Protein AF-A0A2B4SI25-F1 (afdb_monomer)

Organism: Stylophora pistillata (NCBI:txid50429)

Radius of gyration: 32.93 Å; Cα contacts (8 Å, |Δi|>4): 420; chains: 1; bounding box: 81×63×98 Å

Foldseek 3Di:
DDDPPPDPPDFAFDFQVRQVVVVVVLLVQLQVQLVVLLVVCCVPPNDVVCLVCSVVSSLVSLLVSLCVQQQVPPPPPPPDDPDDDDDDDDDDDDDDADAAEDEDEDDDDVVVVVVVVVVVVVCVVVVHHYHYDYDYDDPPPPDDDDDDDDDDDDQWFFKKKFDDPVDRQAIDIATGRHDVVVVQVVCCDCVHLNQVCCVPVVVRPQDPCRCVRMGTDDTDDDPVRSVVVSVVCCVVVVHNSPPCVVVLSSVLSVLLSCCPSVVVVVVVVVLVVLLVVLVDPDDDPDDDDPVNSVVSNLCSLVVLVVVVLVLLLVCLVCLQPGFDNDPSCVVSVDTHGDPDPVPDDPVCSVVSNVVSVVSVVVSVVVVVVLVVCCVPPVDRSVVVSVVCCVPPPPRDDDDDCAAPQVRHHADQWKAFPVGDIHHLVRVLVVCVVPQADPPPRHGTDPVRIDGDDPDDDD

Structure (mmCIF, N/CA/C/O backbone):
data_AF-A0A2B4SI25-F1
#
_entry.id   AF-A0A2B4SI25-F1
#
loop_
_atom_site.group_PDB
_atom_site.id
_atom_site.type_symbol
_atom_site.label_atom_id
_atom_site.label_alt_id
_atom_site.label_comp_id
_atom_site.label_asym_id
_atom_site.label_entity_id
_atom_site.label_seq_id
_atom_site.pdbx_PDB_ins_code
_atom_site.Cartn_x
_atom_site.Cartn_y
_atom_site.Cartn_z
_atom_site.occupancy
_atom_site.B_iso_or_equiv
_atom_site.auth_seq_id
_atom_site.auth_comp_id
_atom_site.auth_asym_id
_atom_site.auth_atom_id
_atom_site.pdbx_PDB_model_num
ATOM 1 N N . MET A 1 1 ? 36.393 -31.878 -22.743 1.00 33.22 1 MET A N 1
ATOM 2 C CA . MET A 1 1 ? 36.129 -30.480 -22.336 1.00 33.22 1 MET A CA 1
ATOM 3 C C . MET A 1 1 ? 34.701 -30.398 -21.817 1.00 33.22 1 MET A C 1
ATOM 5 O O . MET A 1 1 ? 33.775 -30.513 -22.606 1.00 33.22 1 MET A O 1
ATOM 9 N N . CYS A 1 2 ? 34.510 -30.310 -20.498 1.00 30.70 2 CYS A N 1
ATOM 10 C CA . CYS A 1 2 ? 33.178 -30.237 -19.893 1.00 30.70 2 CYS A CA 1
ATOM 11 C C . CYS A 1 2 ? 32.564 -28.852 -20.128 1.00 30.70 2 CYS A C 1
ATOM 13 O O . CYS A 1 2 ? 33.085 -27.844 -19.654 1.00 30.70 2 CYS A O 1
ATOM 15 N N . THR A 1 3 ? 31.445 -28.804 -20.845 1.00 33.47 3 THR A N 1
ATOM 16 C CA . THR A 1 3 ? 30.628 -27.603 -21.022 1.00 33.47 3 THR A CA 1
ATOM 17 C C . THR A 1 3 ? 29.932 -27.263 -19.709 1.00 33.47 3 THR A C 1
ATOM 19 O O . THR A 1 3 ? 28.950 -27.893 -19.319 1.00 33.47 3 THR A O 1
ATOM 22 N N . CYS A 1 4 ? 30.453 -26.258 -19.010 1.00 31.42 4 CYS A N 1
ATOM 23 C CA . CYS A 1 4 ? 29.832 -25.691 -17.821 1.00 31.42 4 CYS A CA 1
ATOM 24 C C . CYS A 1 4 ? 28.619 -24.849 -18.252 1.00 31.42 4 CYS A C 1
ATOM 26 O O . CYS A 1 4 ? 28.716 -23.642 -18.475 1.00 31.42 4 CYS A O 1
ATOM 28 N N . GLN A 1 5 ? 27.470 -25.502 -18.431 1.00 34.16 5 GLN A N 1
ATOM 29 C CA . GLN A 1 5 ? 26.193 -24.835 -18.661 1.00 34.16 5 GLN A CA 1
ATOM 30 C C . GLN A 1 5 ? 25.803 -24.122 -17.355 1.00 34.16 5 GLN A C 1
ATOM 32 O O . GLN A 1 5 ? 25.318 -24.737 -16.406 1.00 34.16 5 GLN A O 1
ATOM 37 N N . LYS A 1 6 ? 26.072 -22.812 -17.263 1.00 34.28 6 LYS A N 1
ATOM 38 C CA . LYS A 1 6 ? 25.568 -21.964 -16.173 1.00 34.28 6 LYS A CA 1
ATOM 39 C C . LYS A 1 6 ? 24.043 -21.918 -16.270 1.00 34.28 6 LYS A C 1
ATOM 41 O O . LYS A 1 6 ? 23.486 -21.073 -16.962 1.00 34.28 6 LYS A O 1
ATOM 46 N N . VAL A 1 7 ? 23.367 -22.818 -15.560 1.00 35.34 7 VAL A N 1
ATOM 47 C CA . VAL A 1 7 ? 21.933 -22.694 -15.284 1.00 35.34 7 VAL A CA 1
ATOM 48 C C . VAL A 1 7 ? 21.731 -21.348 -14.571 1.00 35.34 7 VAL A C 1
ATOM 50 O O . VAL A 1 7 ? 22.387 -21.111 -13.548 1.00 35.34 7 VAL A O 1
ATOM 53 N N . PRO A 1 8 ? 20.887 -20.431 -15.078 1.00 37.22 8 PRO A N 1
ATOM 54 C CA . PRO A 1 8 ? 20.617 -19.186 -14.376 1.00 37.22 8 PRO A CA 1
ATOM 55 C C . PRO A 1 8 ? 20.040 -19.532 -13.002 1.00 37.22 8 PRO A C 1
ATOM 57 O O . PRO A 1 8 ? 19.077 -20.291 -12.896 1.00 37.22 8 PRO A O 1
ATOM 60 N N . ARG A 1 9 ? 20.652 -19.011 -11.930 1.00 44.59 9 ARG A N 1
ATOM 61 C CA . ARG A 1 9 ? 20.134 -19.160 -10.563 1.00 44.59 9 ARG A CA 1
ATOM 62 C C . ARG A 1 9 ? 18.755 -18.503 -10.502 1.00 44.59 9 ARG A C 1
ATOM 64 O O . ARG A 1 9 ? 18.646 -17.301 -10.284 1.00 44.59 9 ARG A O 1
ATOM 71 N N . MET A 1 10 ? 17.704 -19.285 -10.717 1.00 52.03 10 MET A N 1
ATOM 72 C CA . MET A 1 10 ? 16.335 -18.822 -10.556 1.00 52.03 10 MET A CA 1
ATOM 73 C C . MET A 1 10 ? 16.104 -18.610 -9.057 1.00 52.03 10 MET A C 1
ATOM 75 O O . MET A 1 10 ? 16.080 -19.564 -8.277 1.00 52.03 10 MET A O 1
ATOM 79 N N . PHE A 1 11 ? 16.027 -17.348 -8.634 1.00 62.56 11 PHE A N 1
ATOM 80 C CA . PHE A 1 11 ? 15.733 -17.002 -7.246 1.00 62.56 11 PHE A CA 1
ATOM 81 C C . PHE A 1 11 ? 14.393 -17.621 -6.838 1.00 62.56 11 PHE A C 1
ATOM 83 O O . PHE A 1 11 ? 13.394 -17.488 -7.549 1.00 62.56 11 PHE A O 1
ATOM 90 N N . ALA A 1 12 ? 14.364 -18.307 -5.696 1.00 65.00 12 ALA A N 1
ATOM 91 C CA . ALA A 1 12 ? 13.135 -18.898 -5.189 1.00 65.00 12 ALA A CA 1
ATOM 92 C C . ALA A 1 12 ? 12.180 -17.796 -4.688 1.00 65.00 12 ALA A C 1
ATOM 94 O O . ALA A 1 12 ? 12.639 -16.762 -4.192 1.00 65.00 12 ALA A O 1
ATOM 95 N N . PRO A 1 13 ? 10.851 -17.985 -4.773 1.00 71.00 13 PRO A N 1
ATOM 96 C CA . PRO A 1 13 ? 9.915 -17.075 -4.124 1.00 71.00 13 PRO A CA 1
ATOM 97 C C . PRO A 1 13 ? 10.121 -17.095 -2.602 1.00 71.00 13 PRO A C 1
ATOM 99 O O . PRO A 1 13 ? 10.381 -18.148 -2.018 1.00 71.00 13 PRO A O 1
ATOM 102 N N . ALA A 1 14 ? 9.998 -15.930 -1.964 1.00 75.19 14 ALA A N 1
ATOM 103 C CA . ALA A 1 14 ? 10.040 -15.819 -0.509 1.00 75.19 14 ALA A CA 1
ATOM 104 C C . ALA A 1 14 ? 8.834 -16.537 0.124 1.00 75.19 14 ALA A C 1
ATOM 106 O O . ALA A 1 14 ? 7.717 -16.451 -0.395 1.00 75.19 14 ALA A O 1
ATOM 107 N N . GLY A 1 15 ? 9.062 -17.239 1.234 1.00 77.31 15 GLY A N 1
ATOM 108 C CA . GLY A 1 15 ? 8.019 -17.892 2.013 1.00 77.31 15 GLY A CA 1
ATOM 109 C C . GLY A 1 15 ? 7.446 -16.986 3.106 1.00 77.31 15 GLY A C 1
ATOM 110 O O . GLY A 1 15 ? 7.789 -15.810 3.245 1.00 77.31 15 GLY A O 1
ATOM 111 N N . GLN A 1 16 ? 6.553 -17.560 3.911 1.00 83.12 16 GLN A N 1
ATOM 112 C CA . GLN A 1 16 ? 5.921 -16.898 5.057 1.00 83.12 16 GLN A CA 1
ATOM 113 C C . GLN A 1 16 ? 6.913 -16.280 6.051 1.00 83.12 16 GLN A C 1
ATOM 115 O O . GLN A 1 16 ? 6.776 -15.085 6.323 1.00 83.12 16 GLN A O 1
ATOM 120 N N . PRO A 1 17 ? 7.909 -17.017 6.585 1.00 79.94 17 PRO A N 1
ATOM 121 C CA . PRO A 1 17 ? 8.823 -16.452 7.576 1.00 79.94 17 PRO A CA 1
ATOM 122 C C . PRO A 1 17 ? 9.651 -15.299 7.010 1.00 79.94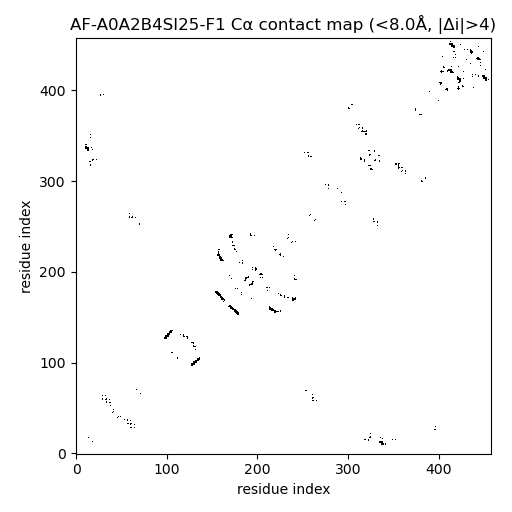 17 PRO A C 1
ATOM 124 O O . PRO A 1 17 ? 9.907 -14.326 7.714 1.00 79.94 17 PRO A O 1
ATOM 127 N N . GLU A 1 18 ? 10.064 -15.371 5.746 1.00 77.75 18 GLU A N 1
ATOM 128 C CA . GLU A 1 18 ? 10.833 -14.304 5.110 1.00 77.75 18 GLU A CA 1
ATOM 129 C C . GLU A 1 18 ? 9.988 -13.040 4.917 1.00 77.75 18 GLU A C 1
ATOM 131 O O . GLU A 1 18 ? 10.451 -11.936 5.206 1.00 77.75 18 GLU A O 1
ATOM 136 N N . LEU A 1 19 ? 8.733 -13.199 4.485 1.00 80.06 19 LEU A N 1
ATOM 137 C CA . LEU A 1 19 ? 7.789 -12.092 4.330 1.00 80.06 19 LEU A CA 1
ATOM 138 C C . LEU A 1 19 ? 7.464 -11.424 5.674 1.00 80.06 19 LEU A C 1
ATOM 140 O O . LEU A 1 19 ? 7.439 -10.195 5.748 1.00 80.06 19 LEU A O 1
ATOM 144 N N . VAL A 1 20 ? 7.272 -12.212 6.737 1.00 82.19 20 VAL A N 1
ATOM 145 C CA . VAL A 1 20 ? 7.038 -11.693 8.095 1.00 82.19 20 VAL A CA 1
ATOM 146 C C . VAL A 1 20 ? 8.260 -10.926 8.603 1.00 82.19 20 VAL A C 1
ATOM 148 O O . VAL A 1 20 ? 8.108 -9.801 9.072 1.00 82.19 20 VAL A O 1
ATOM 151 N N . ARG A 1 21 ? 9.475 -11.471 8.453 1.00 75.12 21 ARG A N 1
ATOM 152 C CA . ARG A 1 21 ? 10.718 -10.784 8.856 1.00 75.12 21 ARG A CA 1
ATOM 153 C C . ARG A 1 21 ? 10.947 -9.489 8.082 1.00 75.12 21 ARG A C 1
ATOM 155 O O . ARG A 1 21 ? 11.343 -8.488 8.674 1.00 75.12 21 ARG A O 1
ATOM 162 N N . SER A 1 22 ? 10.681 -9.487 6.774 1.00 76.81 22 SER A N 1
ATOM 163 C CA . SER A 1 22 ? 10.757 -8.264 5.968 1.00 76.81 22 SER A CA 1
ATOM 164 C C . SER A 1 22 ? 9.789 -7.208 6.496 1.00 76.81 22 SER A C 1
ATOM 166 O O . SER A 1 22 ? 10.181 -6.060 6.654 1.00 76.81 22 SER A O 1
ATOM 168 N N . ASN A 1 23 ? 8.553 -7.596 6.819 1.00 81.44 23 ASN A N 1
ATOM 169 C CA . ASN A 1 23 ? 7.581 -6.667 7.383 1.00 81.44 23 ASN A CA 1
ATOM 170 C C . ASN A 1 23 ? 7.997 -6.144 8.768 1.00 81.44 23 ASN A C 1
ATOM 172 O O . ASN A 1 23 ? 7.864 -4.956 9.035 1.00 81.44 23 ASN A O 1
ATOM 176 N N . GLN A 1 24 ? 8.523 -7.005 9.643 1.00 78.62 24 GLN A N 1
ATOM 177 C CA . GLN A 1 24 ? 9.036 -6.592 10.955 1.00 78.62 24 GLN A CA 1
ATOM 178 C C . GLN A 1 24 ? 10.152 -5.550 10.827 1.00 78.62 24 GLN A C 1
ATOM 180 O O . GLN A 1 24 ? 10.195 -4.593 11.598 1.00 78.62 24 GLN A O 1
ATOM 185 N N . LYS A 1 25 ? 11.027 -5.709 9.829 1.00 79.31 25 LYS A N 1
ATOM 186 C CA . LYS A 1 25 ? 12.080 -4.740 9.527 1.00 79.31 25 LYS A CA 1
ATOM 187 C C . LYS A 1 25 ? 11.498 -3.393 9.086 1.00 79.31 25 LYS A C 1
ATOM 189 O O . LYS A 1 25 ? 11.909 -2.368 9.621 1.00 79.31 25 LYS A O 1
ATOM 194 N N . ASP A 1 26 ? 10.529 -3.395 8.170 1.00 82.88 26 ASP A N 1
ATOM 195 C CA . ASP A 1 26 ? 9.866 -2.167 7.700 1.00 82.88 26 ASP A CA 1
ATOM 196 C C . ASP A 1 26 ? 9.208 -1.418 8.872 1.00 82.88 26 ASP A C 1
ATOM 198 O O . ASP A 1 26 ? 9.411 -0.221 9.064 1.00 82.88 26 ASP A O 1
ATOM 202 N N . VAL A 1 27 ? 8.489 -2.153 9.721 1.00 80.69 27 VAL A N 1
ATOM 203 C CA . VAL A 1 27 ? 7.854 -1.640 10.940 1.00 80.69 27 VAL A CA 1
ATOM 204 C C . VAL A 1 27 ? 8.861 -1.017 11.909 1.00 80.69 27 VAL A C 1
ATOM 206 O O . VAL A 1 27 ? 8.586 0.040 12.474 1.00 80.69 27 VAL A O 1
ATOM 209 N N . TYR A 1 28 ? 10.011 -1.660 12.121 1.00 81.31 28 TYR A N 1
ATOM 210 C CA . TYR A 1 28 ? 11.047 -1.157 13.022 1.00 81.31 28 TYR A CA 1
ATOM 211 C C . TYR A 1 28 ? 11.567 0.214 12.569 1.00 81.31 28 TYR A C 1
ATOM 213 O O . TYR A 1 28 ? 11.598 1.155 13.362 1.00 81.31 28 TYR A O 1
ATOM 221 N N . TYR A 1 29 ? 11.910 0.357 11.284 1.00 83.81 29 TYR A N 1
ATOM 222 C CA . TYR A 1 29 ? 12.406 1.631 10.754 1.00 83.81 29 TYR A CA 1
ATOM 223 C C . TYR A 1 29 ? 11.331 2.714 10.706 1.00 83.81 29 TYR A C 1
ATOM 225 O O . TYR A 1 29 ? 11.631 3.872 10.987 1.00 83.81 29 TYR A O 1
ATOM 233 N N . LEU A 1 30 ? 10.082 2.353 10.399 1.00 83.50 30 LEU A N 1
ATOM 234 C CA . LEU A 1 30 ? 8.958 3.283 10.495 1.00 83.50 30 LEU A CA 1
ATOM 235 C C . LEU A 1 30 ? 8.775 3.792 11.924 1.00 83.50 30 LEU A C 1
ATOM 237 O O . LEU A 1 30 ? 8.635 4.993 12.127 1.00 83.50 30 LEU A O 1
ATOM 241 N N . GLY A 1 31 ? 8.824 2.901 12.917 1.00 83.69 31 GLY A N 1
ATOM 242 C CA . GLY A 1 31 ? 8.757 3.279 14.328 1.00 83.69 31 GLY A CA 1
ATOM 243 C C . GLY A 1 31 ? 9.882 4.237 14.721 1.00 83.69 31 GLY A C 1
ATOM 244 O O . GLY A 1 31 ? 9.621 5.264 15.342 1.00 83.69 31 GLY A O 1
ATOM 245 N N . PHE A 1 32 ? 11.110 3.945 14.288 1.00 86.00 32 PHE A N 1
ATOM 246 C CA . PHE A 1 32 ? 12.266 4.810 14.518 1.00 86.00 32 PHE A CA 1
ATOM 247 C C . PHE A 1 32 ? 12.092 6.205 13.893 1.00 86.00 32 PHE A C 1
ATOM 249 O O . PHE A 1 32 ? 12.312 7.213 14.563 1.00 86.00 32 PHE A O 1
ATOM 256 N N . LEU A 1 33 ? 11.645 6.283 12.634 1.00 88.31 33 LEU A N 1
ATOM 257 C CA . LEU A 1 33 ? 11.403 7.557 11.946 1.00 88.31 33 LEU A CA 1
ATOM 258 C C . LEU A 1 33 ? 10.272 8.363 12.588 1.00 88.31 33 LEU A C 1
ATOM 260 O O . LEU A 1 33 ? 10.422 9.567 12.793 1.00 88.31 33 LEU A O 1
ATOM 264 N N . ARG A 1 34 ? 9.156 7.709 12.928 1.00 89.56 34 ARG A N 1
ATOM 265 C CA . ARG A 1 34 ? 8.022 8.346 13.609 1.00 89.56 34 ARG A CA 1
ATOM 266 C C . ARG A 1 34 ? 8.440 8.915 14.960 1.00 89.56 34 ARG A C 1
ATOM 268 O O . ARG A 1 34 ? 8.082 10.048 15.2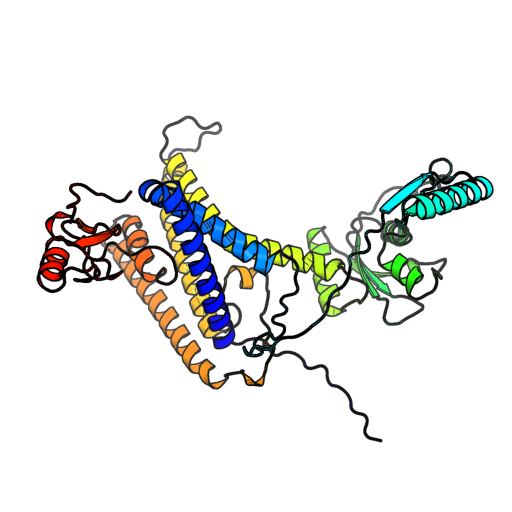64 1.00 89.56 34 ARG A O 1
ATOM 275 N N . GLU A 1 35 ? 9.227 8.176 15.743 1.00 87.38 35 GLU A N 1
ATOM 276 C CA . GLU A 1 35 ? 9.717 8.673 17.032 1.00 87.38 35 GLU A CA 1
ATOM 277 C C . GLU A 1 35 ? 10.702 9.834 16.855 1.00 87.38 35 GLU A C 1
ATOM 279 O O . GLU A 1 35 ? 10.571 10.844 17.541 1.00 87.38 35 GLU A O 1
ATOM 284 N N . GLY A 1 36 ? 11.619 9.759 15.885 1.00 90.25 36 GLY A N 1
ATOM 285 C CA . GLY A 1 36 ? 12.524 10.867 15.569 1.00 90.25 36 GLY A CA 1
ATOM 286 C C . GLY A 1 36 ? 11.775 12.148 15.179 1.00 90.25 36 GLY A C 1
ATOM 287 O O . GLY A 1 36 ? 12.034 13.216 15.733 1.00 90.25 36 GLY A O 1
ATOM 288 N N . ILE A 1 37 ? 10.783 12.045 14.287 1.00 90.44 37 ILE A N 1
ATOM 289 C CA . ILE A 1 37 ? 9.924 13.177 13.897 1.00 90.44 37 ILE A CA 1
ATOM 290 C C . ILE A 1 37 ? 9.125 13.689 15.100 1.00 90.44 37 ILE A C 1
ATOM 292 O O . ILE A 1 37 ? 9.003 14.900 15.288 1.00 90.44 37 ILE A O 1
ATOM 296 N N . ALA A 1 38 ? 8.604 12.792 15.939 1.00 87.81 38 ALA A N 1
ATOM 297 C CA . ALA A 1 38 ? 7.865 13.167 17.135 1.00 87.81 38 ALA A CA 1
ATOM 298 C C . ALA A 1 38 ? 8.742 13.934 18.134 1.00 87.81 38 ALA A C 1
ATOM 300 O O . ALA A 1 38 ? 8.299 14.951 18.660 1.00 87.81 38 ALA A O 1
ATOM 301 N N . GLN A 1 39 ? 9.983 13.504 18.371 1.00 88.81 39 GLN A N 1
ATOM 302 C CA . GLN A 1 39 ? 10.926 14.201 19.249 1.00 88.81 39 GLN A CA 1
ATOM 303 C C . GLN A 1 39 ? 11.258 15.604 18.732 1.00 88.81 39 GLN A C 1
ATOM 305 O O . GLN A 1 39 ? 11.153 16.565 19.493 1.00 88.81 39 GLN A O 1
ATOM 310 N N . ILE A 1 40 ? 11.562 15.738 17.436 1.00 92.19 40 ILE A N 1
ATOM 311 C CA . ILE A 1 40 ? 11.829 17.038 16.797 1.00 92.19 40 ILE A CA 1
ATOM 312 C C . ILE A 1 40 ? 10.600 17.951 16.889 1.00 92.19 40 ILE A C 1
ATOM 314 O O . ILE A 1 40 ? 10.705 19.133 17.203 1.00 92.19 40 ILE A O 1
ATOM 318 N N . TYR A 1 41 ? 9.401 17.423 16.641 1.00 89.69 41 TYR A N 1
ATOM 319 C CA . TYR A 1 41 ? 8.195 18.243 16.696 1.00 89.69 41 TYR A CA 1
ATOM 320 C C . TYR A 1 41 ? 7.854 18.675 18.129 1.00 89.69 41 TYR A C 1
ATOM 322 O O . TYR A 1 41 ? 7.476 19.828 18.355 1.00 89.69 41 TYR A O 1
ATOM 330 N N . ARG A 1 42 ? 8.011 17.773 19.110 1.00 88.06 42 ARG A N 1
ATOM 331 C CA . ARG A 1 42 ? 7.797 18.072 20.534 1.00 88.06 42 ARG A CA 1
ATOM 332 C C . ARG A 1 42 ? 8.785 19.121 21.044 1.00 88.06 42 ARG A C 1
ATOM 334 O O . ARG A 1 42 ? 8.365 19.968 21.826 1.00 88.06 42 ARG A O 1
ATOM 341 N N . SER A 1 43 ? 10.045 19.103 20.599 1.00 89.62 43 SER A N 1
ATOM 342 C CA . SER A 1 43 ? 11.036 20.103 21.018 1.00 89.62 43 SER A CA 1
ATOM 343 C C . SER A 1 43 ? 10.749 21.497 20.453 1.00 89.62 43 SER A C 1
ATOM 345 O O . SER A 1 43 ? 11.002 22.486 21.131 1.00 89.62 43 SER A O 1
ATOM 347 N N . VAL A 1 44 ? 10.165 21.591 19.253 1.00 93.25 44 VAL A N 1
ATOM 348 C CA . VAL A 1 44 ? 9.875 22.880 18.599 1.00 93.25 44 VAL A CA 1
ATOM 349 C C . VAL A 1 44 ? 8.518 23.469 19.005 1.00 93.25 44 VAL A C 1
ATOM 351 O O . VAL A 1 44 ? 8.406 24.676 19.199 1.00 93.25 44 VAL A O 1
ATOM 354 N N . ARG A 1 45 ? 7.460 22.650 19.099 1.00 87.44 45 ARG A N 1
ATOM 355 C CA . ARG A 1 45 ? 6.072 23.119 19.323 1.00 87.44 45 ARG A CA 1
ATOM 356 C C . ARG A 1 45 ? 5.414 22.608 20.603 1.00 87.44 45 ARG A C 1
ATOM 358 O O . ARG A 1 45 ? 4.230 22.871 20.829 1.00 87.44 45 ARG A O 1
ATOM 365 N N . GLY A 1 46 ? 6.160 21.894 21.436 1.00 83.69 46 GLY A N 1
ATOM 366 C CA . GLY A 1 46 ? 5.667 21.349 22.692 1.00 83.69 46 GLY A CA 1
ATOM 367 C C . GLY A 1 46 ? 4.764 20.112 22.534 1.00 83.69 46 GLY A C 1
ATOM 368 O O . GLY A 1 46 ? 4.304 19.767 21.438 1.00 83.69 46 GLY A O 1
ATOM 369 N N . PRO A 1 47 ? 4.479 19.418 23.649 1.00 80.75 47 PRO A N 1
ATOM 370 C CA . PRO A 1 47 ? 3.803 18.119 23.652 1.00 80.75 47 PRO A CA 1
ATOM 371 C C . PRO A 1 47 ? 2.313 18.181 23.281 1.00 80.75 47 PRO A C 1
ATOM 373 O O . PRO A 1 47 ? 1.810 17.271 22.625 1.00 80.75 47 PRO A O 1
ATOM 376 N N . PHE A 1 48 ? 1.600 19.256 23.627 1.00 79.06 48 PHE A N 1
ATOM 377 C CA . PHE A 1 48 ? 0.167 19.388 23.322 1.00 79.06 48 PHE A CA 1
ATOM 378 C C . PHE A 1 48 ? -0.107 19.556 21.822 1.00 79.06 48 PHE A C 1
ATOM 380 O O . PHE A 1 48 ? -1.022 18.940 21.275 1.00 79.06 48 PHE A O 1
ATOM 387 N N . SER A 1 49 ? 0.724 20.341 21.130 1.00 82.12 49 SER A N 1
ATOM 388 C CA . SER A 1 49 ? 0.629 20.502 19.675 1.00 82.12 49 SER A CA 1
ATOM 389 C C . SER A 1 49 ? 0.959 19.200 18.941 1.00 82.12 49 SER A C 1
ATOM 391 O O . SER A 1 49 ? 0.341 18.891 17.921 1.00 82.12 49 SER A O 1
ATOM 393 N N . TRP A 1 50 ? 1.895 18.404 19.475 1.00 81.94 50 TRP A N 1
ATOM 394 C CA . TRP A 1 50 ? 2.230 17.091 18.923 1.00 81.94 50 TRP A CA 1
ATOM 395 C C . TRP A 1 50 ? 1.028 16.143 18.929 1.00 81.94 50 TRP A C 1
ATOM 397 O O . TRP A 1 50 ? 0.771 15.517 17.908 1.00 81.94 50 TRP A O 1
ATOM 407 N N . ILE A 1 51 ? 0.263 16.070 20.025 1.00 82.12 51 ILE A N 1
ATOM 408 C CA . ILE A 1 51 ? -0.921 15.195 20.108 1.00 82.12 51 ILE A CA 1
ATOM 409 C C . ILE A 1 51 ? -1.911 15.531 18.988 1.00 82.12 51 ILE A C 1
ATOM 411 O O . ILE A 1 51 ? -2.362 14.636 18.276 1.00 82.12 51 ILE A O 1
ATOM 415 N N . LYS A 1 52 ? -2.174 16.826 18.769 1.00 82.62 52 LYS A N 1
ATOM 416 C CA . LYS A 1 52 ? -3.084 17.297 17.716 1.00 82.62 52 LYS A CA 1
ATOM 417 C C . LYS A 1 52 ? -2.614 16.922 16.306 1.00 82.62 52 LYS A C 1
ATOM 419 O O . LYS A 1 52 ? -3.434 16.585 15.459 1.00 82.62 52 LYS A O 1
ATOM 424 N N . TRP A 1 53 ? -1.309 16.995 16.043 1.00 82.75 53 TRP A N 1
ATOM 425 C CA . TRP A 1 53 ? -0.728 16.753 14.715 1.00 82.75 53 TRP A CA 1
ATOM 426 C C . TRP A 1 53 ? -0.150 15.347 14.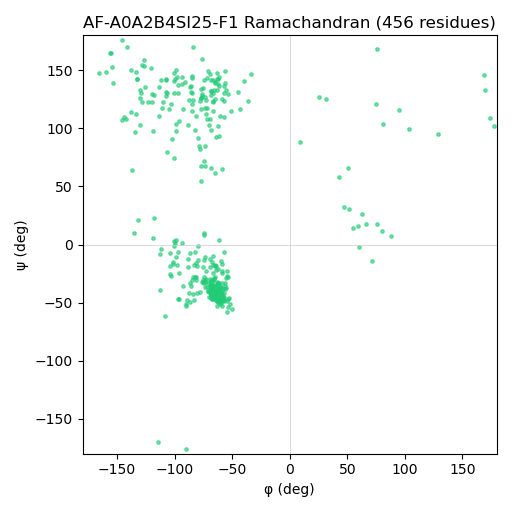532 1.00 82.75 53 TRP A C 1
ATOM 428 O O . TRP A 1 53 ? 0.389 15.045 13.470 1.00 82.75 53 TRP A O 1
ATOM 438 N N . LYS A 1 54 ? -0.282 14.462 15.526 1.00 85.31 54 LYS A N 1
ATOM 439 C CA . LYS A 1 54 ? 0.350 13.138 15.532 1.00 85.31 54 LYS A CA 1
ATOM 440 C C . LYS A 1 54 ? 0.034 12.327 14.278 1.00 85.31 54 LYS A C 1
ATOM 442 O O . LYS A 1 54 ? 0.951 11.779 13.680 1.00 85.31 54 LYS A O 1
ATOM 447 N N . THR A 1 55 ? -1.232 12.264 13.869 1.00 83.94 55 THR A N 1
ATOM 448 C CA . THR A 1 55 ? -1.656 11.489 12.691 1.00 83.94 55 THR A CA 1
ATOM 449 C C . THR A 1 55 ? -0.997 11.995 11.407 1.00 83.94 55 THR A C 1
ATOM 451 O O . THR A 1 55 ? -0.590 11.202 10.565 1.00 83.94 55 THR A O 1
ATOM 454 N N . GLU A 1 56 ? -0.853 13.313 11.276 1.00 88.62 56 GLU A N 1
ATOM 455 C CA . GLU A 1 56 ? -0.238 13.949 10.107 1.00 88.62 56 GLU A CA 1
ATOM 456 C C . GLU A 1 56 ? 1.289 13.763 10.103 1.00 88.62 56 GLU A C 1
ATOM 458 O O . GLU A 1 56 ? 1.893 13.548 9.055 1.00 88.62 56 GLU A O 1
ATOM 463 N N . LEU A 1 57 ? 1.919 13.795 11.282 1.00 87.50 57 LEU A N 1
ATOM 464 C CA . LEU A 1 57 ? 3.353 13.538 11.446 1.00 87.50 57 LEU A CA 1
ATOM 465 C C . LEU A 1 57 ? 3.704 12.065 11.198 1.00 87.50 57 LEU A C 1
ATOM 467 O O . LEU A 1 57 ? 4.701 11.781 10.535 1.00 87.50 57 LEU A O 1
ATOM 471 N N . ASP A 1 58 ? 2.875 11.137 11.683 1.00 86.62 58 ASP A N 1
ATOM 472 C CA . ASP A 1 58 ? 3.027 9.705 11.414 1.00 86.62 58 ASP A CA 1
ATOM 473 C C . ASP A 1 58 ? 2.864 9.431 9.901 1.00 86.62 58 ASP A C 1
ATOM 475 O O . ASP A 1 58 ? 3.667 8.697 9.324 1.00 86.62 58 ASP A O 1
ATOM 479 N N . LEU A 1 59 ? 1.905 10.087 9.228 1.00 88.56 59 LEU A N 1
ATOM 480 C CA . LEU A 1 59 ? 1.748 10.014 7.769 1.00 88.56 59 LEU A CA 1
ATOM 481 C C . LEU A 1 59 ? 2.978 10.556 7.028 1.00 88.56 59 LEU A C 1
ATOM 483 O O . LEU A 1 59 ? 3.412 9.966 6.039 1.00 88.56 59 LEU A O 1
ATOM 487 N N . LEU A 1 60 ? 3.547 11.670 7.492 1.00 89.88 60 LEU A N 1
ATOM 488 C CA . LEU A 1 60 ? 4.759 12.241 6.907 1.00 89.88 60 LEU A CA 1
ATOM 489 C C . LEU A 1 60 ? 5.929 11.258 7.007 1.00 89.88 60 LEU A C 1
ATOM 491 O O . LEU A 1 60 ? 6.628 11.048 6.017 1.00 89.88 60 LEU A O 1
ATOM 495 N N . ALA A 1 61 ? 6.101 10.605 8.158 1.00 88.94 61 ALA A N 1
ATOM 496 C CA . ALA A 1 61 ? 7.114 9.569 8.343 1.00 88.94 61 ALA A CA 1
ATOM 497 C C . ALA A 1 61 ? 6.932 8.408 7.350 1.00 88.94 61 ALA A C 1
ATOM 499 O O . ALA A 1 61 ? 7.897 7.974 6.715 1.00 88.94 61 ALA A O 1
ATOM 500 N N . ASP A 1 62 ? 5.691 7.947 7.168 1.00 87.12 62 ASP A N 1
ATOM 501 C CA . ASP A 1 62 ? 5.351 6.868 6.240 1.00 87.12 62 ASP A CA 1
ATOM 502 C C . ASP A 1 62 ? 5.615 7.273 4.783 1.00 87.12 62 ASP A C 1
ATOM 504 O O . ASP A 1 62 ? 6.188 6.505 4.007 1.00 87.12 62 ASP A O 1
ATOM 508 N N . ILE A 1 63 ? 5.239 8.494 4.396 1.00 89.50 63 ILE A N 1
ATOM 509 C CA . ILE A 1 63 ? 5.511 9.048 3.065 1.00 89.50 63 ILE A CA 1
ATOM 510 C C . ILE A 1 63 ? 7.018 9.145 2.821 1.00 89.50 63 ILE A C 1
ATOM 512 O O . ILE A 1 63 ? 7.486 8.715 1.768 1.00 89.50 63 ILE A O 1
ATOM 516 N N . CYS A 1 64 ? 7.788 9.660 3.780 1.00 89.25 64 CYS A N 1
ATOM 517 C CA . CYS A 1 64 ? 9.240 9.753 3.664 1.00 89.25 64 CYS A CA 1
ATOM 518 C C . CYS A 1 64 ? 9.871 8.365 3.508 1.00 89.25 64 CYS A C 1
ATOM 520 O O . CYS A 1 64 ? 10.650 8.142 2.580 1.00 89.25 64 CYS A O 1
ATOM 522 N N . TYR A 1 65 ? 9.498 7.411 4.365 1.00 88.31 65 TYR A N 1
ATOM 523 C CA . TYR A 1 65 ? 10.048 6.059 4.328 1.00 88.31 65 TYR A CA 1
ATOM 524 C C . TYR A 1 65 ? 9.716 5.335 3.021 1.00 88.31 65 TYR A C 1
ATOM 526 O O . TYR A 1 65 ? 10.617 4.847 2.337 1.00 88.31 65 TYR A O 1
ATOM 534 N N . PHE A 1 66 ? 8.440 5.273 2.631 1.00 83.88 66 PHE A N 1
ATOM 535 C CA . PHE A 1 66 ? 8.036 4.562 1.416 1.00 83.88 66 PHE A CA 1
ATOM 536 C C . PHE A 1 66 ? 8.406 5.319 0.139 1.00 83.88 66 PHE A C 1
ATOM 538 O O . PHE A 1 66 ? 8.700 4.689 -0.876 1.00 83.88 66 PHE A O 1
ATOM 545 N N . GLY A 1 67 ? 8.483 6.648 0.183 1.00 84.00 67 GLY A N 1
ATOM 546 C CA . GLY A 1 67 ? 9.027 7.453 -0.907 1.00 84.00 67 GLY A CA 1
ATOM 547 C C . GLY A 1 67 ? 10.482 7.080 -1.193 1.00 84.00 67 GLY A C 1
ATOM 548 O O . GLY A 1 67 ? 10.826 6.733 -2.325 1.00 84.00 67 GLY A O 1
ATOM 549 N N . LEU A 1 68 ? 11.316 7.036 -0.152 1.00 82.44 68 LEU A N 1
ATOM 550 C CA . LEU A 1 68 ? 12.730 6.674 -0.273 1.00 82.44 68 LEU A CA 1
ATOM 551 C C . LEU A 1 68 ? 12.936 5.197 -0.634 1.00 82.44 68 LEU A C 1
ATOM 553 O O . LEU A 1 68 ? 13.747 4.882 -1.499 1.00 82.44 68 LEU A O 1
ATOM 557 N N . THR A 1 69 ? 12.197 4.278 -0.011 1.00 77.38 69 THR A N 1
ATOM 558 C CA . THR A 1 69 ? 12.417 2.830 -0.192 1.00 77.38 69 THR A CA 1
ATOM 559 C C . THR A 1 69 ? 11.730 2.239 -1.423 1.00 77.38 69 THR A C 1
ATOM 561 O O . THR A 1 69 ? 12.203 1.241 -1.964 1.00 77.38 69 THR A O 1
ATOM 564 N N . THR A 1 70 ? 10.617 2.824 -1.877 1.00 73.94 70 THR A N 1
ATOM 565 C CA . THR A 1 70 ? 9.778 2.257 -2.950 1.00 73.94 70 THR A CA 1
ATOM 566 C C . THR A 1 70 ? 9.807 3.093 -4.231 1.00 73.94 70 THR A C 1
ATOM 568 O O . THR A 1 70 ? 9.827 2.515 -5.321 1.00 73.94 70 THR A O 1
ATOM 571 N N . ILE A 1 71 ? 9.817 4.431 -4.135 1.00 71.94 71 ILE A N 1
ATOM 572 C CA . ILE A 1 71 ? 9.730 5.326 -5.306 1.00 71.94 71 ILE A CA 1
ATOM 573 C C . ILE A 1 71 ? 11.105 5.722 -5.839 1.00 71.94 71 ILE A C 1
ATOM 575 O O . ILE A 1 71 ? 11.262 5.797 -7.055 1.00 71.94 71 ILE A O 1
ATOM 579 N N . SER A 1 72 ? 12.103 5.913 -4.970 1.00 64.25 72 SER A N 1
ATOM 580 C CA . SER A 1 72 ? 13.413 6.490 -5.319 1.00 64.25 72 SER A CA 1
ATOM 581 C C . SER A 1 72 ? 14.249 5.717 -6.357 1.00 64.25 72 SER A C 1
ATOM 583 O O . SER A 1 72 ? 15.371 6.114 -6.653 1.00 64.25 72 SER A O 1
ATOM 585 N N . GLY A 1 73 ? 13.735 4.634 -6.944 1.00 52.44 73 GLY A N 1
ATOM 586 C CA . GLY A 1 73 ? 14.268 4.038 -8.171 1.00 52.44 73 GLY A CA 1
ATOM 587 C C . GLY A 1 73 ? 15.609 3.323 -8.028 1.00 52.44 73 GLY A C 1
ATOM 588 O O . GLY A 1 73 ? 15.925 2.510 -8.896 1.00 52.44 73 GLY A O 1
ATOM 589 N N . TYR A 1 74 ? 16.338 3.523 -6.924 1.00 44.91 74 TYR A N 1
ATOM 590 C CA . TYR A 1 74 ? 17.408 2.635 -6.502 1.00 44.91 74 TYR A CA 1
ATOM 591 C C . TYR A 1 74 ? 16.805 1.237 -6.513 1.00 44.91 74 TYR A C 1
ATOM 593 O O . TYR A 1 74 ? 15.818 0.968 -5.822 1.00 44.91 74 TYR A O 1
ATOM 601 N N . GLN A 1 75 ? 17.314 0.379 -7.404 1.00 39.59 75 GLN A N 1
ATOM 602 C CA . GLN A 1 75 ? 16.963 -1.034 -7.428 1.00 39.59 75 GLN A CA 1
ATOM 603 C C . GLN A 1 75 ? 16.888 -1.503 -5.976 1.00 39.59 75 GLN A C 1
ATOM 605 O O . GLN A 1 75 ? 17.703 -1.077 -5.159 1.00 39.59 75 GLN A O 1
ATOM 610 N N . THR A 1 76 ? 15.924 -2.360 -5.644 1.00 36.25 76 THR A N 1
ATOM 611 C CA . THR A 1 76 ? 15.907 -3.110 -4.383 1.00 36.25 76 THR A CA 1
ATOM 612 C C . THR A 1 76 ? 17.103 -4.071 -4.365 1.00 36.25 76 THR A C 1
ATOM 614 O O . THR A 1 76 ? 16.957 -5.288 -4.361 1.00 36.25 76 THR A O 1
ATOM 617 N N . LEU A 1 77 ? 18.299 -3.498 -4.424 1.00 32.97 77 LEU A N 1
ATOM 618 C CA . LEU A 1 77 ? 19.588 -4.026 -4.093 1.00 32.97 77 LEU A CA 1
ATOM 619 C C . LEU A 1 77 ? 19.628 -3.959 -2.574 1.00 32.97 77 LEU A C 1
ATOM 621 O O . LEU A 1 77 ? 20.276 -3.112 -1.969 1.00 32.97 77 LEU A O 1
ATOM 625 N N . VAL A 1 78 ? 19.026 -4.968 -1.955 1.00 30.88 78 VAL A N 1
ATOM 626 C CA . VAL A 1 78 ? 19.760 -5.639 -0.884 1.00 30.88 78 VAL A CA 1
ATOM 627 C C . VAL A 1 78 ? 20.924 -6.375 -1.568 1.00 30.88 78 VAL A C 1
ATOM 629 O O . VAL A 1 78 ? 20.965 -7.598 -1.631 1.00 30.88 78 VAL A O 1
ATOM 632 N N . ASN A 1 79 ? 21.855 -5.608 -2.149 1.00 27.45 79 ASN A N 1
ATOM 633 C CA . ASN A 1 79 ? 23.229 -6.042 -2.265 1.00 27.45 79 ASN A CA 1
ATOM 634 C C . ASN A 1 79 ? 23.751 -5.948 -0.840 1.00 27.45 79 ASN A C 1
ATOM 636 O O . ASN A 1 79 ? 23.875 -4.859 -0.284 1.00 27.45 79 ASN A O 1
ATOM 640 N N . SER A 1 80 ? 23.943 -7.115 -0.235 1.00 33.22 80 SER A N 1
ATOM 641 C CA . SER A 1 80 ? 25.070 -7.401 0.648 1.00 33.22 80 SER A CA 1
ATOM 642 C C . SER A 1 80 ? 25.935 -6.183 1.003 1.00 33.22 80 SER A C 1
ATOM 644 O O . SER A 1 80 ? 26.940 -5.914 0.351 1.00 33.22 80 SER A O 1
ATOM 646 N N . ARG A 1 81 ? 25.560 -5.478 2.067 1.00 29.36 81 ARG A N 1
ATOM 647 C CA . ARG A 1 81 ? 26.510 -4.846 2.987 1.00 29.36 81 ARG A CA 1
ATOM 648 C C . ARG A 1 81 ? 26.029 -5.085 4.412 1.00 29.36 81 ARG A C 1
ATOM 650 O O . ARG A 1 81 ? 25.629 -4.181 5.130 1.00 29.36 81 ARG A O 1
ATOM 657 N N . VAL A 1 82 ? 26.015 -6.362 4.777 1.00 31.25 82 VAL A N 1
ATOM 658 C CA . VAL A 1 82 ? 26.576 -6.761 6.066 1.00 31.25 82 VAL A CA 1
ATOM 659 C C . VAL A 1 82 ? 27.928 -7.350 5.691 1.00 31.25 82 VAL A C 1
ATOM 661 O O . VAL A 1 82 ? 28.012 -8.495 5.259 1.00 31.25 82 VAL A O 1
ATOM 664 N N . ALA A 1 83 ? 28.933 -6.488 5.693 1.00 28.12 83 ALA A N 1
ATOM 665 C CA . ALA A 1 83 ? 30.329 -6.858 5.811 1.00 28.12 83 ALA A CA 1
ATOM 666 C C . ALA A 1 83 ? 30.842 -5.949 6.927 1.00 28.12 83 ALA A C 1
ATOM 668 O O . ALA A 1 83 ? 30.877 -4.731 6.764 1.00 28.12 83 ALA A O 1
ATOM 669 N N . ASP A 1 84 ? 30.981 -6.575 8.087 1.00 28.36 84 ASP A N 1
ATOM 670 C CA . ASP A 1 84 ? 31.873 -6.305 9.208 1.00 28.36 84 ASP A CA 1
ATOM 671 C C . ASP A 1 84 ? 32.400 -4.880 9.430 1.00 28.36 84 ASP A C 1
ATOM 673 O O . ASP A 1 84 ? 33.053 -4.257 8.595 1.00 28.36 84 ASP A O 1
ATOM 677 N N . GLN A 1 85 ? 32.190 -4.413 10.662 1.00 27.91 85 GLN A N 1
ATOM 678 C CA . GLN A 1 85 ? 33.048 -3.421 11.293 1.00 27.91 85 GLN A CA 1
ATOM 679 C C . GLN A 1 85 ? 34.432 -4.037 11.548 1.00 27.91 85 GLN A C 1
ATOM 681 O O . GLN A 1 85 ? 34.536 -4.982 12.323 1.00 27.91 85 GLN A O 1
ATOM 686 N N . GLN A 1 86 ? 35.487 -3.430 11.004 1.00 25.14 86 GLN A N 1
ATOM 687 C CA . GLN A 1 86 ? 36.716 -3.131 11.750 1.00 25.14 86 GLN A CA 1
ATOM 688 C C . GLN A 1 86 ? 37.522 -2.017 11.047 1.00 25.14 86 GLN A C 1
ATOM 690 O O . GLN A 1 86 ? 37.426 -1.878 9.826 1.00 25.14 86 GLN A O 1
ATOM 695 N N . PRO A 1 87 ? 38.265 -1.180 11.799 1.00 39.00 87 PRO A N 1
ATOM 696 C CA . PRO A 1 87 ? 38.881 0.044 11.297 1.00 39.00 87 PRO A CA 1
ATOM 697 C C . PRO A 1 87 ? 40.361 -0.160 10.941 1.00 39.00 87 PRO A C 1
ATOM 699 O O . PRO A 1 87 ? 41.077 -0.815 11.689 1.00 39.00 87 PRO A O 1
ATOM 702 N N . MET A 1 88 ? 40.856 0.492 9.883 1.00 23.00 88 MET A N 1
ATOM 703 C CA . MET A 1 88 ? 42.214 1.053 9.888 1.00 23.00 88 MET A CA 1
ATOM 704 C C . MET A 1 88 ? 42.460 2.043 8.744 1.00 23.00 88 MET A C 1
ATOM 706 O O . MET A 1 88 ? 41.908 1.938 7.653 1.00 23.00 88 MET A O 1
ATOM 710 N N . GLN A 1 89 ? 43.303 3.016 9.075 1.00 27.44 89 GLN A N 1
ATOM 711 C CA . GLN A 1 89 ? 43.847 4.107 8.274 1.00 27.44 89 GLN A CA 1
ATOM 712 C C . GLN A 1 89 ? 44.569 3.627 7.003 1.00 27.44 89 GLN A C 1
ATOM 714 O O . GLN A 1 89 ? 45.255 2.611 7.040 1.00 27.44 89 GLN A O 1
ATOM 719 N N . ALA A 1 90 ? 44.550 4.426 5.931 1.00 25.88 90 ALA A N 1
ATOM 720 C CA . ALA A 1 90 ? 45.665 5.320 5.585 1.00 25.88 90 ALA A CA 1
ATOM 721 C C . ALA A 1 90 ? 45.530 5.928 4.171 1.00 25.88 90 ALA A C 1
ATOM 723 O O . ALA A 1 90 ? 45.134 5.265 3.222 1.00 25.88 90 ALA A O 1
ATOM 724 N N . LEU A 1 91 ? 46.006 7.177 4.088 1.00 24.30 91 LEU A N 1
ATOM 725 C CA . LEU A 1 91 ? 46.650 7.848 2.953 1.00 24.30 91 LEU A CA 1
ATOM 726 C C . LEU A 1 91 ? 45.831 8.327 1.736 1.00 24.30 91 LEU A C 1
ATOM 728 O O . LEU A 1 91 ? 45.355 7.551 0.920 1.00 24.30 91 LEU A O 1
ATOM 732 N N . GLY A 1 92 ? 45.917 9.644 1.500 1.00 26.27 92 GLY A N 1
ATOM 733 C CA . GLY A 1 92 ? 46.340 10.122 0.177 1.00 26.27 92 GLY A CA 1
ATOM 734 C C . GLY A 1 92 ? 45.458 11.169 -0.501 1.00 26.27 92 GLY A C 1
ATOM 735 O O . GLY A 1 92 ? 44.524 10.843 -1.215 1.00 26.27 92 GLY A O 1
ATOM 736 N N . ARG A 1 93 ? 45.837 12.437 -0.311 1.00 27.66 93 ARG A N 1
ATOM 737 C CA . ARG A 1 93 ? 45.508 13.649 -1.090 1.00 27.66 93 ARG A CA 1
ATOM 738 C C . ARG A 1 93 ? 45.342 13.424 -2.613 1.00 27.66 93 ARG A C 1
ATOM 740 O O . ARG A 1 93 ? 46.172 12.732 -3.188 1.00 27.66 93 ARG A O 1
ATOM 747 N N . LEU A 1 94 ? 44.442 14.171 -3.277 1.00 29.45 94 LEU A N 1
ATOM 748 C CA . LEU A 1 94 ? 44.779 15.289 -4.198 1.00 29.45 94 LEU A CA 1
ATOM 749 C C . LEU A 1 94 ? 43.567 15.809 -5.012 1.00 29.45 94 LEU A C 1
ATOM 751 O O . LEU A 1 94 ? 42.811 15.043 -5.591 1.00 29.45 94 LEU A O 1
ATOM 755 N N . ALA A 1 95 ? 43.458 17.143 -5.011 1.00 33.09 95 ALA A N 1
ATOM 756 C CA . ALA A 1 95 ? 42.923 18.100 -5.991 1.00 33.09 95 ALA A CA 1
ATOM 757 C C . ALA A 1 95 ? 41.749 17.740 -6.936 1.00 33.09 95 ALA A C 1
ATOM 759 O O . ALA A 1 95 ? 41.795 16.837 -7.764 1.00 33.09 95 ALA A O 1
ATOM 760 N N . LYS A 1 96 ? 40.730 18.602 -6.865 1.00 35.03 96 LYS A N 1
ATOM 761 C CA . LYS A 1 96 ? 39.542 18.704 -7.715 1.00 35.03 96 LYS A CA 1
ATOM 762 C C . LYS A 1 96 ? 39.877 19.521 -8.979 1.00 35.03 96 LYS A C 1
ATOM 764 O O . LYS A 1 96 ? 40.303 20.663 -8.846 1.00 35.03 96 LYS A O 1
ATOM 769 N N . ASN A 1 97 ? 39.653 18.965 -10.171 1.00 40.12 97 ASN A N 1
ATOM 770 C CA . ASN A 1 97 ? 39.704 19.697 -11.445 1.00 40.12 97 ASN A CA 1
ATOM 771 C C . ASN A 1 97 ? 38.270 20.064 -11.864 1.00 40.12 97 ASN A C 1
ATOM 773 O O . ASN A 1 97 ? 37.530 19.193 -12.318 1.00 40.12 97 ASN A O 1
ATOM 777 N N . ASP A 1 98 ? 37.871 21.327 -11.702 1.00 44.16 98 ASP A N 1
ATOM 778 C CA . ASP A 1 98 ? 36.583 21.833 -12.199 1.00 44.16 98 ASP A CA 1
ATOM 779 C C . ASP A 1 98 ? 36.735 22.247 -13.686 1.00 44.16 98 ASP A C 1
ATOM 781 O O . ASP A 1 98 ? 37.581 23.072 -14.035 1.00 44.16 98 ASP A O 1
ATOM 785 N N . VAL A 1 99 ? 35.946 21.631 -14.578 1.00 57.28 99 VAL A N 1
ATOM 786 C CA . VAL A 1 99 ? 35.875 21.927 -16.026 1.00 57.28 99 VAL A CA 1
ATOM 787 C C . VAL A 1 99 ? 34.643 22.794 -16.291 1.00 57.28 99 VAL A C 1
ATOM 789 O O . VAL A 1 99 ? 33.544 22.429 -15.874 1.00 57.28 99 VAL A O 1
ATOM 792 N N . THR A 1 100 ? 34.797 23.902 -17.022 1.00 53.66 100 THR A N 1
ATOM 793 C CA . THR A 1 100 ? 33.703 24.854 -17.301 1.00 53.66 100 THR A CA 1
ATOM 794 C C . THR A 1 100 ? 33.303 24.790 -18.780 1.00 53.66 100 THR A C 1
ATOM 796 O O . THR A 1 100 ? 34.136 24.989 -19.664 1.00 53.66 100 THR A O 1
ATOM 799 N N . GLN A 1 101 ? 32.030 24.497 -19.074 1.00 57.72 101 GLN A N 1
ATOM 800 C CA . GLN A 1 101 ? 31.508 24.372 -20.446 1.00 57.72 101 GLN A CA 1
ATOM 801 C C . GLN A 1 101 ? 30.837 25.668 -20.925 1.00 57.72 101 GLN A C 1
ATOM 803 O O . GLN A 1 101 ? 30.065 26.275 -20.184 1.00 57.72 101 GLN A O 1
ATOM 808 N N . VAL A 1 102 ? 31.092 26.069 -22.177 1.00 70.81 102 VAL A N 1
ATOM 809 C CA . VAL A 1 102 ? 30.542 27.291 -22.800 1.00 70.81 102 VAL A CA 1
ATOM 810 C C . VAL A 1 102 ? 29.792 26.928 -24.084 1.00 70.81 102 VAL A C 1
ATOM 812 O O . VAL A 1 102 ? 30.369 26.321 -24.983 1.00 70.81 102 VAL A O 1
ATOM 815 N N . LEU A 1 103 ? 28.508 27.288 -24.188 1.00 58.81 103 LEU A N 1
ATOM 816 C CA . LEU A 1 103 ? 27.697 27.019 -25.383 1.00 58.81 103 LEU A CA 1
ATOM 817 C C . LEU A 1 103 ? 27.879 28.120 -26.436 1.00 58.81 103 LEU A C 1
ATOM 819 O O . LEU A 1 103 ? 27.717 29.300 -26.129 1.00 58.81 103 LEU A O 1
ATOM 823 N N . VAL A 1 104 ? 28.150 27.729 -27.684 1.00 72.75 104 VAL A N 1
ATOM 824 C CA . VAL A 1 104 ? 28.348 28.649 -28.817 1.00 72.75 104 VAL A CA 1
ATOM 825 C C . VAL A 1 104 ? 27.482 28.210 -30.008 1.00 72.75 104 VAL A C 1
ATOM 827 O O . VAL A 1 104 ? 27.462 27.031 -30.346 1.00 72.75 104 VAL A O 1
ATOM 830 N N . PRO A 1 105 ? 26.738 29.102 -30.679 1.00 66.75 105 PRO A N 1
ATOM 831 C CA . PRO A 1 105 ? 25.994 28.734 -31.882 1.00 66.75 105 PRO A CA 1
ATOM 832 C C . PRO A 1 105 ? 26.940 28.406 -33.050 1.00 66.75 105 PRO A C 1
ATOM 834 O O . PRO A 1 105 ? 27.871 29.156 -33.338 1.00 66.75 105 PRO A O 1
ATOM 837 N N . PHE A 1 106 ? 26.696 27.285 -33.729 1.00 71.50 106 PHE A N 1
ATOM 838 C CA . PHE A 1 106 ? 27.466 26.859 -34.899 1.00 71.50 106 PHE A CA 1
ATOM 839 C C . PHE A 1 106 ? 27.020 27.646 -36.137 1.00 71.50 106 PHE A C 1
ATOM 841 O O . PHE A 1 106 ? 25.836 27.618 -36.482 1.00 71.50 106 PHE A O 1
ATOM 848 N N . LYS A 1 107 ? 27.958 28.330 -36.800 1.00 69.06 107 LYS A N 1
ATOM 849 C CA . LYS A 1 107 ? 27.709 29.097 -38.032 1.00 69.06 107 LYS A CA 1
ATOM 850 C C . LYS A 1 107 ? 28.328 28.405 -39.247 1.00 69.06 107 LYS A C 1
ATOM 852 O O . LYS A 1 107 ? 27.612 27.985 -40.147 1.00 69.06 107 LYS A O 1
ATOM 857 N N . ASP A 1 108 ? 29.645 28.246 -39.223 1.00 71.12 108 ASP A N 1
ATOM 858 C CA . ASP A 1 108 ? 30.459 27.619 -40.262 1.00 71.12 108 ASP A CA 1
ATOM 859 C C . ASP A 1 108 ? 31.762 27.084 -39.642 1.00 71.12 108 ASP A C 1
ATOM 861 O O . ASP A 1 108 ? 32.112 27.411 -38.498 1.00 71.12 108 ASP A O 1
ATOM 865 N N . GLN A 1 109 ? 32.460 26.214 -40.373 1.00 68.12 109 GLN A N 1
ATOM 866 C CA . GLN A 1 109 ? 33.638 25.512 -39.862 1.00 68.12 109 GLN A CA 1
ATOM 867 C C . GLN A 1 109 ? 34.814 26.465 -39.584 1.00 68.12 109 GLN A C 1
ATOM 869 O O . GLN A 1 109 ? 35.512 26.289 -38.583 1.00 68.12 109 GLN A O 1
ATOM 874 N N . ASP A 1 110 ? 34.998 27.506 -40.400 1.00 70.31 110 ASP A N 1
ATOM 875 C CA . ASP A 1 110 ? 36.093 28.472 -40.245 1.00 70.31 110 ASP A CA 1
ATOM 876 C C . ASP A 1 110 ? 35.905 29.331 -38.990 1.00 70.31 110 ASP A C 1
ATOM 878 O O . ASP A 1 110 ? 36.810 29.446 -38.159 1.00 70.31 110 ASP A O 1
ATOM 882 N N . SER A 1 111 ? 34.688 29.828 -38.763 1.00 76.69 111 SER A N 1
ATOM 883 C CA . SER A 1 111 ? 34.318 30.546 -37.539 1.00 76.69 111 SER A CA 1
ATOM 884 C C . SER A 1 111 ? 34.473 29.670 -36.289 1.00 76.69 111 SER A C 1
ATOM 886 O O . SER A 1 111 ? 34.936 30.131 -35.244 1.00 76.69 111 SER A O 1
ATOM 888 N N . THR A 1 112 ? 34.129 28.384 -36.395 1.00 72.81 112 THR A N 1
ATOM 889 C CA . THR A 1 112 ? 34.259 27.399 -35.306 1.00 72.81 112 THR A CA 1
ATOM 890 C C . THR A 1 112 ? 35.724 27.190 -34.914 1.00 72.81 112 THR A C 1
ATOM 892 O O . THR A 1 112 ? 36.059 27.179 -33.725 1.00 72.81 112 THR A O 1
ATOM 895 N N . ASN A 1 113 ? 36.616 27.089 -35.901 1.00 76.31 113 ASN A N 1
ATOM 896 C CA . ASN A 1 113 ? 38.053 26.931 -35.678 1.00 76.31 113 ASN A CA 1
ATOM 897 C C . ASN A 1 113 ? 38.678 28.173 -35.013 1.00 76.31 113 ASN A C 1
ATOM 899 O O . ASN A 1 113 ? 39.513 28.039 -34.110 1.00 76.31 113 ASN A O 1
ATOM 903 N N . ILE A 1 114 ? 38.237 29.379 -35.392 1.00 81.75 114 ILE A N 1
ATOM 904 C CA . ILE A 1 114 ? 38.687 30.639 -34.774 1.00 81.75 114 ILE A CA 1
ATOM 905 C C . ILE A 1 114 ? 38.278 30.685 -33.296 1.00 81.75 114 ILE A C 1
ATOM 907 O O . ILE A 1 114 ? 39.118 30.927 -32.426 1.00 81.75 114 ILE A O 1
ATOM 911 N N . VAL A 1 115 ? 37.012 30.377 -32.994 1.00 78.94 115 VAL A N 1
ATOM 912 C CA . VAL A 1 115 ? 36.489 30.364 -31.618 1.00 78.94 115 VAL A CA 1
ATOM 913 C C . VAL A 1 115 ? 37.206 29.324 -30.753 1.00 78.94 115 VAL A C 1
ATOM 915 O O . VAL A 1 115 ? 37.573 29.618 -29.615 1.00 78.94 115 VAL A O 1
ATOM 918 N N . MET A 1 116 ? 37.473 28.125 -31.284 1.00 77.31 116 MET A N 1
ATOM 919 C CA . MET A 1 116 ? 38.252 27.110 -30.565 1.00 77.31 116 MET A CA 1
ATOM 920 C C . MET A 1 116 ? 39.668 27.587 -30.228 1.00 77.31 116 MET A C 1
ATOM 922 O O . MET A 1 116 ? 40.172 27.290 -29.145 1.00 77.31 116 MET A O 1
ATOM 926 N N . THR A 1 117 ? 40.308 28.332 -31.128 1.00 80.19 117 THR A N 1
ATOM 927 C CA . THR A 1 117 ? 41.659 28.865 -30.907 1.00 80.19 117 THR A CA 1
ATOM 928 C C . THR A 1 117 ? 41.659 29.938 -29.816 1.00 80.19 117 THR A C 1
ATOM 930 O O . THR A 1 117 ? 42.489 29.894 -28.910 1.00 80.19 117 THR A O 1
ATOM 933 N N . GLN A 1 118 ? 40.676 30.843 -29.829 1.00 82.50 118 GLN A N 1
ATOM 934 C CA . GLN A 1 118 ? 40.535 31.881 -28.802 1.00 82.50 118 GLN A CA 1
ATOM 935 C C . GLN A 1 118 ? 40.214 31.300 -27.420 1.00 82.50 118 GLN A C 1
ATOM 937 O O . GLN A 1 118 ? 40.792 31.726 -26.423 1.00 82.50 118 GLN A O 1
ATOM 942 N N . LEU A 1 119 ? 39.337 30.294 -27.342 1.00 79.44 119 LEU A N 1
ATOM 943 C CA . LEU A 1 119 ? 38.998 29.642 -26.074 1.00 79.44 119 LEU A CA 1
ATOM 944 C C . LEU A 1 119 ? 40.160 28.819 -25.503 1.00 79.44 119 LEU A C 1
ATOM 946 O O . LEU A 1 119 ? 40.289 28.727 -24.283 1.00 79.44 119 LEU A O 1
ATOM 950 N N . LYS A 1 120 ? 41.036 28.273 -26.357 1.00 75.75 120 LYS A N 1
ATOM 951 C CA . LYS A 1 120 ? 42.291 27.640 -25.921 1.00 75.75 120 LYS A CA 1
ATOM 952 C C . LYS A 1 120 ? 43.263 28.652 -25.316 1.00 75.75 120 LYS A C 1
ATOM 954 O O . LYS A 1 120 ? 43.791 28.389 -24.241 1.00 75.75 120 LYS A O 1
ATOM 959 N N . ASP A 1 121 ? 43.455 29.810 -25.949 1.00 80.94 121 ASP A N 1
ATOM 960 C CA . ASP A 1 121 ? 44.286 30.887 -25.384 1.00 80.94 121 ASP A CA 1
ATOM 961 C C . ASP A 1 121 ? 43.722 31.389 -24.040 1.00 80.94 121 ASP A C 1
ATOM 963 O O . ASP A 1 121 ? 44.452 31.567 -23.063 1.00 80.94 121 ASP A O 1
ATOM 967 N N . LEU A 1 122 ? 42.394 31.515 -23.945 1.00 76.00 122 LEU A N 1
ATOM 968 C CA . LEU A 1 122 ? 41.708 31.890 -22.707 1.00 76.00 122 LEU A CA 1
ATOM 969 C C . LEU A 1 122 ? 41.882 30.841 -21.594 1.00 76.00 122 LEU A C 1
ATOM 971 O O . LEU A 1 122 ? 42.108 31.194 -20.439 1.00 76.00 122 LEU A O 1
ATOM 975 N N . SER A 1 123 ? 41.806 29.552 -21.943 1.00 73.38 123 SER A N 1
ATOM 976 C CA . SER A 1 123 ? 42.004 28.429 -21.018 1.00 73.38 123 SER A CA 1
ATOM 977 C C . SER A 1 123 ? 43.417 28.420 -20.426 1.00 73.38 123 SER A C 1
ATOM 979 O O . SER A 1 123 ? 43.578 28.179 -19.228 1.00 73.38 123 SER A O 1
ATOM 981 N N . ILE A 1 124 ? 44.429 28.763 -21.232 1.00 74.44 124 ILE A N 1
ATOM 982 C CA . ILE A 1 124 ? 45.823 28.882 -20.782 1.00 74.44 124 ILE A CA 1
ATOM 983 C C . ILE A 1 124 ? 45.977 30.060 -19.812 1.00 74.44 124 ILE A C 1
ATOM 985 O O . ILE A 1 124 ? 46.584 29.907 -18.752 1.00 74.44 124 ILE A O 1
ATOM 989 N N . LYS A 1 125 ? 45.382 31.218 -20.125 1.00 77.38 125 LYS A N 1
ATOM 990 C CA . LYS A 1 125 ? 45.451 32.424 -19.278 1.00 77.38 125 LYS A CA 1
ATOM 991 C C . LYS A 1 125 ? 44.729 32.274 -17.937 1.00 77.38 125 LYS A C 1
ATOM 993 O O . LYS A 1 125 ? 45.148 32.879 -16.956 1.00 77.38 125 LYS A O 1
ATOM 998 N N . LEU A 1 126 ? 43.661 31.480 -17.891 1.00 71.75 126 LEU A N 1
ATOM 999 C CA . LEU A 1 126 ? 42.818 31.306 -16.703 1.00 71.75 126 LEU A CA 1
ATOM 1000 C C . LEU A 1 126 ? 43.130 30.034 -15.899 1.00 71.75 126 LEU A C 1
ATOM 1002 O O . LEU A 1 126 ? 42.435 29.773 -14.920 1.00 71.75 126 LEU A O 1
ATOM 1006 N N . GLN A 1 127 ? 44.118 29.227 -16.313 1.00 62.91 127 GLN A N 1
ATOM 1007 C CA . GLN A 1 127 ? 44.483 27.937 -15.694 1.00 62.91 127 GLN A CA 1
ATOM 1008 C C . GLN A 1 127 ? 43.281 27.013 -15.404 1.00 62.91 127 GLN A C 1
ATOM 1010 O O . GLN A 1 127 ? 43.273 26.240 -14.448 1.00 62.91 127 GLN A O 1
ATOM 1015 N N . THR A 1 128 ? 42.246 27.082 -16.240 1.00 66.12 128 THR A N 1
ATOM 1016 C CA . THR A 1 128 ? 41.009 26.301 -16.119 1.00 66.12 128 THR A CA 1
ATOM 1017 C C . THR A 1 128 ? 40.661 25.701 -17.475 1.00 66.12 128 THR A C 1
ATOM 1019 O O . THR A 1 128 ? 40.892 26.318 -18.516 1.00 66.12 128 THR A O 1
ATOM 1022 N N . THR A 1 129 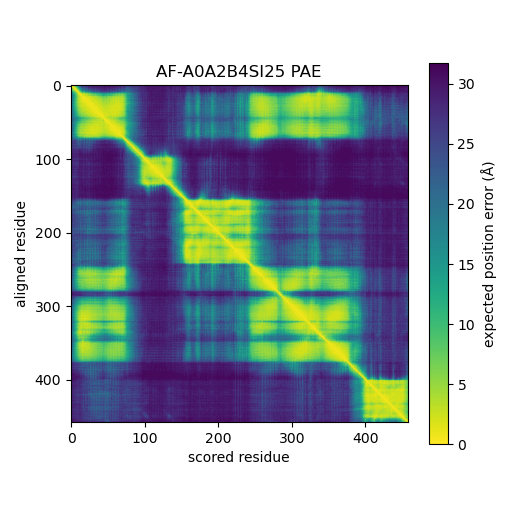? 40.137 24.471 -17.496 1.00 66.06 129 THR A N 1
ATOM 1023 C CA . THR A 1 129 ? 39.797 23.787 -18.756 1.00 66.06 129 THR A CA 1
ATOM 1024 C C . THR A 1 129 ? 38.437 24.277 -19.248 1.00 66.06 129 THR A C 1
ATOM 1026 O O . THR A 1 129 ? 37.413 23.974 -18.631 1.00 66.06 129 THR A O 1
ATOM 1029 N N . ILE A 1 130 ? 38.428 25.030 -20.353 1.00 72.25 130 ILE A N 1
ATOM 1030 C CA . ILE A 1 130 ? 37.209 25.558 -20.982 1.00 72.25 130 ILE A CA 1
ATOM 1031 C C . ILE A 1 130 ? 36.878 24.717 -22.218 1.00 72.25 130 ILE A C 1
ATOM 1033 O O . ILE A 1 130 ? 37.687 24.629 -23.142 1.00 72.25 130 ILE A O 1
ATOM 1037 N N . GLN A 1 131 ? 35.690 24.107 -22.251 1.00 65.31 131 GLN A N 1
ATOM 1038 C CA . GLN A 1 131 ? 35.228 23.309 -23.396 1.00 65.31 131 GLN A CA 1
ATOM 1039 C C . GLN A 1 131 ? 34.064 24.000 -24.132 1.00 65.31 131 GLN A C 1
ATOM 1041 O O . GLN A 1 131 ? 33.000 24.177 -23.529 1.00 65.31 131 GLN A O 1
ATOM 1046 N N . PRO A 1 132 ? 34.220 24.374 -25.421 1.00 67.75 132 PRO A N 1
ATOM 1047 C CA . PRO A 1 132 ? 33.110 24.869 -26.229 1.00 67.75 132 PRO A CA 1
ATOM 1048 C C . PRO A 1 132 ? 32.171 23.744 -26.672 1.00 67.75 132 PRO A C 1
ATOM 1050 O O . PRO A 1 132 ? 32.616 22.718 -27.184 1.00 67.75 132 PRO A O 1
ATOM 1053 N N . VAL A 1 133 ? 30.864 23.971 -26.543 1.00 66.75 133 VAL A N 1
ATOM 1054 C CA . VAL A 1 133 ? 29.808 23.097 -27.070 1.00 66.75 133 VAL A CA 1
ATOM 1055 C C . VAL A 1 133 ? 29.060 23.850 -28.167 1.00 66.75 133 VAL A C 1
ATOM 1057 O O . VAL A 1 133 ? 28.356 24.822 -27.887 1.00 66.75 133 VAL A O 1
ATOM 1060 N N . PHE A 1 134 ? 29.222 23.415 -29.420 1.00 69.75 134 PHE A N 1
ATOM 1061 C CA . PHE A 1 134 ? 28.604 24.069 -30.574 1.00 69.75 134 PHE A CA 1
ATOM 1062 C C . PHE A 1 134 ? 27.176 23.563 -30.828 1.00 69.75 134 PHE A C 1
ATOM 1064 O O . PHE A 1 134 ? 26.943 22.357 -30.874 1.00 69.75 134 PHE A O 1
ATOM 1071 N N . VAL A 1 135 ? 26.214 24.474 -31.013 1.00 57.41 135 VAL A N 1
ATOM 1072 C CA . VAL A 1 135 ? 24.787 24.143 -31.207 1.00 57.41 135 VAL A CA 1
ATOM 1073 C C . VAL A 1 135 ? 24.300 24.654 -32.566 1.00 57.41 135 VAL A C 1
ATOM 1075 O O . VAL A 1 135 ? 24.388 25.852 -32.826 1.00 57.41 135 VAL A O 1
ATOM 1078 N N . SER A 1 136 ? 23.770 23.786 -33.435 1.00 57.59 136 SER A N 1
ATOM 1079 C CA . SER A 1 136 ? 23.184 24.192 -34.727 1.00 57.59 136 SER A CA 1
ATOM 1080 C C . SER A 1 136 ? 21.652 24.286 -34.666 1.00 57.59 136 SER A C 1
ATOM 1082 O O . SER A 1 136 ? 20.997 23.568 -33.904 1.00 57.59 136 SER A O 1
ATOM 1084 N N . ARG A 1 137 ? 21.051 25.168 -35.481 1.00 55.34 137 ARG A N 1
ATOM 1085 C CA . ARG A 1 137 ? 19.599 25.162 -35.742 1.00 55.34 137 ARG A CA 1
ATOM 1086 C C . ARG A 1 137 ? 19.314 24.209 -36.907 1.00 55.34 137 ARG A C 1
ATOM 1088 O O . ARG A 1 137 ? 19.886 24.363 -37.980 1.00 55.34 137 ARG A O 1
ATOM 1095 N N . LYS A 1 138 ? 18.439 23.218 -36.705 1.00 42.94 138 LYS A N 1
ATOM 1096 C CA . LYS A 1 138 ? 18.059 22.247 -37.745 1.00 42.94 138 LYS A CA 1
ATOM 1097 C C . LYS A 1 138 ? 17.180 22.911 -38.814 1.00 42.94 138 LYS A C 1
ATOM 1099 O O . LYS A 1 138 ? 16.058 23.311 -38.514 1.00 42.94 138 LYS A O 1
ATOM 1104 N N . ILE A 1 139 ? 17.665 22.953 -40.055 1.00 47.25 139 ILE A N 1
ATOM 1105 C CA . ILE A 1 139 ? 16.913 23.319 -41.269 1.00 47.25 139 ILE A CA 1
ATOM 1106 C C . ILE A 1 139 ? 15.992 22.144 -41.635 1.00 47.25 139 ILE A C 1
ATOM 1108 O O . ILE A 1 139 ? 16.268 21.360 -42.534 1.00 47.25 139 ILE A O 1
ATOM 1112 N N . GLY A 1 140 ? 14.939 21.944 -40.848 1.00 42.88 140 GLY A N 1
ATOM 1113 C CA . GLY A 1 140 ? 13.948 20.885 -41.073 1.00 42.88 140 GLY A CA 1
ATOM 1114 C C . GLY A 1 140 ? 12.508 21.361 -40.917 1.00 42.88 140 GLY A C 1
ATOM 1115 O O . GLY A 1 140 ? 11.610 20.530 -40.837 1.00 42.88 140 GLY A O 1
ATOM 1116 N N . GLN A 1 141 ? 12.291 22.676 -40.811 1.00 46.41 141 GLN A N 1
ATOM 1117 C CA . GLN A 1 141 ? 10.965 23.256 -40.584 1.00 46.41 141 GLN A CA 1
ATOM 1118 C C . GLN A 1 141 ? 10.285 23.787 -41.852 1.00 46.41 141 GLN A C 1
ATOM 1120 O O . GLN A 1 141 ? 9.080 24.000 -41.792 1.00 46.41 141 GLN A O 1
ATOM 1125 N N . ASP A 1 142 ? 10.983 23.890 -42.992 1.00 45.34 142 ASP A N 1
ATOM 1126 C CA . ASP A 1 142 ? 10.427 24.610 -44.150 1.00 45.34 142 ASP A CA 1
ATOM 1127 C C . ASP A 1 142 ? 10.087 23.777 -45.391 1.00 45.34 142 ASP A C 1
ATOM 1129 O O . ASP A 1 142 ? 9.418 24.308 -46.268 1.00 45.34 142 ASP A O 1
ATOM 1133 N N . LEU A 1 143 ? 10.430 22.486 -45.497 1.00 47.94 143 LEU A N 1
ATOM 1134 C CA . LEU A 1 143 ? 9.980 21.683 -46.647 1.00 47.94 143 LEU A CA 1
ATOM 1135 C C . LEU A 1 143 ? 9.705 20.224 -46.270 1.00 47.94 143 LEU A C 1
ATOM 1137 O O . LEU A 1 143 ? 10.619 19.422 -46.085 1.00 47.94 143 LEU A O 1
ATOM 1141 N N . LYS A 1 144 ? 8.419 19.867 -46.217 1.00 37.47 144 LYS A N 1
ATOM 1142 C CA . LYS A 1 144 ? 7.967 18.489 -46.413 1.00 37.47 144 LYS A CA 1
ATOM 1143 C C . LYS A 1 144 ? 6.782 18.509 -47.371 1.00 37.47 144 LYS A C 1
ATOM 1145 O O . LYS A 1 144 ? 5.724 19.036 -47.029 1.00 37.47 144 LYS A O 1
ATOM 1150 N N . GLU A 1 145 ? 6.986 17.963 -48.566 1.00 40.38 145 GLU A N 1
ATOM 1151 C CA . GLU A 1 145 ? 5.905 17.680 -49.506 1.00 40.38 145 GLU A CA 1
ATOM 1152 C C . GLU A 1 145 ? 4.861 16.788 -48.827 1.00 40.38 145 GLU A C 1
ATOM 1154 O O . GLU A 1 145 ? 5.171 15.834 -48.108 1.00 40.38 145 GLU A O 1
ATOM 1159 N N . CYS A 1 146 ? 3.604 17.181 -48.997 1.00 33.53 146 CYS A N 1
ATOM 1160 C CA . CYS A 1 146 ? 2.451 16.546 -48.392 1.00 33.53 146 CYS A CA 1
ATOM 1161 C C . CYS A 1 146 ? 1.977 15.429 -49.328 1.00 33.53 146 CYS A C 1
ATOM 1163 O O . CYS A 1 146 ? 1.335 15.708 -50.339 1.00 33.53 146 CYS A O 1
ATOM 1165 N N . GLU A 1 147 ? 2.273 14.168 -49.007 1.00 47.34 147 GLU A N 1
ATOM 1166 C CA . GLU A 1 147 ? 1.561 13.055 -49.638 1.00 47.34 147 GLU A CA 1
ATOM 1167 C C . GLU A 1 147 ? 0.086 13.094 -49.218 1.00 47.34 147 GLU A C 1
ATOM 1169 O O . GLU A 1 147 ? -0.261 13.277 -48.044 1.00 47.34 147 GLU A O 1
ATOM 1174 N N . THR A 1 148 ? -0.800 12.957 -50.203 1.00 40.72 148 THR A N 1
ATOM 1175 C CA . THR A 1 148 ? -2.245 13.039 -50.008 1.00 40.72 148 THR A CA 1
ATOM 1176 C C . THR A 1 148 ? -2.741 11.891 -49.133 1.00 40.72 148 THR A C 1
ATOM 1178 O O . THR A 1 148 ? -2.530 10.709 -49.392 1.00 40.72 148 THR A O 1
ATOM 1181 N N . LYS A 1 149 ? -3.439 12.269 -48.065 1.00 29.22 149 LYS A N 1
ATOM 1182 C CA . LYS A 1 149 ? -4.005 11.377 -47.053 1.00 29.22 149 LYS A CA 1
ATOM 1183 C C . LYS A 1 149 ? -5.122 10.498 -47.646 1.00 29.22 149 LYS A C 1
ATOM 1185 O O . LYS A 1 149 ? -6.126 11.058 -48.094 1.00 29.22 149 LYS A O 1
ATOM 1190 N N . PRO A 1 150 ? -5.051 9.155 -47.567 1.00 34.25 150 PRO A N 1
ATOM 1191 C CA . PRO A 1 150 ? -6.205 8.311 -47.858 1.00 34.25 150 PRO A CA 1
ATOM 1192 C C . PRO A 1 150 ? -7.281 8.469 -46.774 1.00 34.25 150 PRO A C 1
ATOM 1194 O O . PRO A 1 150 ? -6.985 8.708 -45.598 1.00 34.25 150 PRO A O 1
ATOM 1197 N N . GLN A 1 151 ? -8.543 8.365 -47.190 1.00 33.81 151 GLN A N 1
ATOM 1198 C CA . GLN A 1 151 ? -9.721 8.701 -46.391 1.00 33.81 151 GLN A CA 1
ATOM 1199 C C . GLN A 1 151 ? -9.890 7.834 -45.128 1.00 33.81 151 GLN A C 1
ATOM 1201 O O . GLN A 1 151 ? -9.524 6.661 -45.079 1.00 33.81 151 GLN A O 1
ATOM 1206 N N . LEU A 1 152 ? -10.459 8.458 -44.089 1.00 49.44 152 LEU A N 1
ATOM 1207 C CA . LEU A 1 152 ? -10.785 7.862 -42.793 1.00 49.44 152 LEU A CA 1
ATOM 1208 C C . LEU A 1 152 ? -11.637 6.590 -42.946 1.00 49.44 152 LEU A C 1
ATOM 1210 O O . LEU A 1 152 ? -12.704 6.646 -43.539 1.00 49.44 152 LEU A O 1
ATOM 1214 N N . VAL A 1 153 ? -11.218 5.498 -42.299 1.00 40.69 153 VAL A N 1
ATOM 1215 C CA . VAL A 1 153 ? -11.923 4.789 -41.205 1.00 40.69 153 VAL A CA 1
ATOM 1216 C C . VAL A 1 153 ? -11.135 3.511 -40.895 1.00 40.69 153 VAL A C 1
ATOM 1218 O O . VAL A 1 153 ? -11.111 2.569 -41.677 1.00 40.69 153 VAL A O 1
ATOM 1221 N N . ASN A 1 154 ? -10.474 3.484 -39.736 1.00 46.31 154 ASN A N 1
ATOM 1222 C CA . ASN A 1 154 ? -10.521 2.361 -38.793 1.00 46.31 154 ASN A CA 1
ATOM 1223 C C . ASN A 1 154 ? -9.591 2.666 -37.616 1.00 46.31 154 ASN A C 1
ATOM 1225 O O . ASN A 1 154 ? -8.370 2.528 -37.703 1.00 46.31 154 ASN A O 1
ATOM 1229 N N . GLN A 1 155 ? -10.170 3.087 -36.490 1.00 54.50 155 GLN A N 1
ATOM 1230 C CA . GLN A 1 155 ? -9.468 3.048 -35.211 1.00 54.50 155 GLN A CA 1
ATOM 1231 C C . GLN A 1 155 ? -9.155 1.581 -34.905 1.00 54.50 155 GLN A C 1
ATOM 1233 O O . GLN A 1 155 ? -10.030 0.816 -34.511 1.00 54.50 155 GLN A O 1
ATOM 1238 N N . GLN A 1 156 ? -7.912 1.168 -35.127 1.00 68.19 156 GLN A N 1
ATOM 1239 C CA . GLN A 1 156 ? -7.444 -0.161 -34.769 1.00 68.19 156 GLN A CA 1
ATOM 1240 C C . GLN A 1 156 ? -6.756 -0.066 -33.409 1.00 68.19 156 GLN A C 1
ATOM 1242 O O . GLN A 1 156 ? -5.667 0.483 -33.273 1.00 68.19 156 GLN A O 1
ATOM 1247 N N . CYS A 1 157 ? -7.419 -0.576 -32.374 1.00 81.69 157 CYS A N 1
ATOM 1248 C CA . CYS A 1 157 ? -6.791 -0.831 -31.085 1.00 81.69 157 CYS A CA 1
ATOM 1249 C C . CYS A 1 157 ? -6.077 -2.180 -31.192 1.00 81.69 157 CYS A C 1
ATOM 1251 O O . CYS A 1 157 ? -6.721 -3.222 -31.129 1.00 81.69 157 CYS A O 1
ATOM 1253 N N . VAL A 1 158 ? -4.766 -2.180 -31.435 1.00 88.69 158 VAL A N 1
ATOM 1254 C CA . VAL A 1 158 ? -4.004 -3.420 -31.661 1.00 88.69 158 VAL A CA 1
ATOM 1255 C C . VAL A 1 158 ? -2.729 -3.449 -30.843 1.00 88.69 158 VAL A C 1
ATOM 1257 O O . VAL A 1 158 ? -2.059 -2.430 -30.680 1.00 88.69 158 VAL A O 1
ATOM 1260 N N . VAL A 1 159 ? -2.395 -4.639 -30.353 1.00 88.44 159 VAL A N 1
ATOM 1261 C CA . VAL A 1 159 ? -1.088 -4.955 -29.777 1.00 88.44 159 VAL A CA 1
ATOM 1262 C C . VAL A 1 159 ? -0.252 -5.618 -30.862 1.00 88.44 159 VAL A C 1
ATOM 1264 O O . VAL A 1 159 ? -0.713 -6.555 -31.519 1.00 88.44 159 VAL A O 1
ATOM 1267 N N . TYR A 1 160 ? 0.966 -5.130 -31.055 1.00 91.38 160 TYR A N 1
ATOM 1268 C CA . TYR A 1 160 ? 1.894 -5.592 -32.077 1.00 91.38 160 TYR A CA 1
ATOM 1269 C C . TYR A 1 160 ? 3.242 -5.977 -31.462 1.00 91.38 160 TYR A C 1
ATOM 1271 O O . TYR A 1 160 ? 3.606 -5.539 -30.370 1.00 91.38 160 TYR A O 1
ATOM 1279 N N . GLN A 1 161 ? 3.986 -6.799 -32.189 1.00 91.12 161 GLN A N 1
ATOM 1280 C CA . GLN A 1 161 ? 5.357 -7.180 -31.901 1.00 91.12 161 GLN A CA 1
ATOM 1281 C C . GLN A 1 161 ? 6.245 -6.742 -33.057 1.00 91.12 161 GLN A C 1
ATOM 1283 O O . GLN A 1 161 ? 5.972 -7.078 -34.203 1.00 91.12 161 GLN A O 1
ATOM 1288 N N . PHE A 1 162 ? 7.327 -6.051 -32.744 1.00 91.25 162 PHE A N 1
ATOM 1289 C CA . PHE A 1 162 ? 8.450 -5.847 -33.638 1.00 91.25 162 PHE A CA 1
ATOM 1290 C C . PHE A 1 162 ? 9.516 -6.921 -33.387 1.00 91.25 162 PHE A C 1
ATOM 1292 O O . PHE A 1 162 ? 9.812 -7.278 -32.235 1.00 91.25 162 PHE A O 1
ATOM 1299 N N . LYS A 1 163 ? 10.087 -7.434 -34.472 1.00 90.00 163 LYS A N 1
ATOM 1300 C CA . LYS A 1 163 ? 11.271 -8.290 -34.465 1.00 90.00 163 LYS A CA 1
ATOM 1301 C C . LYS A 1 163 ? 12.270 -7.739 -35.468 1.00 90.00 163 LYS A C 1
ATOM 1303 O O . LYS A 1 163 ? 11.919 -7.551 -36.627 1.00 90.00 163 LYS A O 1
ATOM 1308 N N . CYS A 1 164 ? 13.492 -7.506 -35.011 1.00 88.25 164 CYS A N 1
ATOM 1309 C CA . CYS A 1 164 ? 14.587 -7.114 -35.876 1.00 88.25 164 CYS A CA 1
ATOM 1310 C C . CYS A 1 164 ? 14.869 -8.220 -36.901 1.00 88.25 164 CYS A C 1
ATOM 1312 O O . CYS A 1 164 ? 14.866 -9.405 -36.576 1.00 88.25 164 CYS A O 1
ATOM 1314 N N . ASN A 1 165 ? 15.107 -7.817 -38.143 1.00 86.31 165 ASN A N 1
ATOM 1315 C CA . ASN A 1 165 ? 15.497 -8.695 -39.243 1.00 86.31 165 ASN A CA 1
ATOM 1316 C C . ASN A 1 165 ? 17.001 -9.024 -39.243 1.00 86.31 165 ASN A C 1
ATOM 1318 O O . ASN A 1 165 ? 17.416 -9.953 -39.926 1.00 86.31 165 ASN A O 1
ATOM 1322 N N . LEU A 1 166 ? 17.807 -8.260 -38.498 1.00 84.56 166 LEU A N 1
ATOM 1323 C CA . LEU A 1 166 ? 19.266 -8.389 -38.448 1.00 84.56 166 LEU A CA 1
ATOM 1324 C C . LEU A 1 166 ? 19.765 -9.129 -37.196 1.00 84.56 166 LEU A C 1
ATOM 1326 O O . LEU A 1 166 ? 20.917 -9.554 -37.159 1.00 84.56 166 LEU A O 1
ATOM 1330 N N . CYS A 1 167 ? 18.930 -9.298 -36.164 1.00 83.38 167 CYS A N 1
ATOM 1331 C CA . CYS A 1 167 ? 19.294 -10.064 -34.971 1.00 83.38 167 CYS A CA 1
ATOM 1332 C C . CYS A 1 167 ? 18.092 -10.662 -34.229 1.00 83.38 167 CYS A C 1
ATOM 1334 O O . CYS A 1 167 ? 17.002 -10.092 -34.190 1.00 83.38 167 CYS A O 1
ATOM 1336 N N . ASP A 1 168 ? 18.334 -11.774 -33.532 1.00 78.56 168 ASP A N 1
ATOM 1337 C CA . ASP A 1 168 ? 17.317 -12.460 -32.722 1.00 78.56 168 ASP A CA 1
ATOM 1338 C C . ASP A 1 168 ? 17.009 -11.751 -31.399 1.00 78.56 168 ASP A C 1
ATOM 1340 O O . ASP A 1 168 ? 15.978 -11.991 -30.765 1.00 78.56 168 ASP A O 1
ATOM 1344 N N . THR A 1 169 ? 17.910 -10.876 -30.949 1.00 74.50 169 THR A N 1
ATOM 1345 C CA . THR A 1 169 ? 17.769 -10.185 -29.669 1.00 74.50 169 THR A CA 1
ATOM 1346 C C . THR A 1 169 ? 16.847 -8.980 -29.774 1.00 74.50 169 THR A C 1
ATOM 1348 O O . THR A 1 169 ? 16.168 -8.690 -28.796 1.00 74.50 169 THR A O 1
ATOM 1351 N N . GLY A 1 170 ? 16.755 -8.301 -30.919 1.00 79.62 170 GLY A N 1
ATOM 1352 C CA . GLY A 1 170 ? 16.014 -7.048 -31.104 1.00 79.62 170 GLY A CA 1
ATOM 1353 C C . GLY A 1 170 ? 14.495 -7.205 -31.214 1.00 79.62 170 GLY A C 1
ATOM 1354 O O . GLY A 1 170 ? 13.923 -6.946 -32.269 1.00 79.62 170 GLY A O 1
ATOM 1355 N N . SER A 1 171 ? 13.806 -7.610 -30.142 1.00 85.50 171 SER A N 1
ATOM 1356 C CA . SER A 1 171 ? 12.334 -7.659 -30.114 1.00 85.50 171 SER A CA 1
ATOM 1357 C C . SER A 1 171 ? 11.732 -6.557 -29.244 1.00 85.50 171 SER A C 1
ATOM 1359 O O . SER A 1 171 ? 12.250 -6.254 -28.169 1.00 85.50 171 SER A O 1
ATOM 1361 N N . TYR A 1 172 ? 10.616 -5.987 -29.705 1.00 87.38 172 TYR A N 1
ATOM 1362 C CA . TYR A 1 172 ? 9.810 -4.976 -29.018 1.00 87.38 172 TYR A CA 1
ATOM 1363 C C . TYR A 1 172 ? 8.319 -5.350 -29.093 1.00 87.38 172 TYR A C 1
ATOM 1365 O O . TYR A 1 172 ? 7.875 -5.960 -30.059 1.00 87.38 172 TYR A O 1
ATOM 1373 N N . VAL A 1 173 ? 7.524 -5.000 -28.088 1.00 89.25 173 VAL A N 1
ATOM 1374 C CA . VAL A 1 173 ? 6.064 -5.176 -28.053 1.00 89.25 173 VAL A CA 1
ATOM 1375 C C . VAL A 1 173 ? 5.433 -3.846 -27.663 1.00 89.25 173 VAL A C 1
ATOM 1377 O O . VAL A 1 173 ? 5.822 -3.251 -26.663 1.00 89.25 173 VAL A O 1
ATOM 1380 N N . GLY A 1 174 ? 4.440 -3.394 -28.418 1.00 87.12 174 GLY A N 1
ATOM 1381 C CA . GLY A 1 174 ? 3.729 -2.148 -28.142 1.00 87.12 174 GLY A CA 1
ATOM 1382 C C . GLY A 1 174 ? 2.262 -2.243 -28.531 1.00 87.12 174 GLY A C 1
ATOM 1383 O O . GLY A 1 174 ? 1.810 -3.246 -29.087 1.00 87.12 174 GLY A O 1
ATOM 1384 N N . TYR A 1 175 ? 1.496 -1.192 -28.248 1.00 88.06 175 TYR A N 1
ATOM 1385 C CA . TYR A 1 175 ? 0.132 -1.057 -28.753 1.00 88.06 175 TYR A CA 1
ATOM 1386 C C . TYR A 1 175 ? -0.066 0.270 -29.476 1.00 88.06 175 TYR A C 1
ATOM 1388 O O . TYR A 1 175 ? 0.587 1.269 -29.181 1.00 88.06 175 TYR A O 1
ATOM 1396 N N . THR A 1 176 ? -1.017 0.292 -30.404 1.00 85.44 176 THR A N 1
ATOM 1397 C CA . THR A 1 176 ? -1.504 1.519 -31.039 1.00 85.44 176 THR A CA 1
ATOM 1398 C C . THR A 1 176 ? -3.025 1.587 -30.948 1.00 85.44 176 THR A C 1
ATOM 1400 O O . THR A 1 176 ? -3.705 0.571 -30.794 1.00 85.44 176 THR A O 1
ATOM 1403 N N . ARG A 1 177 ? -3.556 2.811 -30.980 1.00 81.56 177 ARG A N 1
ATOM 1404 C CA . ARG A 1 177 ? -4.999 3.100 -31.092 1.00 81.56 177 ARG A CA 1
ATOM 1405 C C . ARG A 1 177 ? -5.392 3.557 -32.502 1.00 81.56 177 ARG A C 1
ATOM 1407 O O . ARG A 1 177 ? -6.573 3.777 -32.760 1.00 81.56 177 ARG A O 1
ATOM 1414 N N . GLY A 1 178 ? -4.401 3.768 -33.365 1.00 76.62 178 GLY A N 1
ATOM 1415 C CA . GLY A 1 178 ? -4.565 4.148 -34.763 1.00 76.62 178 GLY A CA 1
ATOM 1416 C C . GLY A 1 178 ? -4.065 3.047 -35.691 1.00 76.62 178 GLY A C 1
ATOM 1417 O O . GLY A 1 178 ? -3.756 1.941 -35.257 1.00 76.62 178 GLY A O 1
ATOM 1418 N N . HIS A 1 179 ? -3.962 3.357 -36.979 1.00 80.19 179 HIS A N 1
ATOM 1419 C CA . HIS A 1 179 ? -3.433 2.411 -37.954 1.00 80.19 179 HIS A CA 1
ATOM 1420 C C . HIS A 1 179 ? -1.979 2.035 -37.619 1.00 80.19 179 HIS A C 1
ATOM 1422 O O . HIS A 1 179 ? -1.176 2.908 -37.277 1.00 80.19 179 HIS A O 1
ATOM 1428 N N . LEU A 1 180 ? -1.638 0.744 -37.719 1.00 82.31 180 LEU A N 1
ATOM 1429 C CA . LEU A 1 180 ? -0.293 0.250 -37.399 1.00 82.31 180 LEU A CA 1
ATOM 1430 C C . LEU A 1 180 ? 0.782 0.974 -38.218 1.00 82.31 180 LEU A C 1
ATOM 1432 O O . LEU A 1 180 ? 1.810 1.344 -37.667 1.00 82.31 180 LEU A O 1
ATOM 1436 N N . TYR A 1 181 ? 0.500 1.268 -39.486 1.00 80.94 181 TYR A N 1
ATOM 1437 C CA . TYR A 1 181 ? 1.425 1.936 -40.408 1.00 80.94 181 TYR A CA 1
ATOM 1438 C C . TYR A 1 181 ? 1.909 3.299 -39.890 1.00 80.94 181 TYR A C 1
ATOM 1440 O O . TYR A 1 181 ? 3.107 3.542 -39.802 1.00 80.94 181 TYR A O 1
ATOM 1448 N N . ALA A 1 182 ? 0.988 4.138 -39.402 1.00 80.38 182 ALA A N 1
ATOM 1449 C CA . ALA A 1 182 ? 1.333 5.439 -38.823 1.00 80.38 182 ALA A CA 1
ATOM 1450 C C . ALA A 1 182 ? 2.159 5.306 -37.526 1.00 80.38 182 ALA A C 1
ATOM 1452 O O . ALA A 1 182 ? 2.984 6.162 -37.197 1.00 80.38 182 ALA A O 1
ATOM 1453 N N . CYS A 1 183 ? 1.949 4.218 -36.778 1.00 82.69 183 CYS A N 1
ATOM 1454 C CA . CYS A 1 183 ? 2.762 3.902 -35.607 1.00 82.69 183 CYS A CA 1
ATOM 1455 C C . CYS A 1 183 ? 4.177 3.465 -36.013 1.00 82.69 183 CYS A C 1
ATOM 1457 O O . CYS A 1 183 ? 5.140 3.883 -35.376 1.00 82.69 183 CYS A O 1
ATOM 1459 N N . VAL A 1 184 ? 4.317 2.668 -37.079 1.00 84.62 184 VAL A N 1
ATOM 1460 C CA . VAL A 1 184 ? 5.622 2.238 -37.609 1.00 84.62 184 VAL A CA 1
ATOM 1461 C C . VAL A 1 184 ? 6.439 3.436 -38.086 1.00 84.62 184 VAL A C 1
ATOM 1463 O O . VAL A 1 184 ? 7.613 3.541 -37.739 1.00 84.62 184 VAL A O 1
ATOM 1466 N N . ASP A 1 185 ? 5.820 4.402 -38.763 1.00 81.00 185 ASP A N 1
ATOM 1467 C CA . ASP A 1 185 ? 6.515 5.635 -39.151 1.00 81.00 185 ASP A CA 1
ATOM 1468 C C . ASP A 1 185 ? 7.000 6.446 -37.944 1.00 81.00 185 ASP A C 1
ATOM 1470 O O . ASP A 1 185 ? 8.081 7.031 -37.975 1.00 81.00 185 ASP A O 1
ATOM 1474 N N . SER A 1 186 ? 6.262 6.418 -36.832 1.00 80.38 186 SER A N 1
ATOM 1475 C CA . SER A 1 186 ? 6.710 7.053 -35.586 1.00 80.38 186 SER A CA 1
ATOM 1476 C C . SER A 1 186 ? 7.964 6.379 -35.009 1.00 80.38 186 SER A C 1
ATOM 1478 O O . SER A 1 186 ? 8.782 7.044 -34.368 1.00 80.38 186 SER A O 1
ATOM 1480 N N . HIS A 1 187 ? 8.169 5.083 -35.269 1.00 82.81 187 HIS A N 1
ATOM 1481 C CA . HIS A 1 187 ? 9.364 4.356 -34.840 1.00 82.81 187 HIS A CA 1
ATOM 1482 C C . HIS A 1 187 ? 10.622 4.675 -35.653 1.00 82.81 187 HIS A C 1
ATOM 1484 O O . HIS A 1 187 ? 11.704 4.354 -35.162 1.00 82.81 187 HIS A O 1
ATOM 1490 N N . LYS A 1 188 ? 10.499 5.348 -36.808 1.00 81.38 188 LYS A N 1
ATOM 1491 C CA . LYS A 1 188 ? 11.631 5.889 -37.587 1.00 81.38 188 LYS A CA 1
ATOM 1492 C C . LYS A 1 188 ? 12.262 7.128 -36.938 1.00 81.38 188 LYS A C 1
ATOM 1494 O O . LYS A 1 188 ? 13.312 7.591 -37.365 1.00 81.38 188 LYS A O 1
ATOM 1499 N N . SER A 1 189 ? 11.622 7.700 -35.917 1.00 79.69 189 SER A N 1
ATOM 1500 C CA . SER A 1 189 ? 12.185 8.832 -35.182 1.00 79.69 189 SER A CA 1
ATOM 1501 C C . SER A 1 189 ? 13.321 8.392 -34.248 1.00 79.69 189 SER A C 1
ATOM 1503 O O . SER A 1 189 ? 13.217 7.378 -33.558 1.00 79.69 189 SER A O 1
ATOM 1505 N N . THR A 1 190 ? 14.373 9.208 -34.143 1.00 71.31 190 THR A N 1
ATOM 1506 C CA . THR A 1 190 ? 15.583 8.950 -33.327 1.00 71.31 190 THR A CA 1
ATOM 1507 C C . THR A 1 190 ? 15.297 8.744 -31.828 1.00 71.31 190 THR A C 1
ATOM 1509 O O . THR A 1 190 ? 16.127 8.246 -31.069 1.00 71.31 190 THR A O 1
ATOM 1512 N N . SER A 1 191 ? 14.114 9.133 -31.347 1.00 72.25 191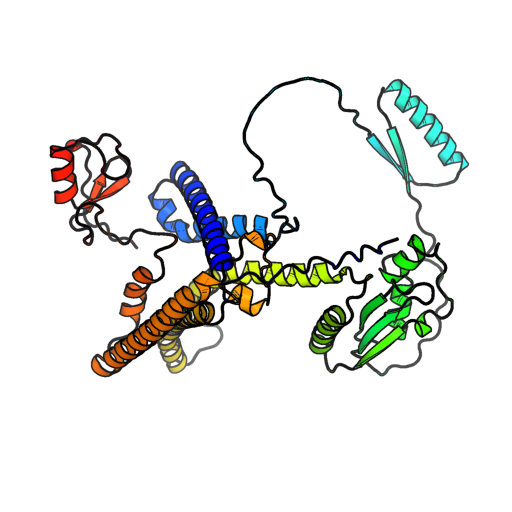 SER A N 1
ATOM 1513 C CA . SER A 1 191 ? 13.699 8.938 -29.953 1.00 72.25 191 SER A CA 1
ATOM 1514 C C . SER A 1 191 ? 13.180 7.522 -29.660 1.00 72.25 191 SER A C 1
ATOM 1516 O O . SER A 1 191 ? 13.162 7.121 -28.492 1.00 72.25 191 SER A O 1
ATOM 1518 N N . SER A 1 192 ? 12.797 6.764 -30.691 1.00 81.31 192 SER A N 1
ATOM 1519 C CA . SER A 1 192 ? 12.249 5.407 -30.600 1.00 81.31 192 SER A CA 1
ATOM 1520 C C . SER A 1 192 ? 13.291 4.389 -30.126 1.00 81.31 192 SER A C 1
ATOM 1522 O O . SER A 1 192 ? 14.447 4.426 -30.544 1.00 81.31 192 SER A O 1
ATOM 1524 N N . SER A 1 193 ? 12.877 3.430 -29.288 1.00 80.69 193 SER A N 1
ATOM 1525 C CA . SER A 1 193 ? 13.726 2.298 -28.878 1.00 80.69 193 SER A CA 1
ATOM 1526 C C . SER A 1 193 ? 14.145 1.425 -30.062 1.00 80.69 193 SER A C 1
ATOM 1528 O O . SER A 1 193 ? 15.255 0.906 -30.065 1.00 80.69 193 SER A O 1
ATOM 1530 N N . VAL A 1 194 ? 13.282 1.306 -31.076 1.00 84.06 194 VAL A N 1
ATOM 1531 C CA . VAL A 1 194 ? 13.570 0.575 -32.318 1.00 84.06 194 VAL A CA 1
ATOM 1532 C C . VAL A 1 194 ? 14.638 1.301 -33.140 1.00 84.06 194 VAL A C 1
ATOM 1534 O O . VAL A 1 194 ? 15.599 0.671 -33.557 1.00 84.06 194 VAL A O 1
ATOM 1537 N N . CYS A 1 195 ? 14.529 2.625 -33.310 1.00 83.69 195 CYS A N 1
ATOM 1538 C CA . CYS A 1 195 ? 15.533 3.410 -34.041 1.00 83.69 195 CYS A CA 1
ATOM 1539 C C . CYS A 1 195 ? 16.898 3.347 -33.345 1.00 83.69 195 CYS A C 1
ATOM 1541 O O . CYS A 1 195 ? 17.893 3.003 -33.968 1.00 83.69 195 CYS A O 1
ATOM 1543 N N . LYS A 1 196 ? 16.928 3.552 -32.020 1.00 84.25 196 LYS A N 1
ATOM 1544 C CA . LYS A 1 196 ? 18.160 3.453 -31.219 1.00 84.25 196 LYS A CA 1
ATOM 1545 C C . LYS A 1 196 ? 18.822 2.080 -31.298 1.00 84.25 196 LYS A C 1
ATOM 1547 O O . LYS A 1 196 ? 20.037 1.995 -31.199 1.00 84.25 196 LYS A O 1
ATOM 1552 N N . HIS A 1 197 ? 18.037 1.013 -31.433 1.00 84.62 197 HIS A N 1
ATOM 1553 C CA . HIS A 1 197 ? 18.577 -0.328 -31.627 1.00 84.62 197 HIS A CA 1
ATOM 1554 C C . HIS A 1 197 ? 19.310 -0.446 -32.967 1.00 84.62 197 HIS A C 1
ATOM 1556 O O . HIS A 1 197 ? 20.436 -0.926 -32.993 1.00 84.62 197 HIS A O 1
ATOM 1562 N N . TYR A 1 198 ? 18.719 0.044 -34.060 1.00 85.25 198 TYR A N 1
ATOM 1563 C CA . TYR A 1 198 ? 19.406 0.070 -35.353 1.00 85.25 198 TYR A CA 1
ATOM 1564 C C . TYR A 1 198 ? 20.644 0.972 -35.335 1.00 85.25 198 TYR A C 1
ATOM 1566 O O . TYR A 1 198 ? 21.685 0.561 -35.837 1.00 85.25 198 TYR A O 1
ATOM 1574 N N . ASP A 1 199 ? 20.570 2.147 -34.708 1.00 85.12 199 ASP A N 1
ATOM 1575 C CA . ASP A 1 199 ? 21.705 3.074 -34.612 1.00 85.12 199 ASP A CA 1
ATOM 1576 C C . ASP A 1 199 ? 22.880 2.476 -33.817 1.00 85.12 199 ASP A C 1
ATOM 1578 O O . ASP A 1 199 ? 24.028 2.570 -34.247 1.00 85.12 199 ASP A O 1
ATOM 1582 N N . ASN A 1 200 ? 22.600 1.837 -32.675 1.00 84.81 200 ASN A N 1
ATOM 1583 C CA . ASN A 1 200 ? 23.638 1.333 -31.772 1.00 84.81 200 ASN A CA 1
ATOM 1584 C C . ASN A 1 200 ? 24.174 -0.047 -32.168 1.00 84.81 200 ASN A C 1
ATOM 1586 O O . ASN A 1 200 ? 25.379 -0.274 -32.089 1.00 84.81 200 ASN A O 1
ATOM 1590 N N . ASP A 1 201 ? 23.289 -0.968 -32.559 1.00 82.38 201 ASP A N 1
ATOM 1591 C CA . ASP A 1 201 ? 23.637 -2.381 -32.748 1.00 82.38 201 ASP A CA 1
ATOM 1592 C C . ASP A 1 201 ? 23.822 -2.749 -34.231 1.00 82.38 201 ASP A C 1
ATOM 1594 O O . ASP A 1 201 ? 24.443 -3.767 -34.527 1.00 82.38 201 ASP A O 1
ATOM 1598 N N . HIS A 1 202 ? 23.330 -1.916 -35.163 1.00 84.94 202 HIS A N 1
ATOM 1599 C CA . HIS A 1 202 ? 23.346 -2.178 -36.615 1.00 84.94 202 HIS A CA 1
ATOM 1600 C C . HIS A 1 202 ? 23.860 -0.996 -37.456 1.00 84.94 202 HIS A C 1
ATOM 1602 O O . HIS A 1 202 ? 23.548 -0.905 -38.642 1.00 84.94 202 HIS A O 1
ATOM 1608 N N . ALA A 1 203 ? 24.621 -0.072 -36.857 1.00 81.25 203 ALA A N 1
ATOM 1609 C CA . ALA A 1 203 ? 25.220 1.090 -37.530 1.00 81.25 203 ALA A CA 1
ATOM 1610 C C . ALA A 1 203 ? 24.229 1.951 -38.353 1.00 81.25 203 ALA A C 1
ATOM 1612 O O . ALA A 1 203 ? 24.600 2.545 -39.364 1.00 81.25 203 ALA A O 1
ATOM 1613 N N . GLY A 1 204 ? 22.961 2.009 -37.933 1.00 76.88 204 GLY A N 1
ATOM 1614 C CA . GLY A 1 204 ? 21.908 2.789 -38.591 1.00 76.88 204 GLY A CA 1
ATOM 1615 C C . GLY A 1 204 ? 21.293 2.131 -39.832 1.00 76.88 204 GLY A C 1
ATOM 1616 O O . GLY A 1 204 ? 20.551 2.792 -40.556 1.00 76.88 204 GLY A O 1
ATOM 1617 N N . ALA A 1 205 ? 21.559 0.844 -40.090 1.00 79.81 205 ALA A N 1
ATOM 1618 C CA . ALA A 1 205 ? 21.020 0.101 -41.233 1.00 79.81 205 ALA A CA 1
ATOM 1619 C C . ALA A 1 205 ? 19.522 -0.243 -41.070 1.00 79.81 205 ALA A C 1
ATOM 1621 O O . ALA A 1 205 ? 19.140 -1.403 -40.900 1.00 79.81 205 ALA A O 1
ATOM 1622 N N . VAL A 1 206 ? 18.655 0.774 -41.093 1.00 78.06 206 VAL A N 1
ATOM 1623 C CA . VAL A 1 206 ? 17.196 0.604 -41.035 1.00 78.06 206 VAL A CA 1
ATOM 1624 C C . VAL A 1 206 ? 16.675 0.130 -42.404 1.00 78.06 206 VAL A C 1
ATOM 1626 O O . VAL A 1 206 ? 16.956 0.786 -43.406 1.00 78.06 206 VAL A O 1
ATOM 1629 N N . PRO A 1 207 ? 15.898 -0.970 -42.481 1.00 78.06 207 PRO A N 1
ATOM 1630 C CA . PRO A 1 207 ? 15.314 -1.442 -43.739 1.00 78.06 207 PRO A CA 1
ATOM 1631 C C . PRO A 1 207 ? 14.357 -0.420 -44.370 1.00 78.06 207 PRO A C 1
ATOM 1633 O O . PRO A 1 207 ? 13.591 0.228 -43.652 1.00 78.06 207 PRO A O 1
ATOM 1636 N N . GLU A 1 208 ? 14.335 -0.336 -45.705 1.00 71.31 208 GLU A N 1
ATOM 1637 C CA . GLU A 1 208 ? 13.384 0.516 -46.443 1.00 71.31 208 GLU A CA 1
ATOM 1638 C C . GLU A 1 208 ? 11.925 0.124 -46.151 1.00 71.31 208 GLU A C 1
ATOM 1640 O O . GLU A 1 208 ? 11.088 0.989 -45.882 1.00 71.31 208 GLU A O 1
ATOM 1645 N N . ASP A 1 209 ? 11.639 -1.183 -46.089 1.00 78.81 209 ASP A N 1
ATOM 1646 C CA . ASP A 1 209 ? 10.337 -1.719 -45.679 1.00 78.81 209 ASP A CA 1
ATOM 1647 C C . ASP A 1 209 ? 10.340 -2.209 -44.222 1.00 78.81 209 ASP A C 1
ATOM 1649 O O . ASP A 1 209 ? 10.343 -3.406 -43.908 1.00 78.81 209 ASP A O 1
ATOM 1653 N N . LEU A 1 210 ? 10.321 -1.246 -43.301 1.00 82.19 210 LEU A N 1
ATOM 1654 C CA . LEU A 1 210 ? 10.278 -1.491 -41.859 1.00 82.19 210 LEU A CA 1
ATOM 1655 C C . LEU A 1 210 ? 9.001 -2.235 -41.408 1.00 82.19 210 LEU A C 1
ATOM 1657 O O . LEU A 1 210 ? 9.000 -2.846 -40.341 1.00 82.19 210 LEU A O 1
ATOM 1661 N N . LEU A 1 211 ? 7.913 -2.218 -42.188 1.00 82.75 211 LEU A N 1
ATOM 1662 C CA . LEU A 1 211 ? 6.631 -2.830 -41.802 1.00 82.75 211 LEU A CA 1
ATOM 1663 C C . LEU A 1 211 ? 6.686 -4.350 -41.750 1.00 82.75 211 LEU A C 1
ATOM 1665 O O . LEU A 1 211 ? 6.020 -4.949 -40.907 1.00 82.75 211 LEU A O 1
ATOM 1669 N N . SER A 1 212 ? 7.515 -4.959 -42.597 1.00 83.62 212 SER A N 1
ATOM 1670 C CA . SER A 1 212 ? 7.773 -6.404 -42.613 1.00 83.62 212 SER A CA 1
ATOM 1671 C C . SER A 1 212 ? 8.226 -6.947 -41.247 1.00 83.62 212 SER A C 1
ATOM 1673 O O . SER A 1 212 ? 7.954 -8.096 -40.896 1.00 83.62 212 SER A O 1
ATOM 1675 N N . CYS A 1 213 ? 8.854 -6.094 -40.433 1.00 85.75 213 CYS A N 1
ATOM 1676 C CA . CYS A 1 213 ? 9.355 -6.421 -39.102 1.00 85.75 213 CYS A CA 1
ATOM 1677 C C . CYS A 1 213 ? 8.274 -6.351 -38.004 1.00 85.75 213 CYS A C 1
ATOM 1679 O O . CYS A 1 213 ? 8.542 -6.714 -36.855 1.00 85.75 213 CYS A O 1
ATOM 1681 N N . PHE A 1 214 ? 7.056 -5.887 -38.317 1.00 89.62 214 PHE A N 1
ATOM 1682 C CA . PHE A 1 214 ? 5.951 -5.732 -37.366 1.00 89.62 214 PHE A CA 1
ATOM 1683 C C . PHE A 1 214 ? 4.857 -6.784 -37.586 1.00 89.62 214 PHE A C 1
ATOM 1685 O O . PHE A 1 214 ? 4.280 -6.918 -38.660 1.00 89.62 214 PHE A O 1
ATOM 1692 N N . LYS A 1 215 ? 4.491 -7.489 -36.513 1.00 89.56 215 LYS A N 1
ATOM 1693 C CA . LYS A 1 215 ? 3.421 -8.491 -36.483 1.00 89.56 215 LYS A CA 1
ATOM 1694 C C . LYS A 1 215 ? 2.318 -8.081 -35.514 1.00 89.56 215 LYS A C 1
ATOM 1696 O O . LYS A 1 215 ? 2.582 -7.823 -34.343 1.00 89.56 215 LYS A O 1
ATOM 1701 N N . VAL A 1 216 ? 1.061 -8.092 -35.956 1.00 90.12 216 VAL A N 1
ATOM 1702 C CA . VAL A 1 216 ? -0.089 -7.903 -35.055 1.00 90.12 216 VAL A CA 1
ATOM 1703 C C . VAL A 1 216 ? -0.279 -9.158 -34.201 1.00 90.12 216 VAL A C 1
ATOM 1705 O O . VAL A 1 216 ? -0.433 -10.255 -34.732 1.00 90.12 216 VAL A O 1
ATOM 1708 N N . LEU A 1 217 ? -0.277 -8.995 -32.877 1.00 87.62 217 LEU A N 1
ATOM 1709 C CA . LEU A 1 217 ? -0.507 -10.079 -31.920 1.00 87.62 217 LEU A CA 1
ATOM 1710 C C . LEU A 1 217 ? -1.994 -10.240 -31.600 1.00 87.62 217 LEU A C 1
ATOM 1712 O O . LEU A 1 217 ? -2.512 -11.353 -31.605 1.00 87.62 217 LEU A O 1
ATOM 1716 N N . LYS A 1 218 ? -2.681 -9.129 -31.306 1.00 86.19 218 LYS A N 1
ATOM 1717 C CA . LYS A 1 218 ? -4.089 -9.146 -30.897 1.00 86.19 218 LYS A CA 1
ATOM 1718 C C . LYS A 1 218 ? -4.793 -7.836 -31.235 1.00 86.19 218 LYS A C 1
ATOM 1720 O O . LYS A 1 218 ? -4.237 -6.758 -31.027 1.00 86.19 218 LYS A O 1
ATOM 1725 N N . LYS A 1 219 ? -6.036 -7.939 -31.717 1.00 87.12 219 LYS A N 1
ATOM 1726 C CA . LYS A 1 219 ? -6.974 -6.811 -31.809 1.00 87.12 219 LYS A CA 1
ATOM 1727 C C . LYS A 1 219 ? -7.729 -6.678 -30.484 1.00 87.12 219 LYS A C 1
ATOM 1729 O O . LYS A 1 219 ? -8.176 -7.677 -29.928 1.00 87.12 219 LYS A O 1
ATOM 1734 N N . CYS A 1 220 ? -7.852 -5.456 -29.994 1.00 82.44 220 CYS A N 1
ATOM 1735 C CA . CYS A 1 220 ? -8.420 -5.108 -28.699 1.00 82.44 220 CYS A CA 1
ATOM 1736 C C . CYS A 1 220 ? -9.618 -4.175 -28.880 1.00 82.44 220 CYS A C 1
ATOM 1738 O O . CYS A 1 220 ? -9.680 -3.408 -29.840 1.00 82.44 220 CYS A O 1
ATOM 1740 N N . MET A 1 221 ? -10.563 -4.216 -27.942 1.00 77.00 221 MET A N 1
ATOM 1741 C CA . MET A 1 221 ? -11.796 -3.419 -28.048 1.00 77.00 221 MET A CA 1
ATOM 1742 C C . MET A 1 221 ? -11.621 -1.972 -27.579 1.00 77.00 221 MET A C 1
ATOM 1744 O O . MET A 1 221 ? -12.336 -1.070 -28.008 1.00 77.00 221 MET A O 1
ATOM 1748 N N . ASN A 1 222 ? -10.689 -1.735 -26.660 1.00 77.38 222 ASN A N 1
ATOM 1749 C CA . ASN A 1 222 ? -10.513 -0.449 -25.998 1.00 77.38 222 ASN A CA 1
ATOM 1750 C C . ASN A 1 222 ? -9.076 -0.287 -25.478 1.00 77.38 222 ASN A C 1
ATOM 1752 O O . ASN A 1 222 ? -8.307 -1.241 -25.374 1.00 77.38 222 ASN A O 1
ATOM 1756 N N . LYS A 1 223 ? -8.693 0.955 -25.141 1.00 73.88 223 LYS A N 1
ATOM 1757 C CA . LYS A 1 223 ? -7.328 1.298 -24.689 1.00 73.88 223 LYS A CA 1
ATOM 1758 C C . LYS A 1 223 ? -6.880 0.460 -23.488 1.00 73.88 223 LYS A C 1
ATOM 1760 O O . LYS A 1 223 ? -5.711 0.105 -23.392 1.00 73.88 223 LYS A O 1
ATOM 1765 N N . PHE A 1 224 ? -7.799 0.179 -22.568 1.00 70.94 224 PHE A N 1
ATOM 1766 C CA . PHE A 1 224 ? -7.504 -0.632 -21.393 1.00 70.94 224 PHE A CA 1
ATOM 1767 C C . PHE A 1 224 ? -7.149 -2.074 -21.778 1.00 70.94 224 PHE A C 1
ATOM 1769 O O . PHE A 1 224 ? -6.142 -2.593 -21.313 1.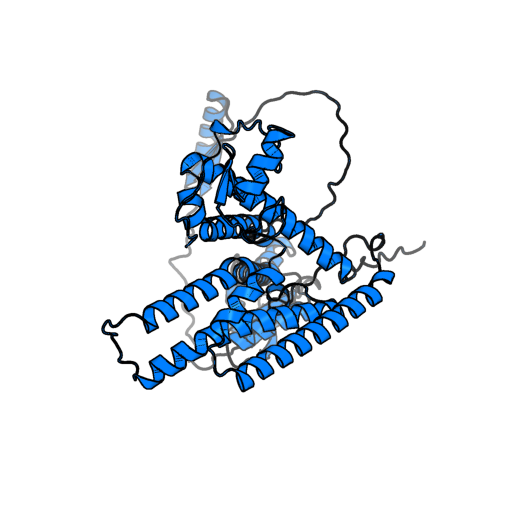00 70.94 224 PHE A O 1
ATOM 1776 N N . ASP A 1 225 ? -7.907 -2.677 -22.694 1.00 69.81 225 ASP A N 1
ATOM 1777 C CA . ASP A 1 225 ? -7.637 -4.015 -23.221 1.00 69.81 225 ASP A CA 1
ATOM 1778 C C . ASP A 1 225 ? -6.305 -4.066 -23.998 1.00 69.81 225 ASP A C 1
ATOM 1780 O O . ASP A 1 225 ? -5.520 -4.995 -23.810 1.00 69.81 225 ASP A O 1
ATOM 1784 N N . CYS A 1 226 ? -5.958 -3.021 -24.765 1.00 77.88 226 CYS A N 1
ATOM 1785 C CA . CYS A 1 226 ? -4.616 -2.897 -25.354 1.00 77.88 226 CYS A CA 1
ATOM 1786 C C . CYS A 1 226 ? -3.512 -2.907 -24.292 1.00 77.88 226 CYS A C 1
ATOM 1788 O O . CYS A 1 226 ? -2.538 -3.636 -24.437 1.00 77.88 226 CYS A O 1
ATOM 1790 N N . LEU A 1 227 ? -3.665 -2.117 -23.224 1.00 74.69 227 LEU A N 1
ATOM 1791 C CA . LEU A 1 227 ? -2.672 -2.017 -22.152 1.00 74.69 227 LEU A CA 1
ATOM 1792 C C . LEU A 1 227 ? -2.508 -3.344 -21.408 1.00 74.69 227 LEU A C 1
ATOM 1794 O O . LEU A 1 227 ? -1.387 -3.765 -21.145 1.00 74.69 227 LEU A O 1
ATOM 1798 N N . VAL A 1 228 ? -3.608 -4.026 -21.080 1.00 71.00 228 VAL A N 1
ATOM 1799 C CA . VAL A 1 228 ? -3.553 -5.322 -20.390 1.00 71.00 228 VAL A CA 1
ATOM 1800 C C . VAL A 1 228 ? -2.872 -6.368 -21.270 1.00 71.00 228 VAL A C 1
ATOM 1802 O O . VAL A 1 228 ? -1.962 -7.052 -20.802 1.00 71.00 228 VAL A O 1
ATOM 1805 N N . ASN A 1 229 ? -3.255 -6.473 -22.546 1.00 75.50 229 ASN A N 1
ATOM 1806 C CA . ASN A 1 229 ? -2.650 -7.446 -23.454 1.00 75.50 229 ASN A CA 1
ATOM 1807 C C . ASN A 1 229 ? -1.183 -7.107 -23.771 1.00 75.50 229 ASN A C 1
ATOM 1809 O O . ASN A 1 229 ? -0.362 -8.016 -23.794 1.00 75.50 229 ASN A O 1
ATOM 1813 N N . GLU A 1 230 ? -0.818 -5.831 -23.927 1.00 82.88 230 GLU A N 1
ATOM 1814 C CA . GLU A 1 230 ? 0.582 -5.391 -24.027 1.00 82.88 230 GLU A CA 1
ATOM 1815 C C . GLU A 1 230 ? 1.390 -5.885 -22.815 1.00 82.88 230 GLU A C 1
ATOM 1817 O O . GLU A 1 230 ? 2.428 -6.525 -22.981 1.00 82.88 230 GLU A O 1
ATOM 1822 N N . MET A 1 231 ? 0.888 -5.684 -21.589 1.00 72.88 231 MET A N 1
ATOM 1823 C CA . MET A 1 231 ? 1.554 -6.172 -20.374 1.00 72.88 231 MET A CA 1
ATOM 1824 C C . MET A 1 231 ? 1.689 -7.701 -20.329 1.00 72.88 231 MET A C 1
ATOM 1826 O O . MET A 1 231 ? 2.711 -8.210 -19.862 1.00 72.88 231 MET A O 1
ATOM 1830 N N . LEU A 1 232 ? 0.667 -8.438 -20.774 1.00 75.50 232 LEU A N 1
ATOM 1831 C CA . LEU A 1 232 ? 0.681 -9.903 -20.806 1.00 75.50 232 LEU A CA 1
ATOM 1832 C C . LEU A 1 232 ? 1.698 -10.430 -21.823 1.00 75.50 232 LEU A C 1
ATOM 1834 O O . LEU A 1 232 ? 2.515 -11.281 -21.473 1.00 75.50 232 LEU A O 1
ATOM 1838 N N . TYR A 1 233 ? 1.710 -9.883 -23.041 1.00 80.81 233 TYR A N 1
ATOM 1839 C CA . TYR A 1 233 ? 2.650 -10.292 -24.084 1.00 80.81 233 TYR A CA 1
ATOM 1840 C C . TYR A 1 233 ? 4.092 -9.899 -23.760 1.00 80.81 233 TYR A C 1
ATOM 1842 O O . TYR A 1 233 ? 4.992 -10.689 -24.024 1.00 80.81 233 TYR A O 1
ATOM 1850 N N . ILE A 1 234 ? 4.333 -8.758 -23.103 1.00 78.69 234 ILE A N 1
ATOM 1851 C CA . ILE A 1 234 ? 5.673 -8.416 -22.594 1.00 78.69 234 ILE A CA 1
ATOM 1852 C C . ILE A 1 234 ? 6.146 -9.454 -21.565 1.00 78.69 234 ILE A C 1
ATOM 1854 O O . ILE A 1 234 ? 7.305 -9.857 -21.598 1.00 78.69 234 ILE A O 1
ATOM 1858 N N . LYS A 1 235 ? 5.269 -9.927 -20.666 1.00 71.56 235 LYS A N 1
ATOM 1859 C CA . LYS A 1 235 ? 5.627 -10.977 -19.693 1.00 71.56 235 LYS A CA 1
ATOM 1860 C C . LYS A 1 235 ? 5.859 -12.341 -20.339 1.00 71.56 235 LYS A C 1
ATOM 1862 O O . LYS A 1 235 ? 6.702 -13.085 -19.855 1.00 71.56 235 LYS A O 1
ATOM 1867 N N . GLN A 1 236 ? 5.095 -12.675 -21.377 1.00 75.38 236 GLN A N 1
ATOM 1868 C CA . GLN A 1 236 ? 5.180 -13.968 -22.052 1.00 75.38 236 GLN A CA 1
ATOM 1869 C C . GLN A 1 236 ? 6.380 -14.052 -23.003 1.00 75.38 236 GLN A C 1
ATOM 1871 O O . GLN A 1 236 ? 7.029 -15.090 -23.065 1.00 75.38 236 GLN A O 1
ATOM 1876 N N . LEU A 1 237 ? 6.653 -12.979 -23.750 1.00 77.31 237 LEU A N 1
ATOM 1877 C CA . LEU A 1 237 ? 7.672 -12.941 -24.804 1.00 77.31 237 LEU A CA 1
ATOM 1878 C C . LEU A 1 237 ? 9.002 -12.334 -24.334 1.00 77.31 237 LEU A C 1
ATOM 1880 O O . LEU A 1 237 ? 10.010 -12.511 -25.009 1.00 77.31 237 LEU A O 1
ATOM 1884 N N . THR A 1 238 ? 9.005 -11.605 -23.211 1.00 74.56 238 THR A N 1
ATOM 1885 C CA . THR A 1 238 ? 10.183 -10.937 -22.621 1.00 74.56 238 THR A CA 1
ATOM 1886 C C . THR A 1 238 ? 11.077 -10.216 -23.650 1.00 74.56 238 THR A C 1
ATOM 1888 O O . THR A 1 238 ? 12.258 -10.541 -23.764 1.00 74.56 238 THR A O 1
ATOM 1891 N N . PRO A 1 239 ? 10.532 -9.257 -24.426 1.00 81.56 239 PRO A N 1
ATOM 1892 C CA . PRO A 1 239 ? 11.277 -8.529 -25.457 1.00 81.56 239 PRO A CA 1
ATOM 1893 C C . PRO A 1 239 ? 12.402 -7.670 -24.857 1.00 81.56 239 PRO A C 1
ATOM 1895 O O . PRO A 1 239 ? 12.202 -7.008 -23.838 1.00 81.56 239 PRO A O 1
ATOM 1898 N N . SER A 1 240 ? 13.570 -7.643 -25.503 1.00 78.44 240 SER A N 1
ATOM 1899 C CA . SER A 1 240 ? 14.768 -6.951 -24.998 1.00 78.44 240 SER A CA 1
ATOM 1900 C C . SER A 1 240 ? 14.697 -5.420 -25.112 1.00 78.44 240 SER A C 1
ATOM 1902 O O . SER A 1 240 ? 15.248 -4.718 -24.269 1.00 78.44 240 SER A O 1
ATOM 1904 N N . LEU A 1 241 ? 13.992 -4.893 -26.122 1.00 78.06 241 LEU A N 1
ATOM 1905 C CA . LEU A 1 241 ? 13.938 -3.458 -26.433 1.00 78.06 241 LEU A CA 1
ATOM 1906 C C . LEU A 1 241 ? 12.855 -2.713 -25.638 1.00 78.06 241 LEU A C 1
ATOM 1908 O O . LEU A 1 241 ? 12.766 -1.482 -25.681 1.00 78.06 241 LEU A O 1
ATOM 1912 N N . ASN A 1 242 ? 12.005 -3.434 -24.900 1.00 74.75 242 ASN A N 1
ATOM 1913 C CA . ASN A 1 242 ? 10.981 -2.839 -24.046 1.00 74.75 242 ASN A CA 1
ATOM 1914 C C . ASN A 1 242 ? 11.572 -2.335 -22.728 1.00 74.75 242 ASN A C 1
ATOM 1916 O O . ASN A 1 242 ? 11.431 -2.957 -21.676 1.00 74.75 242 ASN A O 1
ATOM 1920 N N . VAL A 1 243 ? 12.098 -1.112 -22.751 1.00 61.59 243 VAL A N 1
ATOM 1921 C CA . VAL A 1 243 ? 12.441 -0.364 -21.525 1.00 61.59 243 VAL A CA 1
ATOM 1922 C C . VAL A 1 243 ? 11.180 -0.047 -20.686 1.00 61.59 243 VAL A C 1
ATOM 1924 O O . VAL A 1 243 ? 11.241 0.182 -19.481 1.00 61.59 243 VAL A O 1
ATOM 1927 N N . GLN A 1 244 ? 9.982 -0.117 -21.289 1.00 51.03 244 GLN A N 1
ATOM 1928 C CA . GLN A 1 244 ? 8.678 0.155 -20.658 1.00 51.03 244 GLN A CA 1
ATOM 1929 C C . GLN A 1 244 ? 8.341 -0.743 -19.454 1.00 51.03 244 GLN A C 1
ATOM 1931 O O . GLN A 1 244 ? 7.454 -0.397 -18.663 1.00 51.03 244 GLN A O 1
ATOM 1936 N N . MET A 1 245 ? 9.062 -1.851 -19.253 1.00 49.81 245 MET A N 1
ATOM 1937 C CA . MET A 1 245 ? 8.953 -2.645 -18.027 1.00 49.81 245 MET A CA 1
ATOM 1938 C C . MET A 1 245 ? 9.216 -1.785 -16.773 1.00 49.81 245 MET A C 1
ATOM 1940 O O . MET A 1 245 ? 8.580 -2.004 -15.739 1.00 49.81 245 MET A O 1
ATOM 1944 N N . ASP A 1 246 ? 10.035 -0.733 -16.890 1.00 54.06 246 ASP A N 1
ATOM 1945 C CA . ASP A 1 246 ? 10.286 0.237 -15.823 1.00 54.06 246 ASP A CA 1
ATOM 1946 C C . ASP A 1 246 ? 9.126 1.217 -15.603 1.00 54.06 246 ASP A C 1
ATOM 1948 O O . ASP A 1 246 ? 8.862 1.576 -14.460 1.00 54.06 246 ASP A O 1
ATOM 1952 N N . SER A 1 247 ? 8.342 1.573 -16.631 1.00 55.34 247 SER A N 1
ATOM 1953 C CA . SER A 1 247 ? 7.130 2.402 -16.471 1.00 55.34 247 SER A CA 1
ATOM 1954 C C . SER A 1 247 ? 6.002 1.631 -15.783 1.00 55.34 247 SER A C 1
ATOM 1956 O O . SER A 1 247 ? 5.323 2.160 -14.905 1.00 55.34 247 SER A O 1
ATOM 1958 N N . ILE A 1 248 ? 5.818 0.352 -16.126 1.00 60.81 248 ILE A N 1
ATOM 1959 C CA . ILE A 1 248 ? 4.837 -0.524 -15.466 1.00 60.81 248 ILE A CA 1
ATOM 1960 C C . ILE A 1 248 ? 5.254 -0.767 -14.016 1.00 60.81 248 ILE A C 1
ATOM 1962 O O . ILE A 1 248 ? 4.441 -0.640 -13.104 1.00 60.81 248 ILE A O 1
ATOM 1966 N N . ARG A 1 249 ? 6.538 -1.055 -13.784 1.00 62.00 249 ARG A N 1
ATOM 1967 C CA . ARG A 1 249 ? 7.101 -1.225 -12.442 1.00 62.00 249 ARG A CA 1
ATOM 1968 C C . ARG A 1 249 ? 7.026 0.067 -11.626 1.00 62.00 249 ARG A C 1
ATOM 1970 O O . ARG A 1 249 ? 6.688 -0.007 -10.451 1.00 62.00 249 ARG A O 1
ATOM 1977 N N . ALA A 1 250 ? 7.268 1.231 -12.225 1.00 64.31 250 ALA A N 1
ATOM 1978 C CA . ALA A 1 250 ? 7.110 2.534 -11.580 1.00 64.31 250 ALA A CA 1
ATOM 1979 C C . ALA A 1 250 ? 5.642 2.829 -11.242 1.00 64.31 250 ALA A C 1
ATOM 1981 O O . ALA A 1 250 ? 5.356 3.244 -10.124 1.00 64.31 250 ALA A O 1
ATOM 1982 N N . LYS A 1 251 ? 4.693 2.530 -12.142 1.00 68.38 251 LYS A N 1
ATOM 1983 C CA . LYS A 1 251 ? 3.248 2.645 -11.871 1.00 68.38 251 LYS A CA 1
ATOM 1984 C C . LYS A 1 251 ? 2.794 1.697 -10.759 1.00 68.38 251 LYS A C 1
ATOM 1986 O O . LYS A 1 251 ? 2.032 2.106 -9.891 1.00 68.38 251 LYS A O 1
ATOM 1991 N N . LEU A 1 252 ? 3.295 0.460 -10.737 1.00 68.56 252 LEU A N 1
ATOM 1992 C CA . LEU A 1 252 ? 3.018 -0.510 -9.672 1.00 68.56 252 LEU A CA 1
ATOM 1993 C C . LEU A 1 252 ? 3.640 -0.093 -8.333 1.00 68.56 252 LEU A C 1
ATOM 1995 O O . LEU A 1 252 ? 2.995 -0.242 -7.302 1.00 68.56 252 LEU A O 1
ATOM 1999 N N . ARG A 1 253 ? 4.856 0.470 -8.333 1.00 72.44 253 ARG A N 1
ATOM 2000 C CA . ARG A 1 253 ? 5.516 1.033 -7.140 1.00 72.44 253 ARG A CA 1
ATOM 2001 C C . ARG A 1 253 ? 4.796 2.275 -6.617 1.00 72.44 253 ARG A C 1
ATOM 2003 O O . ARG A 1 253 ? 4.582 2.379 -5.416 1.00 72.44 253 ARG A O 1
ATOM 2010 N N . GLY A 1 254 ? 4.368 3.172 -7.504 1.00 77.50 254 GLY A N 1
ATOM 2011 C CA . GLY A 1 254 ? 3.557 4.338 -7.152 1.00 77.50 254 GLY A CA 1
ATOM 2012 C C . GLY A 1 254 ? 2.184 3.940 -6.605 1.00 77.50 254 GLY A C 1
ATOM 2013 O O . GLY A 1 254 ? 1.745 4.475 -5.593 1.00 77.50 254 GLY A O 1
ATOM 2014 N N . SER A 1 255 ? 1.541 2.937 -7.210 1.00 76.88 255 SER A N 1
ATOM 2015 C CA . SER A 1 255 ? 0.302 2.349 -6.691 1.00 76.88 255 SER A CA 1
ATOM 2016 C C . SER A 1 255 ? 0.518 1.692 -5.324 1.00 76.88 255 SER A C 1
ATOM 2018 O O . SER A 1 255 ? -0.272 1.929 -4.415 1.00 76.88 255 SER A O 1
ATOM 2020 N N . LEU A 1 256 ? 1.609 0.941 -5.135 1.00 79.12 256 LEU A N 1
ATOM 2021 C CA . LEU A 1 256 ? 1.963 0.348 -3.843 1.00 79.12 256 LEU A CA 1
ATOM 2022 C C . LEU A 1 256 ? 2.139 1.426 -2.768 1.00 79.12 256 LEU A C 1
ATOM 2024 O O . LEU A 1 256 ? 1.551 1.305 -1.698 1.00 79.12 256 LEU A O 1
ATOM 2028 N N . PHE A 1 257 ? 2.898 2.481 -3.069 1.00 83.81 257 PHE A N 1
ATOM 2029 C CA . PHE A 1 257 ? 3.089 3.628 -2.183 1.00 83.81 257 PHE A CA 1
ATOM 2030 C C . PHE A 1 257 ? 1.753 4.278 -1.803 1.00 83.81 257 PHE A C 1
ATOM 2032 O O . PHE A 1 257 ? 1.476 4.483 -0.623 1.00 83.81 257 PHE A O 1
ATOM 2039 N N . PHE A 1 258 ? 0.894 4.549 -2.790 1.00 83.38 258 PHE A N 1
ATOM 2040 C CA . PHE A 1 258 ? -0.398 5.182 -2.547 1.00 83.38 258 PHE A CA 1
ATOM 2041 C C . PHE A 1 258 ? -1.303 4.311 -1.674 1.00 83.38 258 PHE A C 1
ATOM 2043 O O . PHE A 1 258 ? -1.853 4.802 -0.694 1.00 83.38 258 PHE A O 1
ATOM 2050 N N . LEU A 1 259 ? -1.435 3.017 -1.987 1.00 80.62 259 LEU A N 1
ATOM 2051 C CA . LEU A 1 259 ? -2.270 2.102 -1.206 1.00 80.62 259 LEU A CA 1
ATOM 2052 C C . LEU A 1 259 ? -1.742 1.875 0.215 1.00 80.62 259 LEU A C 1
ATOM 2054 O O . LEU A 1 259 ? -2.539 1.564 1.095 1.00 80.62 259 LEU A O 1
ATOM 2058 N N . TYR A 1 260 ? -0.430 1.978 0.428 1.00 78.88 260 TYR A N 1
ATOM 2059 C CA . TYR A 1 260 ? 0.184 1.698 1.721 1.00 78.88 260 TYR A CA 1
ATOM 2060 C C . TYR A 1 260 ? 0.201 2.918 2.646 1.00 78.88 260 TYR A C 1
ATOM 2062 O O . TYR A 1 260 ? -0.231 2.810 3.789 1.00 78.88 260 TYR A O 1
ATOM 2070 N N . SER A 1 261 ? 0.665 4.071 2.153 1.00 80.31 261 SER A N 1
ATOM 2071 C CA . SER A 1 261 ? 0.820 5.279 2.973 1.00 80.31 261 SER A CA 1
ATOM 2072 C C . SER A 1 261 ? -0.439 6.147 2.958 1.00 80.31 261 SER A C 1
ATOM 2074 O O . SER A 1 261 ? -0.975 6.497 4.003 1.00 80.31 261 SER A O 1
ATOM 2076 N N . LEU A 1 262 ? -0.941 6.493 1.768 1.00 82.88 262 LEU A N 1
ATOM 2077 C CA . LEU A 1 262 ? -2.011 7.487 1.626 1.00 82.88 262 LEU A CA 1
ATOM 2078 C C . LEU A 1 262 ? -3.410 6.880 1.775 1.00 82.88 262 LEU A C 1
ATOM 2080 O O . LEU A 1 262 ? -4.305 7.518 2.318 1.00 82.88 262 LEU A O 1
ATOM 2084 N N . GLY A 1 263 ? -3.605 5.649 1.306 1.00 83.00 263 GLY A N 1
ATOM 2085 C CA . GLY A 1 263 ? -4.903 4.979 1.232 1.00 83.00 263 GLY A CA 1
ATOM 2086 C C . GLY A 1 263 ? -5.655 4.927 2.567 1.00 83.00 263 GLY A C 1
ATOM 2087 O O . GLY A 1 263 ? -6.762 5.461 2.634 1.00 83.00 263 GLY A O 1
ATOM 2088 N N . PRO A 1 264 ? -5.084 4.338 3.636 1.00 83.00 264 PRO A N 1
ATOM 2089 C CA . PRO A 1 264 ? -5.762 4.223 4.929 1.00 83.00 264 PRO A CA 1
ATOM 2090 C C . PRO A 1 264 ? -6.136 5.586 5.517 1.00 83.00 264 PRO A C 1
ATOM 2092 O O . PRO A 1 264 ? -7.252 5.773 5.995 1.00 83.00 264 PRO A O 1
ATOM 2095 N N . TYR A 1 265 ? -5.221 6.550 5.414 1.00 83.19 265 TYR A N 1
ATOM 2096 C CA . TYR A 1 265 ? -5.429 7.911 5.890 1.00 83.19 265 TYR A CA 1
ATOM 2097 C C . TYR A 1 265 ? -6.541 8.632 5.112 1.00 83.19 265 TYR A C 1
ATOM 2099 O O . TYR A 1 265 ? -7.420 9.251 5.709 1.00 83.19 265 TYR A O 1
ATOM 2107 N N . LEU A 1 266 ? -6.543 8.529 3.778 1.00 85.81 266 LEU A N 1
ATOM 2108 C CA . LEU A 1 266 ? -7.571 9.143 2.938 1.00 85.81 266 LEU A CA 1
ATOM 2109 C C . LEU A 1 266 ? -8.945 8.523 3.184 1.00 85.81 266 LEU A C 1
ATOM 2111 O O . LEU A 1 266 ? -9.925 9.259 3.222 1.00 85.81 266 LEU A O 1
ATOM 2115 N N . ILE A 1 267 ? -9.023 7.204 3.380 1.00 84.38 267 ILE A N 1
ATOM 2116 C CA . ILE A 1 267 ? -10.277 6.514 3.710 1.00 84.38 267 ILE A CA 1
ATOM 2117 C C . ILE A 1 267 ? -10.818 7.018 5.050 1.00 84.38 267 ILE A C 1
ATOM 2119 O O . ILE A 1 267 ? -11.980 7.409 5.124 1.00 84.38 267 ILE A O 1
ATOM 2123 N N . ASP A 1 268 ? -9.988 7.065 6.093 1.00 82.88 268 ASP A N 1
ATOM 2124 C CA . ASP A 1 268 ? -10.411 7.525 7.420 1.00 82.88 268 ASP A CA 1
ATOM 2125 C C . ASP A 1 268 ? -10.836 9.004 7.412 1.00 82.88 268 ASP A C 1
ATOM 2127 O O . ASP A 1 268 ? -11.900 9.361 7.927 1.00 82.88 268 ASP A O 1
ATOM 2131 N N . LYS A 1 269 ? -10.069 9.867 6.731 1.00 84.25 269 LYS A N 1
ATOM 2132 C CA . LYS A 1 269 ? -10.388 11.293 6.589 1.00 84.25 269 LYS A CA 1
ATOM 2133 C C . LYS A 1 269 ? -11.637 11.521 5.739 1.00 84.25 269 LYS A C 1
ATOM 2135 O O . LYS A 1 269 ? -12.444 12.380 6.087 1.00 84.25 269 LYS A O 1
ATOM 2140 N N . ALA A 1 270 ? -11.834 10.751 4.668 1.00 85.44 270 ALA A N 1
ATOM 2141 C CA . ALA A 1 270 ? -13.038 10.809 3.843 1.00 85.44 270 ALA A CA 1
ATOM 2142 C C . ALA A 1 270 ? -14.278 10.359 4.623 1.00 85.44 270 ALA A C 1
ATOM 2144 O O . ALA A 1 270 ? -15.286 11.058 4.595 1.00 85.44 270 ALA A O 1
ATOM 2145 N N . LEU A 1 271 ? -14.194 9.253 5.372 1.00 85.06 271 LEU A N 1
ATOM 2146 C CA . LEU A 1 271 ? -15.287 8.772 6.223 1.00 85.06 271 LEU A CA 1
ATOM 2147 C C . LEU A 1 271 ? -15.633 9.781 7.320 1.00 85.06 271 LEU A C 1
ATOM 2149 O O . LEU A 1 271 ? -16.805 10.061 7.540 1.00 85.06 271 LEU A O 1
ATOM 2153 N N . THR A 1 272 ? -14.629 10.386 7.955 1.00 84.62 272 THR A N 1
ATOM 2154 C CA . THR A 1 272 ? -14.834 11.401 9.002 1.00 84.62 272 THR A CA 1
ATOM 2155 C C . THR A 1 272 ? -15.421 12.693 8.435 1.00 84.62 272 THR A C 1
ATOM 2157 O O . THR A 1 272 ? -16.322 13.284 9.021 1.00 84.62 272 THR A O 1
ATOM 2160 N N . ARG A 1 273 ? -14.965 13.138 7.257 1.00 84.38 273 ARG A N 1
ATOM 2161 C CA . ARG A 1 273 ? -15.563 14.285 6.555 1.00 84.38 273 ARG A CA 1
ATOM 2162 C C . ARG A 1 273 ? -17.001 14.003 6.144 1.00 84.38 273 ARG A C 1
ATOM 2164 O O . ARG A 1 273 ? -17.836 14.890 6.285 1.00 84.38 273 ARG A O 1
ATOM 2171 N N . LEU A 1 274 ? -17.278 12.794 5.661 1.00 84.50 274 LEU A N 1
ATOM 2172 C CA . LEU A 1 274 ? -18.621 12.363 5.293 1.00 84.50 274 LEU A CA 1
ATOM 2173 C C . LEU A 1 274 ? -19.545 12.327 6.514 1.00 84.50 274 LEU A C 1
ATOM 2175 O O . LEU A 1 274 ? -20.666 12.806 6.435 1.00 84.50 274 LEU A O 1
ATOM 2179 N N . GLU A 1 275 ? -19.064 11.824 7.647 1.00 84.12 275 GLU A N 1
ATOM 2180 C CA . GLU A 1 275 ? -19.790 11.799 8.918 1.00 84.12 275 GLU A CA 1
ATOM 2181 C C . GLU A 1 275 ? -20.109 13.209 9.429 1.00 84.12 275 GLU A C 1
ATOM 2183 O O . GLU A 1 275 ? -21.269 13.520 9.691 1.00 84.12 275 GLU A O 1
ATOM 2188 N N . LEU A 1 276 ? -19.111 14.097 9.472 1.00 82.88 276 LEU A N 1
ATOM 2189 C CA . LEU A 1 276 ? -19.301 15.502 9.851 1.00 82.88 276 LEU A CA 1
ATOM 2190 C C . LEU A 1 276 ? -20.265 16.225 8.901 1.00 82.88 276 LEU A C 1
ATOM 2192 O O . LEU A 1 276 ? -21.082 17.036 9.332 1.00 82.88 276 LEU A O 1
ATOM 2196 N N . TRP A 1 277 ? -20.200 15.913 7.607 1.00 79.19 277 TRP A N 1
ATOM 2197 C CA . TRP A 1 277 ? -21.119 16.441 6.604 1.00 79.19 277 TRP A CA 1
ATOM 2198 C C . TRP A 1 277 ? -22.552 15.920 6.798 1.00 79.19 277 TRP A C 1
ATOM 2200 O O . TRP A 1 277 ? -23.511 16.685 6.750 1.00 79.19 277 TRP A O 1
ATOM 2210 N N . LEU A 1 278 ? -22.712 14.632 7.108 1.00 77.62 278 LEU A N 1
ATOM 2211 C CA . LEU A 1 278 ? -23.999 14.038 7.471 1.00 77.62 278 LEU A CA 1
ATOM 2212 C C . LEU A 1 278 ? -24.533 14.542 8.814 1.00 77.62 278 LEU A C 1
ATOM 2214 O O . LEU A 1 278 ? -25.725 14.379 9.075 1.00 77.62 278 LEU A O 1
ATOM 2218 N N . GLN A 1 279 ? -23.718 15.191 9.644 1.00 77.44 279 GLN A N 1
ATOM 2219 C CA . GLN A 1 279 ? -24.140 15.828 10.894 1.00 77.44 279 GLN A CA 1
ATOM 2220 C C . GLN A 1 279 ? -24.425 17.334 10.737 1.00 77.44 279 GLN A C 1
ATOM 2222 O O . GLN A 1 279 ? -25.250 17.867 11.476 1.00 77.44 279 GLN A O 1
ATOM 2227 N N . SER A 1 280 ? -23.842 18.027 9.749 1.00 75.75 280 SER A N 1
ATOM 2228 C CA . SER A 1 280 ? -24.039 19.475 9.574 1.00 75.75 280 SER A CA 1
ATOM 2229 C C . SER A 1 280 ? -25.396 19.822 8.934 1.00 75.75 280 SER A C 1
ATOM 2231 O O . SER A 1 280 ? -25.765 19.327 7.870 1.00 75.75 280 SER A O 1
ATOM 2233 N N . GLN A 1 281 ? -26.187 20.689 9.569 1.00 61.44 281 GLN A N 1
ATOM 2234 C CA . GLN A 1 281 ? -27.524 21.085 9.087 1.00 61.44 281 GLN A CA 1
ATOM 2235 C C . GLN A 1 281 ? -27.518 22.053 7.873 1.00 61.44 281 GLN A C 1
ATOM 2237 O O . GLN A 1 281 ? -28.565 22.568 7.499 1.00 61.44 281 GLN A O 1
ATOM 2242 N N . GLY A 1 282 ? -26.367 22.324 7.244 1.00 56.59 282 GLY A N 1
ATOM 2243 C CA . GLY A 1 282 ? -26.225 23.356 6.206 1.00 56.59 282 GLY A CA 1
ATOM 2244 C C . GLY A 1 282 ? -26.583 22.900 4.782 1.00 56.59 282 GLY A C 1
ATOM 2245 O O . GLY A 1 282 ? -26.167 21.827 4.349 1.00 56.59 282 GLY A O 1
ATOM 2246 N N . ASN A 1 283 ? -27.320 23.757 4.064 1.00 55.00 283 ASN A N 1
ATOM 2247 C CA . ASN A 1 283 ? -27.736 23.656 2.656 1.00 55.00 283 ASN A CA 1
ATOM 2248 C C . ASN A 1 283 ? -26.679 23.030 1.727 1.00 55.00 283 ASN A C 1
ATOM 2250 O O . ASN A 1 283 ? -25.572 23.553 1.589 1.00 55.00 283 ASN A O 1
ATOM 2254 N N . PHE A 1 284 ? -27.050 21.953 1.030 1.00 54.84 284 PHE A N 1
ATOM 2255 C CA . PHE A 1 284 ? -26.234 21.346 -0.022 1.00 54.84 284 PHE A CA 1
ATOM 2256 C C . PHE A 1 284 ? -26.730 21.771 -1.415 1.00 54.84 284 PHE A C 1
ATOM 2258 O O . PHE A 1 284 ? -27.941 21.910 -1.588 1.00 54.84 284 PHE A O 1
ATOM 2265 N N . PRO A 1 285 ? -25.847 21.914 -2.426 1.00 57.09 285 PRO A N 1
ATOM 2266 C CA . PRO A 1 285 ? -26.233 22.315 -3.785 1.00 57.09 285 PRO A CA 1
ATOM 2267 C C . PRO A 1 285 ? -27.095 21.286 -4.541 1.00 57.09 285 PRO A C 1
ATOM 2269 O O . PRO A 1 285 ? -27.657 21.623 -5.576 1.00 57.09 285 PRO A O 1
ATOM 2272 N N . TYR A 1 286 ? -27.262 20.065 -4.016 1.00 59.69 286 TYR A N 1
ATOM 2273 C CA . TYR A 1 286 ? -28.190 19.056 -4.539 1.00 59.69 286 TYR A CA 1
ATOM 2274 C C . TYR A 1 286 ? -28.812 18.315 -3.347 1.00 59.69 286 TYR A C 1
ATOM 2276 O O . TYR A 1 286 ? -28.117 17.597 -2.627 1.00 59.69 286 TYR A O 1
ATOM 2284 N N . GLY A 1 287 ? -30.094 18.557 -3.068 1.00 57.78 287 GLY A N 1
ATOM 2285 C CA . GLY A 1 287 ? -30.769 18.072 -1.861 1.00 57.78 287 GLY A CA 1
ATOM 2286 C C . GLY A 1 287 ? -30.786 16.545 -1.760 1.00 57.78 287 GLY A C 1
ATOM 2287 O O . GLY A 1 287 ? -31.490 15.873 -2.509 1.00 57.78 287 GLY A O 1
ATOM 2288 N N . LEU A 1 288 ? -30.033 15.982 -0.811 1.00 68.19 288 LEU A N 1
ATOM 2289 C CA . LEU A 1 288 ? -30.115 14.559 -0.488 1.00 68.19 288 LEU A CA 1
ATOM 2290 C C . LEU A 1 288 ? -31.372 14.312 0.361 1.00 68.19 288 LEU A C 1
ATOM 2292 O O . LEU A 1 288 ? -31.551 14.938 1.406 1.00 68.19 288 LEU A O 1
ATOM 2296 N N . HIS A 1 289 ? -32.234 13.387 -0.068 1.00 73.44 289 HIS A N 1
ATOM 2297 C CA . HIS A 1 289 ? -33.464 13.048 0.653 1.00 73.44 289 HIS A CA 1
ATOM 2298 C C . HIS A 1 289 ? -33.154 12.617 2.110 1.00 73.44 289 HIS A C 1
ATOM 2300 O O . HIS A 1 289 ? -32.213 11.844 2.323 1.00 73.44 289 HIS A O 1
ATOM 2306 N N . PRO A 1 290 ? -33.944 13.029 3.123 1.00 73.31 290 PRO A N 1
ATOM 2307 C CA . PRO A 1 290 ? -33.665 12.765 4.544 1.00 73.31 290 PRO A CA 1
ATOM 2308 C C . PRO A 1 290 ? -33.493 11.274 4.893 1.00 73.31 290 PRO A C 1
ATOM 2310 O O . PRO A 1 290 ? -32.645 10.928 5.716 1.00 73.31 290 PRO A O 1
ATOM 2313 N N . ARG A 1 291 ? -34.203 10.367 4.202 1.00 76.69 291 ARG A N 1
ATOM 2314 C CA . ARG A 1 291 ? -33.982 8.905 4.319 1.00 76.69 291 ARG A CA 1
ATOM 2315 C C . ARG A 1 291 ? -32.593 8.456 3.831 1.00 76.69 291 ARG A C 1
ATOM 2317 O O . ARG A 1 291 ? -31.997 7.553 4.413 1.00 76.69 291 ARG A O 1
ATOM 2324 N N . GLY A 1 292 ? -32.058 9.088 2.785 1.00 77.19 292 GLY A N 1
ATOM 2325 C CA . GLY A 1 292 ? -30.708 8.824 2.272 1.00 77.19 292 GLY A CA 1
ATOM 2326 C C . GLY A 1 292 ? -29.622 9.233 3.271 1.00 77.19 292 GLY A C 1
ATOM 2327 O O . GLY A 1 292 ? -28.641 8.524 3.464 1.00 77.19 292 GLY A O 1
ATOM 2328 N N . ARG A 1 293 ? -29.837 10.340 3.989 1.00 77.19 293 ARG A N 1
ATOM 2329 C CA . ARG A 1 293 ? -28.925 10.820 5.037 1.00 77.19 293 ARG A CA 1
ATOM 2330 C C . ARG A 1 293 ? -28.852 9.861 6.231 1.00 77.19 293 ARG A C 1
ATOM 2332 O O . ARG A 1 293 ? -27.764 9.553 6.709 1.00 77.19 293 ARG A O 1
ATOM 2339 N N . GLN A 1 294 ? -30.002 9.356 6.682 1.00 78.62 294 GLN A N 1
ATOM 2340 C CA . GLN A 1 294 ? -30.079 8.391 7.787 1.00 78.62 294 GLN A CA 1
ATOM 2341 C C . GLN A 1 294 ? -29.452 7.040 7.425 1.00 78.62 294 GLN A C 1
ATOM 2343 O O . GLN A 1 294 ? -28.680 6.495 8.208 1.00 78.62 294 GLN A O 1
ATOM 2348 N N . THR A 1 295 ? -29.733 6.524 6.225 1.00 80.44 295 THR A N 1
ATOM 2349 C CA . THR A 1 295 ? -29.140 5.263 5.747 1.00 80.44 295 THR A CA 1
ATOM 2350 C C . THR A 1 295 ? -27.626 5.369 5.576 1.00 80.44 295 THR A C 1
ATOM 2352 O O . THR A 1 295 ? -26.907 4.465 5.996 1.00 80.44 295 THR A O 1
ATOM 2355 N N . LEU A 1 296 ? -27.116 6.483 5.038 1.00 82.50 296 LEU A N 1
ATOM 2356 C CA . LEU A 1 296 ? -25.675 6.682 4.876 1.00 82.50 296 LEU A CA 1
ATOM 2357 C C . LEU A 1 296 ? -24.955 6.848 6.222 1.00 82.50 296 LEU A C 1
ATOM 2359 O O . LEU A 1 296 ? -23.880 6.283 6.405 1.00 82.50 296 LEU A O 1
ATOM 2363 N N . SER A 1 297 ? -25.568 7.551 7.181 1.00 80.06 297 SER A N 1
ATOM 2364 C CA . SER A 1 297 ? -25.037 7.678 8.546 1.00 80.06 297 SER A CA 1
ATOM 2365 C C . SER A 1 297 ? -24.973 6.321 9.251 1.00 80.06 297 SER A C 1
ATOM 2367 O O . SER A 1 297 ? -23.949 5.966 9.830 1.00 80.06 297 SER A O 1
ATOM 2369 N N . ALA A 1 298 ? -26.021 5.503 9.104 1.00 81.69 298 ALA A N 1
ATOM 2370 C CA . ALA A 1 298 ? -26.032 4.142 9.625 1.00 81.69 298 ALA A CA 1
ATOM 2371 C C . ALA A 1 298 ? -24.961 3.254 8.972 1.00 81.69 298 ALA A C 1
ATOM 2373 O O . ALA A 1 298 ? -24.428 2.383 9.647 1.00 81.69 298 ALA A O 1
ATOM 2374 N N . LEU A 1 299 ? -24.615 3.476 7.696 1.00 85.06 299 LEU A N 1
ATOM 2375 C CA . LEU A 1 299 ? -23.661 2.659 6.937 1.00 85.06 299 LEU A CA 1
ATOM 2376 C C . LEU A 1 299 ? -22.185 2.906 7.310 1.00 85.06 299 LEU A C 1
ATOM 2378 O O . LEU A 1 299 ? -21.383 1.973 7.268 1.00 85.06 299 LEU A O 1
ATOM 2382 N N . ILE A 1 300 ? -21.807 4.128 7.693 1.00 82.81 300 ILE A N 1
ATOM 2383 C CA . ILE A 1 300 ? -20.417 4.501 8.032 1.00 82.81 300 ILE A CA 1
ATOM 2384 C C . ILE A 1 300 ? -19.756 3.570 9.068 1.00 82.81 300 ILE A C 1
ATOM 2386 O O . ILE A 1 300 ? -18.653 3.081 8.789 1.00 82.81 300 ILE A O 1
ATOM 2390 N N . PRO A 1 301 ? -20.367 3.271 10.233 1.00 82.12 301 PRO A N 1
ATOM 2391 C CA . PRO A 1 301 ? -19.762 2.361 11.205 1.00 82.12 301 PRO A CA 1
ATOM 2392 C C . PRO A 1 301 ? -19.587 0.939 10.654 1.00 82.12 301 PRO A C 1
ATOM 2394 O O . PRO A 1 301 ? -18.573 0.303 10.947 1.00 82.12 301 PRO A O 1
ATOM 2397 N N . PHE A 1 302 ? -20.499 0.454 9.800 1.00 83.94 302 PHE A N 1
ATOM 2398 C CA . PHE A 1 302 ? -20.336 -0.846 9.136 1.00 83.94 302 PHE A CA 1
ATOM 2399 C C . PHE A 1 302 ? -19.175 -0.839 8.146 1.00 83.94 302 PHE A C 1
ATOM 2401 O O . PHE A 1 302 ? -18.424 -1.808 8.094 1.00 83.94 302 PHE A O 1
ATOM 2408 N N . VAL A 1 303 ? -18.985 0.247 7.391 1.00 84.75 303 VAL A N 1
ATOM 2409 C CA . VAL A 1 303 ? -17.847 0.379 6.470 1.00 84.75 303 VAL A CA 1
ATOM 2410 C C . VAL A 1 303 ? -16.530 0.381 7.247 1.00 84.75 303 VAL A C 1
ATOM 2412 O O . VAL A 1 303 ? -15.624 -0.378 6.900 1.00 84.75 303 VAL A O 1
ATOM 2415 N N . ARG A 1 304 ? -16.431 1.157 8.338 1.00 82.62 304 ARG A N 1
ATOM 2416 C CA . ARG A 1 304 ? -15.241 1.169 9.211 1.00 82.62 304 ARG A CA 1
ATOM 2417 C C . ARG A 1 304 ? -14.942 -0.224 9.778 1.00 82.62 304 ARG A C 1
ATOM 2419 O O . ARG A 1 304 ? -13.802 -0.676 9.701 1.00 82.62 304 ARG A O 1
ATOM 2426 N N . ALA A 1 305 ? -15.955 -0.925 10.289 1.00 82.44 305 ALA A N 1
ATOM 2427 C CA . ALA A 1 305 ? -15.800 -2.291 10.789 1.00 82.44 305 ALA A CA 1
ATOM 2428 C C . ALA A 1 305 ? -15.404 -3.274 9.671 1.00 82.44 305 ALA A C 1
ATOM 2430 O O . ALA A 1 305 ? -14.499 -4.091 9.840 1.00 82.44 305 ALA A O 1
ATOM 2431 N N . GLY A 1 306 ? -16.020 -3.152 8.494 1.00 85.50 306 GLY A N 1
ATOM 2432 C CA . GLY A 1 306 ? -15.730 -3.973 7.321 1.00 85.50 306 GLY A CA 1
ATOM 2433 C C . GLY A 1 306 ? -14.266 -3.895 6.895 1.00 85.50 306 GLY A C 1
ATOM 2434 O O . GLY A 1 306 ? -13.660 -4.930 6.628 1.00 85.50 306 GLY A O 1
ATOM 2435 N N . VAL A 1 307 ? -13.657 -2.704 6.914 1.00 84.25 307 VAL A N 1
ATOM 2436 C CA . VAL A 1 307 ? -12.222 -2.533 6.614 1.00 84.25 307 VAL A CA 1
ATOM 2437 C C . VAL A 1 307 ? -11.346 -3.354 7.570 1.00 84.25 307 VAL A C 1
ATOM 2439 O O . VAL A 1 307 ? -10.410 -4.023 7.123 1.00 84.25 307 VAL A O 1
ATOM 2442 N N . VAL A 1 308 ? -11.668 -3.367 8.869 1.00 84.06 308 VAL A N 1
ATOM 2443 C CA . VAL A 1 308 ? -10.933 -4.152 9.879 1.00 84.06 308 VAL A CA 1
ATOM 2444 C C . VAL A 1 308 ? -11.073 -5.653 9.613 1.00 84.06 308 VAL A C 1
ATOM 2446 O O . VAL A 1 308 ? -10.073 -6.376 9.607 1.00 84.06 308 VAL A O 1
ATOM 2449 N N . TYR A 1 309 ? -12.287 -6.131 9.330 1.00 86.81 309 TYR A N 1
ATOM 2450 C CA . TYR A 1 309 ? -12.521 -7.547 9.038 1.00 86.81 309 TYR A CA 1
ATOM 2451 C C . TYR A 1 309 ? -11.857 -8.001 7.737 1.00 86.81 309 TYR A C 1
ATOM 2453 O O . TYR A 1 309 ? -11.264 -9.078 7.705 1.00 86.81 309 TYR A O 1
ATOM 2461 N N . VAL A 1 310 ? -11.876 -7.172 6.689 1.00 87.81 310 VAL A N 1
ATOM 2462 C CA . VAL A 1 310 ? -11.164 -7.445 5.432 1.00 87.81 310 VAL A CA 1
ATOM 2463 C C . VAL A 1 310 ? -9.662 -7.571 5.682 1.00 87.81 310 VAL A C 1
ATOM 2465 O O . VAL A 1 310 ? -9.027 -8.491 5.163 1.00 87.81 310 VAL A O 1
ATOM 2468 N N . HIS A 1 311 ? -9.087 -6.699 6.516 1.00 85.19 311 HIS A N 1
ATOM 2469 C CA . HIS A 1 311 ? -7.679 -6.794 6.893 1.00 85.19 311 HIS A CA 1
ATOM 2470 C C . HIS A 1 311 ? -7.362 -8.100 7.635 1.00 85.19 311 HIS A C 1
ATOM 2472 O O . HIS A 1 311 ? -6.418 -8.802 7.263 1.00 85.19 311 HIS A O 1
ATOM 2478 N N . ARG A 1 312 ? -8.183 -8.478 8.624 1.00 87.19 312 ARG A N 1
ATOM 2479 C CA . ARG A 1 312 ? -8.025 -9.738 9.371 1.00 87.19 312 ARG A CA 1
ATOM 2480 C C . ARG A 1 312 ? -8.171 -10.970 8.480 1.00 87.19 312 ARG A C 1
ATOM 2482 O O . ARG A 1 312 ? -7.344 -11.875 8.557 1.00 87.19 312 ARG A O 1
ATOM 2489 N N . ALA A 1 313 ? -9.164 -10.987 7.594 1.00 89.62 313 ALA A N 1
ATOM 2490 C CA . ALA A 1 313 ? -9.365 -12.071 6.636 1.00 89.62 313 ALA A CA 1
ATOM 2491 C C . ALA A 1 313 ? -8.173 -12.210 5.674 1.00 89.62 313 ALA A C 1
ATOM 2493 O O . ALA A 1 313 ? -7.713 -13.319 5.399 1.00 89.62 313 ALA A O 1
ATOM 2494 N N . HIS A 1 314 ? -7.617 -11.092 5.197 1.00 90.31 314 HIS A N 1
ATOM 2495 C CA . HIS A 1 314 ? -6.417 -11.103 4.359 1.00 90.31 314 HIS A CA 1
ATOM 2496 C C . HIS A 1 314 ? -5.183 -11.637 5.106 1.00 90.31 314 HIS A C 1
ATOM 2498 O O . HIS A 1 314 ? -4.437 -12.429 4.525 1.00 90.31 314 HIS A O 1
ATOM 2504 N N . LEU A 1 315 ? -4.975 -11.251 6.372 1.00 87.19 315 LEU A N 1
ATOM 2505 C CA . LEU A 1 315 ? -3.888 -11.786 7.205 1.00 87.19 315 LEU A CA 1
ATOM 2506 C C . LEU A 1 315 ? -4.046 -13.294 7.446 1.00 87.19 315 LEU A C 1
ATOM 2508 O O . LEU A 1 315 ? -3.077 -14.041 7.310 1.00 87.19 315 LEU A O 1
ATOM 2512 N N . ALA A 1 316 ? -5.265 -13.761 7.718 1.00 89.75 316 ALA A N 1
ATOM 2513 C CA . ALA A 1 316 ? -5.553 -15.186 7.846 1.00 89.75 316 ALA A CA 1
ATOM 2514 C C . ALA A 1 316 ? -5.211 -15.946 6.552 1.00 89.75 316 ALA A C 1
ATOM 2516 O O . ALA A 1 316 ? -4.485 -16.942 6.565 1.00 89.75 316 ALA A O 1
ATOM 2517 N N . LEU A 1 317 ? -5.632 -15.411 5.401 1.00 90.50 317 LEU A N 1
ATOM 2518 C CA . LEU A 1 317 ? -5.314 -15.969 4.087 1.00 90.50 317 LEU A CA 1
ATOM 2519 C C . LEU A 1 317 ? -3.803 -15.969 3.795 1.00 90.50 317 LEU A C 1
ATOM 2521 O O . LEU A 1 317 ? -3.295 -16.865 3.117 1.00 90.50 317 LEU A O 1
ATOM 2525 N N . PHE A 1 318 ? -3.066 -14.976 4.293 1.00 91.69 318 PHE A N 1
ATOM 2526 C CA . PHE A 1 318 ? -1.608 -14.947 4.208 1.00 91.69 318 PHE A CA 1
ATOM 2527 C C . PHE A 1 318 ? -0.963 -16.093 5.002 1.00 91.69 318 PHE A C 1
ATOM 2529 O O . PHE A 1 318 ? -0.091 -16.780 4.470 1.00 91.69 318 PHE A O 1
ATOM 2536 N N . TYR A 1 319 ? -1.395 -16.349 6.234 1.00 88.81 319 TYR A N 1
ATOM 2537 C CA . TYR A 1 319 ? -0.848 -17.441 7.047 1.00 88.81 319 TYR A CA 1
ATOM 2538 C C . TYR A 1 319 ? -1.221 -18.842 6.534 1.00 88.81 319 TYR A C 1
ATOM 2540 O O . TYR A 1 319 ? -0.505 -19.806 6.800 1.00 88.81 319 TYR A O 1
ATOM 2548 N N . LEU A 1 320 ? -2.269 -18.965 5.716 1.00 87.44 320 LEU A N 1
ATOM 2549 C CA . LEU A 1 320 ? -2.610 -20.222 5.043 1.00 87.44 320 LEU A CA 1
ATOM 2550 C C . LEU A 1 320 ? -1.809 -20.440 3.746 1.00 87.44 320 LEU A C 1
ATOM 2552 O O . LEU A 1 320 ? -1.230 -21.512 3.548 1.00 87.44 320 LEU A O 1
ATOM 2556 N N . ASN A 1 321 ? -1.732 -19.417 2.883 1.00 84.62 321 ASN A N 1
ATOM 2557 C CA . ASN A 1 321 ? -1.205 -19.559 1.515 1.00 84.62 321 ASN A CA 1
ATOM 2558 C C . ASN A 1 321 ? 0.218 -19.012 1.326 1.00 84.62 321 ASN A C 1
ATOM 2560 O O . ASN A 1 321 ? 0.928 -19.423 0.413 1.00 84.62 321 ASN A O 1
ATOM 2564 N N . GLY A 1 322 ? 0.636 -18.060 2.158 1.00 78.69 322 GLY A N 1
ATOM 2565 C CA . GLY A 1 322 ? 2.015 -17.579 2.240 1.00 78.69 322 GLY A CA 1
ATOM 2566 C C . GLY A 1 322 ? 2.496 -16.649 1.135 1.00 78.69 322 GLY A C 1
ATOM 2567 O O . GLY A 1 322 ? 3.700 -16.491 0.971 1.00 78.69 322 GLY A O 1
ATOM 2568 N N . ILE A 1 323 ? 1.585 -16.041 0.371 1.00 75.56 323 ILE A N 1
ATOM 2569 C CA . ILE A 1 323 ? 1.953 -15.328 -0.862 1.00 75.56 323 ILE A CA 1
ATOM 2570 C C . ILE A 1 323 ? 2.126 -13.816 -0.644 1.00 75.56 323 ILE A C 1
ATOM 2572 O O . ILE A 1 323 ? 3.107 -13.236 -1.101 1.00 75.56 323 ILE A O 1
ATOM 2576 N N . PHE A 1 324 ? 1.187 -13.161 0.048 1.00 81.50 324 PHE A N 1
ATOM 2577 C CA . PHE A 1 324 ? 1.169 -11.700 0.195 1.00 81.50 324 PHE A CA 1
ATOM 2578 C C . PHE A 1 324 ? 0.811 -11.287 1.620 1.00 81.50 324 PHE A C 1
ATOM 2580 O O . PHE A 1 324 ? -0.327 -11.485 2.034 1.00 81.50 324 PHE A O 1
ATOM 2587 N N . TYR A 1 325 ? 1.752 -10.674 2.344 1.00 81.50 325 TYR A N 1
ATOM 2588 C CA . TYR A 1 325 ? 1.499 -10.159 3.698 1.00 81.50 325 TYR A CA 1
ATOM 2589 C C . TYR A 1 325 ? 0.608 -8.907 3.687 1.00 81.50 325 TYR A C 1
ATOM 2591 O O . TYR A 1 325 ? -0.279 -8.766 4.518 1.00 81.50 325 TYR A O 1
ATOM 2599 N N . HIS A 1 326 ? 0.767 -8.025 2.695 1.00 83.00 326 HIS A N 1
ATOM 2600 C CA . HIS A 1 326 ? 0.021 -6.762 2.590 1.00 83.00 326 HIS A CA 1
ATOM 2601 C C . HIS A 1 326 ? -1.032 -6.788 1.483 1.00 83.00 326 HIS A C 1
ATOM 2603 O O . HIS A 1 326 ? -0.767 -7.303 0.394 1.00 83.00 326 HIS A O 1
ATOM 2609 N N . ILE A 1 327 ? -2.188 -6.158 1.723 1.00 82.94 327 ILE A N 1
ATOM 2610 C CA . ILE A 1 327 ? -3.269 -6.020 0.728 1.00 82.94 327 ILE A CA 1
ATOM 2611 C C . ILE A 1 327 ? -2.767 -5.250 -0.497 1.00 82.94 327 ILE A C 1
ATOM 2613 O O . ILE A 1 327 ? -2.972 -5.682 -1.628 1.00 82.94 327 ILE A O 1
ATOM 2617 N N . ALA A 1 328 ? -2.013 -4.169 -0.279 1.00 81.00 328 ALA A N 1
ATOM 2618 C CA . ALA A 1 328 ? -1.423 -3.379 -1.357 1.00 81.00 328 ALA A CA 1
ATOM 2619 C C . ALA A 1 328 ? -0.509 -4.224 -2.272 1.00 81.00 328 ALA A C 1
ATOM 2621 O O . ALA A 1 328 ? -0.533 -4.080 -3.494 1.00 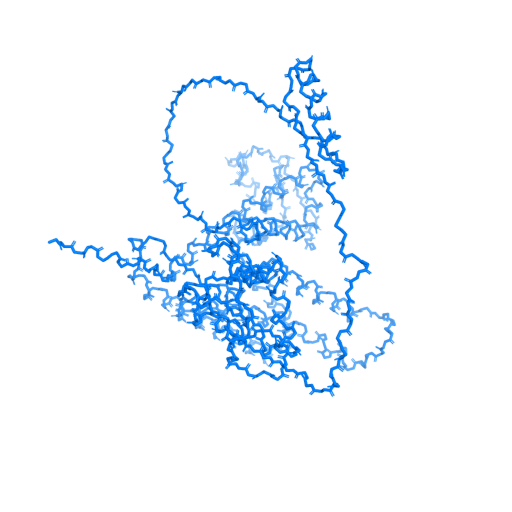81.00 328 ALA A O 1
ATOM 2622 N N . LYS A 1 329 ? 0.243 -5.178 -1.700 1.00 76.94 329 LYS A N 1
ATOM 2623 C CA . LYS A 1 329 ? 1.113 -6.105 -2.452 1.00 76.94 329 LYS A CA 1
ATOM 2624 C C . LYS A 1 329 ? 0.313 -7.181 -3.192 1.00 76.94 329 LYS A C 1
ATOM 2626 O O . LYS A 1 329 ? 0.705 -7.581 -4.283 1.00 76.94 329 LYS A O 1
ATOM 2631 N N . ARG A 1 330 ? -0.827 -7.609 -2.637 1.00 80.19 330 ARG A N 1
ATOM 2632 C CA . ARG A 1 330 ? -1.772 -8.521 -3.300 1.00 80.19 330 ARG A CA 1
ATOM 2633 C C . ARG A 1 330 ? -2.416 -7.871 -4.526 1.00 80.19 330 ARG A C 1
ATOM 2635 O O . ARG A 1 330 ? -2.472 -8.505 -5.571 1.00 80.19 330 ARG A O 1
ATOM 2642 N N . ILE A 1 331 ? -2.849 -6.614 -4.408 1.00 76.25 331 ILE A N 1
ATOM 2643 C CA . ILE A 1 331 ? -3.471 -5.855 -5.507 1.00 76.25 331 ILE A CA 1
ATOM 2644 C C . ILE A 1 331 ? -2.452 -5.568 -6.617 1.00 76.25 331 ILE A C 1
ATOM 2646 O O . ILE A 1 331 ? -2.753 -5.728 -7.794 1.00 76.25 331 ILE A O 1
ATOM 2650 N N . THR A 1 332 ? -1.224 -5.192 -6.250 1.00 71.44 332 THR A N 1
ATOM 2651 C CA . THR A 1 332 ? -0.151 -4.900 -7.220 1.00 71.44 332 THR A CA 1
ATOM 2652 C C . THR A 1 332 ? 0.540 -6.153 -7.772 1.00 71.44 332 THR A C 1
ATOM 2654 O O . THR A 1 332 ? 1.277 -6.068 -8.753 1.00 71.44 332 THR A O 1
ATOM 2657 N N . GLY A 1 333 ? 0.333 -7.324 -7.163 1.00 68.12 333 GLY A N 1
ATOM 2658 C CA . GLY A 1 333 ? 0.943 -8.589 -7.581 1.00 68.12 333 GLY A CA 1
ATOM 2659 C C . GLY A 1 333 ? 2.467 -8.648 -7.411 1.00 68.12 333 GLY A C 1
ATOM 2660 O O . GLY A 1 333 ? 3.121 -9.494 -8.024 1.00 68.12 333 GLY A O 1
ATOM 2661 N N . ILE A 1 334 ? 3.055 -7.759 -6.603 1.00 71.50 334 ILE A N 1
ATOM 2662 C CA . ILE A 1 334 ? 4.505 -7.700 -6.383 1.00 71.50 334 ILE A CA 1
ATOM 2663 C C . ILE A 1 334 ? 4.913 -8.826 -5.426 1.00 71.50 334 ILE A C 1
ATOM 2665 O O . ILE A 1 334 ? 4.512 -8.848 -4.261 1.00 71.50 334 ILE A O 1
ATOM 2669 N N . ARG A 1 335 ? 5.732 -9.764 -5.918 1.00 67.56 335 ARG A N 1
ATOM 2670 C CA . ARG A 1 335 ? 6.234 -10.916 -5.151 1.00 67.56 335 ARG A CA 1
ATOM 2671 C C . ARG A 1 335 ? 7.661 -10.672 -4.678 1.00 67.56 335 ARG A C 1
ATOM 2673 O O . ARG A 1 335 ? 8.482 -10.144 -5.423 1.00 67.56 335 ARG A O 1
ATOM 2680 N N . TYR A 1 336 ? 7.954 -11.099 -3.454 1.00 71.06 336 TYR A N 1
ATOM 2681 C CA . TYR A 1 336 ? 9.311 -11.076 -2.918 1.00 71.06 336 TYR A CA 1
ATOM 2682 C C . TYR A 1 336 ? 10.064 -12.331 -3.345 1.00 71.06 336 TYR A C 1
ATOM 2684 O O . TYR A 1 336 ? 9.498 -13.426 -3.410 1.00 71.06 336 TYR A O 1
ATOM 2692 N N . LEU A 1 337 ? 11.351 -12.153 -3.616 1.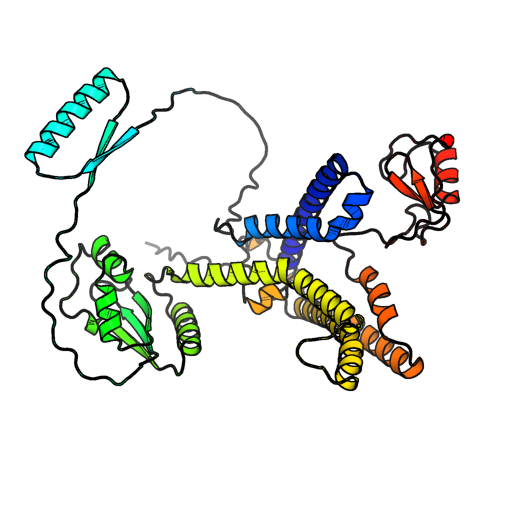00 69.31 337 LEU A N 1
ATOM 2693 C CA . LEU A 1 337 ? 12.270 -13.221 -3.974 1.00 69.31 337 LEU A CA 1
ATOM 2694 C C . LEU A 1 337 ? 13.281 -13.410 -2.850 1.00 69.31 337 LEU A C 1
ATOM 2696 O O . LEU A 1 337 ? 13.742 -12.444 -2.238 1.00 69.31 337 LEU A O 1
ATOM 2700 N N . LEU A 1 338 ? 13.625 -14.663 -2.586 1.00 65.25 338 LEU A N 1
ATOM 2701 C CA . LEU A 1 338 ? 14.683 -15.021 -1.665 1.00 65.25 338 LEU A CA 1
ATOM 2702 C C . LEU A 1 338 ? 16.022 -14.977 -2.408 1.00 65.25 338 LEU A C 1
ATOM 2704 O O . LEU A 1 338 ? 16.269 -15.768 -3.315 1.00 65.25 338 LEU A O 1
ATOM 2708 N N . VAL A 1 339 ? 16.898 -14.059 -1.999 1.00 61.53 339 VAL A N 1
ATOM 2709 C CA . VAL A 1 339 ? 18.234 -13.893 -2.599 1.00 61.53 339 VAL A CA 1
ATOM 2710 C C . VAL A 1 339 ? 19.193 -15.008 -2.159 1.00 61.53 339 VAL A C 1
ATOM 2712 O O . VAL A 1 339 ? 20.038 -15.448 -2.935 1.00 61.53 339 VAL A O 1
ATOM 2715 N N . ARG A 1 340 ? 19.048 -15.507 -0.922 1.00 60.50 340 ARG A N 1
ATOM 2716 C CA . ARG A 1 340 ? 19.910 -16.547 -0.340 1.00 60.50 340 ARG A CA 1
ATOM 2717 C C . ARG A 1 340 ? 19.100 -17.793 0.008 1.00 60.50 340 ARG A C 1
ATOM 2719 O O . ARG A 1 340 ? 18.524 -17.877 1.089 1.00 60.50 340 ARG A O 1
ATOM 2726 N N . ASN A 1 341 ? 19.124 -18.792 -0.876 1.00 62.25 341 ASN A N 1
ATOM 2727 C CA . ASN A 1 341 ? 18.416 -20.065 -0.673 1.00 62.25 341 ASN A CA 1
ATOM 2728 C C . ASN A 1 341 ? 18.853 -20.821 0.596 1.00 62.25 341 ASN A C 1
ATOM 2730 O O . ASN A 1 341 ? 18.056 -21.563 1.153 1.00 62.25 341 ASN A O 1
ATOM 2734 N N . SER A 1 342 ? 20.072 -20.594 1.096 1.00 57.72 342 SER A N 1
ATOM 2735 C CA . SER A 1 342 ? 20.569 -21.190 2.350 1.00 57.72 342 SER A CA 1
ATOM 2736 C C . SER A 1 342 ? 19.805 -20.733 3.607 1.00 57.72 342 SER A C 1
ATOM 2738 O O . SER A 1 342 ? 19.892 -21.404 4.627 1.00 57.72 342 SER A O 1
ATOM 2740 N N . LEU A 1 343 ? 19.044 -19.632 3.545 1.00 59.34 343 LEU A N 1
ATOM 2741 C CA . LEU A 1 343 ? 18.197 -19.156 4.650 1.00 59.34 343 LEU A CA 1
ATOM 2742 C C . LEU A 1 343 ? 16.747 -19.665 4.567 1.00 59.34 343 LEU A C 1
ATOM 2744 O O . LEU A 1 343 ? 15.924 -19.288 5.403 1.00 59.34 343 LEU A O 1
ATOM 2748 N N . ARG A 1 344 ? 16.414 -20.481 3.556 1.00 64.75 344 ARG A N 1
ATOM 2749 C CA . ARG A 1 344 ? 15.059 -20.999 3.339 1.00 64.75 344 ARG A CA 1
ATOM 2750 C C . ARG A 1 344 ? 14.678 -21.946 4.474 1.00 64.75 344 ARG A C 1
ATOM 2752 O O . ARG A 1 344 ? 15.266 -23.015 4.606 1.00 64.75 344 ARG A O 1
ATOM 2759 N N . ASN A 1 345 ? 13.671 -21.571 5.263 1.00 65.44 345 ASN A N 1
ATOM 2760 C CA . ASN A 1 345 ? 13.216 -22.379 6.395 1.00 65.44 345 ASN A CA 1
ATOM 2761 C C . ASN A 1 345 ? 11.870 -23.067 6.112 1.00 65.44 345 ASN A C 1
ATOM 2763 O O . ASN A 1 345 ? 10.813 -22.624 6.577 1.00 65.44 345 ASN A O 1
ATOM 2767 N N . ASP A 1 346 ? 11.907 -24.172 5.364 1.00 66.62 346 ASP A N 1
ATOM 2768 C CA . ASP A 1 346 ? 10.699 -24.934 5.012 1.00 66.62 346 ASP A CA 1
ATOM 2769 C C . ASP A 1 346 ? 10.025 -25.608 6.217 1.00 66.62 346 ASP A C 1
ATOM 2771 O O . ASP A 1 346 ? 8.808 -25.801 6.194 1.00 66.62 346 ASP A O 1
ATOM 2775 N N . GLY A 1 347 ? 10.771 -25.880 7.293 1.00 68.06 347 GLY A N 1
ATOM 2776 C CA . GLY A 1 347 ? 10.244 -26.509 8.510 1.00 68.06 347 GLY A CA 1
ATOM 2777 C C . GLY A 1 347 ? 9.239 -25.648 9.283 1.00 68.06 347 GLY A C 1
ATOM 2778 O O . GLY A 1 347 ? 8.468 -26.166 10.080 1.00 68.06 347 GLY A O 1
ATOM 2779 N N . SER A 1 348 ? 9.193 -24.338 9.022 1.00 72.62 348 SER A N 1
ATOM 2780 C CA . SER A 1 348 ? 8.291 -23.408 9.719 1.00 72.62 348 SER A CA 1
ATOM 2781 C C . SER A 1 348 ? 6.901 -23.263 9.081 1.00 72.62 348 SER A C 1
ATOM 2783 O O . SER A 1 348 ? 5.983 -22.732 9.707 1.00 72.62 348 SER A O 1
ATOM 2785 N N . ARG A 1 349 ? 6.707 -23.762 7.850 1.00 76.06 349 ARG A N 1
ATOM 2786 C CA . ARG A 1 349 ? 5.420 -23.722 7.128 1.00 76.06 349 ARG A CA 1
ATOM 2787 C C . ARG A 1 349 ? 4.229 -24.293 7.925 1.00 76.06 349 ARG A C 1
ATOM 2789 O O . ARG A 1 349 ? 3.186 -23.637 7.934 1.00 76.06 349 ARG A O 1
ATOM 2796 N N . PRO A 1 350 ? 4.319 -25.463 8.597 1.00 82.50 350 PRO A N 1
ATOM 2797 C CA . PRO A 1 350 ? 3.199 -25.979 9.390 1.00 82.50 350 PRO A CA 1
ATOM 2798 C C . PRO A 1 350 ? 2.827 -25.062 10.564 1.00 82.50 350 PRO A C 1
ATOM 2800 O O . PRO A 1 350 ? 1.643 -24.857 10.818 1.00 82.50 350 PRO A O 1
ATOM 2803 N N . THR A 1 351 ? 3.806 -24.440 11.228 1.00 87.88 351 THR A N 1
ATOM 2804 C CA . THR A 1 351 ? 3.567 -23.506 12.341 1.00 87.88 351 THR A CA 1
ATOM 2805 C C . THR A 1 351 ? 2.792 -22.267 11.891 1.00 87.88 351 THR A C 1
ATOM 2807 O O . THR A 1 351 ? 1.847 -21.847 12.555 1.00 87.88 351 THR A O 1
ATOM 2810 N N . TYR A 1 352 ? 3.134 -21.700 10.731 1.00 87.19 352 TYR A N 1
ATOM 2811 C CA . TYR A 1 352 ? 2.384 -20.570 10.175 1.00 87.19 352 TYR A CA 1
ATOM 2812 C C . TYR A 1 352 ? 0.977 -20.970 9.719 1.00 87.19 352 TYR A C 1
ATOM 2814 O O . TYR A 1 352 ? 0.047 -20.193 9.914 1.00 87.19 352 TYR A O 1
ATOM 2822 N N . ARG A 1 353 ? 0.783 -22.185 9.189 1.00 89.19 353 ARG A N 1
ATOM 2823 C CA . ARG A 1 353 ? -0.564 -22.693 8.874 1.00 89.19 353 ARG A CA 1
ATOM 2824 C C . ARG A 1 353 ? -1.430 -22.851 10.119 1.00 89.19 353 ARG A C 1
ATOM 2826 O O . ARG A 1 353 ? -2.602 -22.490 10.069 1.00 89.19 353 ARG A O 1
ATOM 2833 N N . LEU A 1 354 ? -0.859 -23.324 11.229 1.00 91.81 354 LEU A N 1
ATOM 2834 C CA . LEU A 1 354 ? -1.551 -23.369 12.519 1.00 91.81 354 LEU A CA 1
ATOM 2835 C C . LEU A 1 354 ? -2.007 -21.967 12.942 1.00 91.81 354 LEU A C 1
ATOM 2837 O O . LEU A 1 354 ? -3.176 -21.780 13.267 1.00 91.81 354 LEU A O 1
ATOM 2841 N N . LEU A 1 355 ? -1.117 -20.972 12.858 1.00 89.50 355 LEU A N 1
ATOM 2842 C CA . LEU A 1 355 ? -1.467 -19.576 13.135 1.00 89.50 355 LEU A CA 1
ATOM 2843 C C . LEU A 1 355 ? -2.582 -19.068 12.201 1.00 89.50 355 LEU A C 1
ATOM 2845 O O . LEU A 1 355 ? -3.478 -18.350 12.638 1.00 89.50 355 LEU A O 1
ATOM 2849 N N . GLY A 1 356 ? -2.576 -19.504 10.938 1.00 91.44 356 GLY A N 1
ATOM 2850 C CA . GLY A 1 356 ? -3.648 -19.260 9.974 1.00 91.44 356 GLY A CA 1
ATOM 2851 C C . GLY A 1 356 ? -4.994 -19.810 10.438 1.00 91.44 356 GLY A C 1
ATOM 2852 O O . GLY A 1 356 ? -5.957 -19.051 10.522 1.00 91.44 356 GLY A O 1
ATOM 2853 N N . TYR A 1 357 ? -5.065 -21.086 10.817 1.00 93.38 357 TYR A N 1
ATOM 2854 C CA . TYR A 1 357 ? -6.302 -21.681 11.334 1.00 93.38 357 TYR A CA 1
ATOM 2855 C C . TYR A 1 357 ? -6.792 -20.990 12.608 1.00 93.38 357 TYR A C 1
ATOM 2857 O O . TYR A 1 357 ? -7.972 -20.659 12.697 1.00 93.38 357 TYR A O 1
ATOM 2865 N N . LEU A 1 358 ? -5.893 -20.687 13.549 1.00 94.06 358 LEU A N 1
ATOM 2866 C CA . LEU A 1 358 ? -6.237 -19.942 14.762 1.00 94.06 358 LEU A CA 1
ATOM 2867 C C . LEU A 1 358 ? -6.811 -18.559 14.435 1.00 94.06 358 LEU A C 1
ATOM 2869 O O . LEU A 1 358 ? -7.816 -18.165 15.019 1.00 94.06 358 LEU A O 1
ATOM 2873 N N . SER A 1 359 ? -6.237 -17.848 13.460 1.00 91.00 359 SER A N 1
ATOM 2874 C CA . SER A 1 359 ? -6.744 -16.537 13.038 1.00 91.00 359 SER A CA 1
ATOM 2875 C C . SER A 1 359 ? -8.116 -16.609 12.352 1.00 91.00 359 SER A C 1
ATOM 2877 O O . SER A 1 359 ? -8.945 -15.725 12.562 1.00 91.00 359 SER A O 1
ATOM 2879 N N . VAL A 1 360 ? -8.399 -17.675 11.589 1.00 93.75 360 VAL A N 1
ATOM 2880 C CA . VAL A 1 360 ? -9.728 -17.920 10.999 1.00 93.75 360 VAL A CA 1
ATOM 2881 C C . VAL A 1 360 ? -10.748 -18.218 12.093 1.00 93.75 360 VAL A C 1
ATOM 2883 O O . VAL A 1 360 ? -11.823 -17.626 12.099 1.00 93.75 360 VAL A O 1
ATOM 2886 N N . ILE A 1 361 ? -10.404 -19.089 13.043 1.00 93.50 361 ILE A N 1
ATOM 2887 C CA . ILE A 1 361 ? -11.271 -19.418 14.179 1.00 93.50 361 ILE A CA 1
ATOM 2888 C C . ILE A 1 361 ? -11.557 -18.158 14.998 1.00 93.50 361 ILE A C 1
ATOM 2890 O O . ILE A 1 361 ? -12.715 -17.868 15.283 1.00 93.50 361 ILE A O 1
ATOM 2894 N N . GLN A 1 362 ? -10.530 -17.363 15.311 1.00 92.69 362 GLN A N 1
ATOM 2895 C CA . GLN A 1 362 ? -10.687 -16.092 16.013 1.00 92.69 362 GLN A CA 1
ATOM 2896 C C . GLN A 1 362 ? -11.621 -15.142 15.253 1.00 92.69 362 GLN A C 1
ATOM 2898 O O . GLN A 1 362 ? -12.514 -14.562 15.861 1.00 92.69 362 GLN A O 1
ATOM 2903 N N . LEU A 1 363 ? -11.464 -15.014 13.931 1.00 90.88 363 LEU A N 1
ATOM 2904 C CA . LEU A 1 363 ? -12.329 -14.177 13.097 1.00 90.88 363 LEU A CA 1
ATOM 2905 C C . LEU A 1 363 ? -13.791 -14.650 13.122 1.00 90.88 363 LEU A C 1
ATOM 2907 O O . LEU A 1 363 ? -14.691 -13.821 13.255 1.00 90.88 363 LEU A O 1
ATOM 2911 N N . ILE A 1 364 ? -14.023 -15.963 13.031 1.00 92.62 364 ILE A N 1
ATOM 2912 C CA . ILE A 1 364 ? -15.362 -16.565 13.101 1.00 92.62 364 ILE A CA 1
ATOM 2913 C C . ILE A 1 364 ? -15.983 -16.316 14.478 1.00 92.62 364 ILE A C 1
ATOM 2915 O O . ILE A 1 364 ? -17.115 -15.848 14.552 1.00 92.62 364 ILE A O 1
ATOM 2919 N N . ILE A 1 365 ? -15.241 -16.560 15.563 1.00 91.94 365 ILE A N 1
ATOM 2920 C CA . ILE A 1 365 ? -15.709 -16.311 16.933 1.00 91.94 365 ILE A CA 1
ATOM 2921 C C . ILE A 1 365 ? -16.063 -14.835 17.110 1.00 91.94 365 ILE A C 1
ATOM 2923 O O . ILE A 1 365 ? -17.145 -14.528 17.604 1.00 91.94 365 ILE A O 1
ATOM 2927 N N . THR A 1 366 ? -15.200 -13.912 16.674 1.00 88.12 366 THR A N 1
ATOM 2928 C CA . THR A 1 366 ? -15.491 -12.475 16.735 1.00 88.12 366 THR A CA 1
ATOM 2929 C C . THR A 1 366 ? -16.763 -12.140 15.958 1.00 88.12 366 THR A C 1
ATOM 2931 O O . THR A 1 366 ? -17.623 -11.454 16.497 1.00 88.12 366 THR A O 1
ATOM 2934 N N . LEU A 1 367 ? -16.939 -12.660 14.739 1.00 88.69 367 LEU A N 1
ATOM 2935 C CA . LEU A 1 367 ? -18.137 -12.406 13.935 1.00 88.69 367 LEU A CA 1
ATOM 2936 C C . LEU A 1 367 ? -19.408 -12.952 14.605 1.00 88.69 367 LEU A C 1
ATOM 2938 O O . LEU A 1 367 ? -20.421 -12.254 14.656 1.00 88.69 367 LEU A O 1
ATOM 2942 N N . ILE A 1 368 ? -19.358 -14.165 15.159 1.00 89.50 368 ILE A N 1
ATOM 2943 C CA . ILE A 1 368 ? -20.483 -14.785 15.874 1.00 89.50 368 ILE A CA 1
ATOM 2944 C C . ILE A 1 368 ? -20.832 -13.977 17.128 1.00 89.50 368 ILE A C 1
ATOM 2946 O O . ILE A 1 368 ? -21.997 -13.657 17.346 1.00 89.50 368 ILE A O 1
ATOM 2950 N N . LEU A 1 369 ? -19.843 -13.592 17.938 1.00 87.44 369 LEU A N 1
ATOM 2951 C CA . LEU A 1 369 ? -20.085 -12.806 19.149 1.00 87.44 369 LEU A CA 1
ATOM 2952 C C . LEU A 1 369 ? -20.642 -11.418 18.819 1.00 87.44 369 LEU A C 1
ATOM 2954 O O . LEU A 1 369 ? -21.595 -10.979 19.460 1.00 87.44 369 LEU A O 1
ATOM 2958 N N . THR A 1 370 ? -20.100 -10.741 17.803 1.00 81.88 370 THR A N 1
ATOM 2959 C CA . THR A 1 370 ? -20.582 -9.422 17.375 1.00 81.88 370 THR A CA 1
ATOM 2960 C C . THR A 1 370 ? -22.001 -9.497 16.812 1.00 81.88 370 THR A C 1
ATOM 2962 O O . THR A 1 370 ? -22.842 -8.677 17.177 1.00 81.88 370 THR A O 1
ATOM 2965 N N . THR A 1 371 ? -22.307 -10.490 15.974 1.00 84.00 371 THR A N 1
ATOM 2966 C CA . THR A 1 371 ? -23.664 -10.678 15.430 1.00 84.00 371 THR A CA 1
ATOM 2967 C C . THR A 1 371 ? -24.662 -11.056 16.521 1.00 84.00 371 THR A C 1
ATOM 2969 O O . THR A 1 371 ? -25.739 -10.467 16.572 1.00 84.00 371 THR A O 1
ATOM 2972 N N . TYR A 1 372 ? -24.291 -11.940 17.452 1.00 87.12 372 TYR A N 1
ATOM 2973 C CA . TYR A 1 372 ? -25.121 -12.305 18.602 1.00 87.12 372 TYR A CA 1
ATOM 2974 C C . TYR A 1 372 ? -25.400 -11.104 19.520 1.00 87.12 372 TYR A C 1
ATOM 2976 O O . TYR A 1 372 ? -26.541 -10.879 19.922 1.00 87.12 372 TYR A O 1
ATOM 2984 N N . GLN A 1 373 ? -24.387 -10.283 19.818 1.00 81.75 373 GLN A N 1
ATOM 2985 C CA . GLN A 1 373 ? -24.558 -9.052 20.597 1.00 81.75 373 GLN A CA 1
ATOM 2986 C C . GLN A 1 373 ? -25.452 -8.039 19.882 1.00 81.75 373 GLN A C 1
ATOM 2988 O O . GLN A 1 373 ? -26.295 -7.417 20.529 1.00 81.75 373 GLN A O 1
ATOM 2993 N N . HIS A 1 374 ? -25.303 -7.895 18.564 1.00 76.75 374 HIS A N 1
ATOM 2994 C CA . HIS A 1 374 ? -26.132 -6.998 17.764 1.00 76.75 374 HIS A CA 1
ATOM 2995 C C . HIS A 1 374 ? -27.599 -7.452 17.744 1.00 76.75 374 HIS A C 1
ATOM 2997 O O . HIS A 1 374 ? -28.491 -6.634 17.965 1.00 76.75 374 HIS A O 1
ATOM 3003 N N . LEU A 1 375 ? -27.850 -8.756 17.569 1.00 82.25 375 LEU A N 1
ATOM 3004 C CA . LEU A 1 375 ? -29.196 -9.339 17.594 1.00 82.25 375 LEU A CA 1
ATOM 3005 C C . LEU A 1 375 ? -29.858 -9.223 18.975 1.00 82.25 375 LEU A C 1
ATOM 3007 O O . LEU A 1 375 ? -31.063 -9.017 19.063 1.00 82.25 375 LEU A O 1
ATOM 3011 N N . LYS A 1 376 ? -29.071 -9.341 20.053 1.00 82.94 376 LYS A N 1
ATOM 3012 C CA . LYS A 1 376 ? -29.569 -9.335 21.437 1.00 82.94 376 LYS A CA 1
ATOM 3013 C C . LYS A 1 376 ? -29.721 -7.937 22.046 1.00 82.94 376 LYS A C 1
ATOM 3015 O O . LYS A 1 376 ? -30.579 -7.752 22.900 1.00 82.94 376 LYS A O 1
ATOM 3020 N N . SER A 1 377 ? -28.872 -6.970 21.685 1.00 60.16 377 SER A N 1
ATOM 3021 C CA . SER A 1 377 ? -28.802 -5.678 22.394 1.00 60.16 377 SER A CA 1
ATOM 3022 C C . SER A 1 377 ? -29.454 -4.497 21.682 1.00 60.16 377 SER A C 1
ATOM 3024 O O . SER A 1 377 ? -29.667 -3.487 22.346 1.00 60.16 377 SER A O 1
ATOM 3026 N N . GLY A 1 378 ? -29.713 -4.546 20.370 1.00 57.53 378 GLY A N 1
ATOM 3027 C CA . GLY A 1 378 ? -30.261 -3.394 19.631 1.00 57.53 378 GLY A CA 1
ATOM 3028 C C . GLY A 1 378 ? -29.443 -2.090 19.755 1.00 57.53 378 GLY A C 1
ATOM 3029 O O . GLY A 1 378 ? -29.947 -1.018 19.433 1.00 57.53 378 GLY A O 1
ATOM 3030 N N . LYS A 1 379 ? -28.196 -2.150 20.253 1.00 52.19 379 LYS A N 1
ATOM 3031 C CA . LYS A 1 379 ? -27.318 -0.989 20.482 1.00 52.19 379 LYS A CA 1
ATOM 3032 C C . LYS A 1 379 ? -26.413 -0.752 19.265 1.00 52.19 379 LYS A C 1
ATOM 3034 O O . LYS A 1 379 ? -25.953 -1.733 18.679 1.00 52.19 379 LYS A O 1
ATOM 3039 N N . PRO A 1 380 ? -26.101 0.512 18.910 1.00 51.25 380 PRO A N 1
ATOM 3040 C CA . PRO A 1 380 ? -25.311 0.823 17.720 1.00 51.25 380 PRO A CA 1
ATOM 3041 C C . PRO A 1 380 ? -23.884 0.257 17.800 1.00 51.25 380 PRO A C 1
ATOM 3043 O O . PRO A 1 380 ? -23.241 0.305 18.851 1.00 51.25 380 PRO A O 1
ATOM 3046 N N . LEU A 1 381 ? -23.382 -0.222 16.656 1.00 55.59 381 LEU A N 1
ATOM 3047 C CA . LEU A 1 381 ? -22.079 -0.874 16.405 1.00 55.59 381 LEU A CA 1
ATOM 3048 C C . LEU A 1 381 ? -20.830 -0.043 16.806 1.00 55.59 381 LEU A C 1
ATOM 3050 O O . LEU A 1 381 ? -19.702 -0.532 16.785 1.00 55.59 381 LEU A O 1
ATOM 3054 N N . GLU A 1 382 ? -21.020 1.212 17.205 1.00 50.88 382 GLU A N 1
ATOM 3055 C CA . GLU A 1 382 ? -19.986 2.229 17.426 1.00 50.88 382 GLU A CA 1
ATOM 3056 C C . GLU A 1 382 ? -19.058 1.947 18.623 1.00 50.88 382 GLU A C 1
ATOM 3058 O O . GLU A 1 382 ? -17.873 2.278 18.586 1.00 50.88 382 GLU A O 1
ATOM 3063 N N . ARG A 1 383 ? -19.542 1.268 19.676 1.00 47.47 383 ARG A N 1
ATOM 3064 C CA . ARG A 1 383 ? -18.718 0.964 20.869 1.00 47.47 383 ARG A CA 1
ATOM 3065 C C . ARG A 1 383 ? -17.659 -0.120 20.640 1.00 47.47 383 ARG A C 1
ATOM 3067 O O . ARG A 1 383 ? -16.659 -0.139 21.354 1.00 47.47 383 ARG A O 1
ATOM 3074 N N . LEU A 1 384 ? -17.840 -0.996 19.651 1.00 50.72 384 LEU A N 1
ATOM 3075 C CA . LEU A 1 384 ? -16.956 -2.147 19.418 1.00 50.72 384 LEU A CA 1
ATOM 3076 C C . LEU A 1 384 ? -15.728 -1.785 18.565 1.00 50.72 384 LEU A C 1
ATOM 3078 O O . LEU A 1 384 ? -14.640 -2.309 18.801 1.00 50.72 384 LEU A O 1
ATOM 3082 N N . VAL A 1 385 ? -15.856 -0.808 17.658 1.00 48.94 385 VAL A N 1
ATOM 3083 C CA . VAL A 1 385 ? -14.730 -0.266 16.868 1.00 48.94 385 VAL A CA 1
ATOM 3084 C C . VAL A 1 385 ? -13.675 0.386 17.776 1.00 48.94 385 VAL A C 1
ATOM 3086 O O . VAL A 1 385 ? -12.471 0.255 17.542 1.00 48.94 385 VAL A O 1
ATOM 3089 N N . SER A 1 386 ? -14.111 1.022 18.866 1.00 45.66 386 SER A N 1
ATOM 3090 C CA . SER A 1 386 ? -13.227 1.634 19.868 1.00 45.66 386 SER A CA 1
ATOM 3091 C C . SER A 1 386 ? -12.504 0.604 20.742 1.00 45.66 386 SER A C 1
ATOM 3093 O O . SER A 1 386 ? -11.380 0.852 21.174 1.00 45.66 386 SER A O 1
ATOM 3095 N N . GLN A 1 387 ? -13.112 -0.565 20.972 1.00 44.81 387 GLN A N 1
ATOM 3096 C CA . GLN A 1 387 ? -12.530 -1.639 21.783 1.00 44.81 387 GLN A CA 1
ATOM 3097 C C . GLN A 1 387 ? -11.524 -2.489 20.977 1.00 44.81 387 GLN A C 1
ATOM 3099 O O . GLN A 1 387 ? -10.547 -2.989 21.533 1.00 44.81 387 GLN A O 1
ATOM 3104 N N . GLU A 1 388 ? -11.694 -2.592 19.651 1.00 43.16 388 GLU A N 1
ATOM 3105 C CA . GLU A 1 388 ? -10.804 -3.368 18.770 1.00 43.16 388 GLU A CA 1
ATOM 3106 C C . GLU A 1 388 ? -9.583 -2.608 18.222 1.00 43.16 388 GLU A C 1
ATOM 3108 O O . GLU A 1 388 ? -8.582 -3.249 17.866 1.00 43.16 388 GLU A O 1
ATOM 3113 N N . LYS A 1 389 ? -9.589 -1.262 18.226 1.00 38.94 389 LYS A N 1
ATOM 3114 C CA . LYS A 1 389 ? -8.363 -0.464 17.995 1.00 38.94 389 LYS A CA 1
ATOM 3115 C C . LYS A 1 389 ? -7.241 -0.852 18.971 1.00 38.94 389 LYS A C 1
ATOM 3117 O O . LYS A 1 389 ? -6.072 -0.687 18.645 1.00 38.94 389 LYS A O 1
ATOM 3122 N N . SER A 1 390 ? -7.562 -1.429 20.130 1.00 37.00 390 SER A N 1
ATOM 3123 C CA . SER A 1 390 ? -6.582 -1.878 21.126 1.00 37.00 390 SER A CA 1
ATOM 3124 C C . SER A 1 390 ? -5.980 -3.268 20.861 1.00 37.00 390 SER A C 1
ATOM 3126 O O . SER A 1 390 ? -4.945 -3.583 21.439 1.00 37.00 390 SER A O 1
ATOM 3128 N N . ALA A 1 391 ? -6.591 -4.105 20.011 1.00 39.94 391 ALA A N 1
ATOM 3129 C CA . ALA A 1 391 ? -6.136 -5.485 19.779 1.00 39.94 391 ALA A CA 1
ATOM 3130 C C . ALA A 1 391 ? -5.372 -5.670 18.454 1.00 39.94 391 ALA A C 1
ATOM 3132 O O . ALA A 1 391 ? -4.506 -6.535 18.358 1.00 39.94 391 ALA A O 1
ATOM 3133 N N . SER A 1 392 ? -5.649 -4.836 17.444 1.00 34.69 392 SER A N 1
ATOM 3134 C CA . SER A 1 392 ? -5.040 -4.941 16.101 1.00 34.69 392 SER A CA 1
ATOM 3135 C C . SER A 1 392 ? -3.882 -3.954 15.862 1.00 34.69 392 SER A C 1
ATOM 3137 O O . SER A 1 392 ? -3.270 -3.982 14.800 1.00 34.69 392 SER A O 1
ATOM 3139 N N . THR A 1 393 ? -3.567 -3.103 16.846 1.00 32.69 393 THR A N 1
ATOM 3140 C CA . THR A 1 393 ? -2.597 -1.990 16.735 1.00 32.69 393 THR A CA 1
ATOM 3141 C C . THR A 1 393 ? -1.408 -2.140 17.695 1.00 32.69 393 THR A C 1
ATOM 3143 O O . THR A 1 393 ? -0.731 -1.172 18.017 1.00 32.69 393 THR A O 1
ATOM 3146 N N . ASN A 1 394 ? -1.094 -3.359 18.149 1.00 32.06 394 ASN A N 1
ATOM 3147 C CA . ASN A 1 394 ? 0.060 -3.587 19.036 1.00 32.06 394 ASN A CA 1
ATOM 3148 C C . ASN A 1 394 ? 1.420 -3.527 18.333 1.00 32.06 394 ASN A C 1
ATOM 3150 O O . ASN A 1 394 ? 2.444 -3.846 18.932 1.00 32.06 394 ASN A O 1
ATOM 3154 N N . ILE A 1 395 ? 1.458 -3.082 17.080 1.00 40.81 395 ILE A N 1
ATOM 3155 C CA . ILE A 1 395 ? 2.710 -2.753 16.425 1.00 40.81 395 ILE A CA 1
ATOM 3156 C C . ILE A 1 395 ? 2.530 -1.403 15.719 1.00 40.81 395 ILE A C 1
ATOM 3158 O O . ILE A 1 395 ? 2.027 -1.322 14.604 1.00 40.81 395 ILE A O 1
ATOM 3162 N N . THR A 1 396 ? 2.967 -0.353 16.418 1.00 35.19 396 THR A N 1
ATOM 3163 C CA . THR A 1 396 ? 3.002 1.085 16.077 1.00 35.19 396 THR A CA 1
ATOM 3164 C C . THR A 1 396 ? 1.825 1.955 16.559 1.00 35.19 396 THR A C 1
ATOM 3166 O O . THR A 1 396 ? 0.699 1.850 16.093 1.00 35.19 396 THR A O 1
ATOM 3169 N N . SER A 1 397 ? 2.183 2.900 17.441 1.00 33.56 397 SER A N 1
ATOM 3170 C CA . SER A 1 397 ? 1.462 4.107 17.880 1.00 33.56 397 SER A CA 1
ATOM 3171 C C . SER A 1 397 ? 0.361 3.976 18.949 1.00 33.56 397 SER A C 1
ATOM 3173 O O . SER A 1 397 ? -0.799 3.718 18.655 1.00 33.56 397 SER A O 1
ATOM 3175 N N . GLY A 1 398 ? 0.724 4.379 20.175 1.00 32.00 398 GLY A N 1
ATOM 3176 C CA . GLY A 1 398 ? -0.192 4.930 21.179 1.00 32.00 398 GLY A CA 1
ATOM 3177 C C . GLY A 1 398 ? -0.558 3.952 22.285 1.00 32.00 398 GLY A C 1
ATOM 3178 O O . GLY A 1 398 ? -1.449 3.125 22.125 1.00 32.00 398 GLY A O 1
ATOM 3179 N N . SER A 1 399 ? 0.111 4.091 23.428 1.00 41.03 399 SER A N 1
ATOM 3180 C CA . SER A 1 399 ? -0.308 3.505 24.693 1.00 41.03 399 SER A CA 1
ATOM 3181 C C . SER A 1 399 ? -1.814 3.691 24.881 1.00 41.03 399 SER A C 1
ATOM 3183 O O . SER A 1 399 ? -2.324 4.802 25.024 1.00 41.03 399 SER A O 1
ATOM 3185 N N . SER A 1 400 ? -2.547 2.578 24.938 1.00 45.78 400 SER A N 1
ATOM 3186 C CA . SER A 1 400 ? -3.772 2.551 25.731 1.00 45.78 400 SER A CA 1
ATOM 3187 C C . SER A 1 400 ? -3.447 3.221 27.066 1.00 45.78 400 SER A C 1
ATOM 3189 O O . SER A 1 400 ? -2.408 2.880 27.630 1.00 45.78 400 SER A O 1
ATOM 3191 N N . MET A 1 401 ? -4.278 4.165 27.522 1.00 66.81 401 MET A N 1
ATOM 3192 C CA . MET A 1 401 ? -4.168 4.915 28.786 1.00 66.81 401 MET A CA 1
ATOM 3193 C C . MET A 1 401 ? -4.165 3.975 30.001 1.00 66.81 401 MET A C 1
ATOM 3195 O O . MET A 1 401 ? -5.110 3.956 30.787 1.00 66.81 401 MET A O 1
ATOM 3199 N N . LYS A 1 402 ? -3.133 3.147 30.107 1.00 79.31 402 LYS A N 1
ATOM 3200 C CA . LYS A 1 402 ? -2.895 2.151 31.130 1.00 79.31 402 LYS A CA 1
ATOM 3201 C C . LYS A 1 402 ? -1.677 2.594 31.914 1.00 79.31 402 LYS A C 1
ATOM 3203 O O . LYS A 1 402 ? -0.688 3.034 31.330 1.00 79.31 402 LYS A O 1
ATOM 3208 N N . CYS A 1 403 ? -1.758 2.508 33.228 1.00 83.69 403 CYS A N 1
ATOM 3209 C CA . CYS A 1 403 ? -0.621 2.780 34.082 1.00 83.69 403 CYS A CA 1
ATOM 3210 C C . CYS A 1 403 ? 0.425 1.680 33.884 1.00 83.69 403 CYS A C 1
ATOM 3212 O O . CYS A 1 403 ? 0.086 0.505 33.948 1.00 83.69 403 CYS A O 1
ATOM 3214 N N . ALA A 1 404 ? 1.695 2.029 33.682 1.00 82.50 404 ALA A N 1
ATOM 3215 C CA . ALA A 1 404 ? 2.754 1.023 33.556 1.00 82.50 404 ALA A CA 1
ATOM 3216 C C . ALA A 1 404 ? 3.061 0.289 34.879 1.00 82.50 404 ALA A C 1
ATOM 3218 O O . ALA A 1 404 ? 3.739 -0.731 34.855 1.00 82.50 404 ALA A O 1
ATOM 3219 N N . LEU A 1 405 ? 2.555 0.794 36.011 1.00 85.56 405 LEU A N 1
ATOM 3220 C CA . LEU A 1 405 ? 2.731 0.184 37.330 1.00 85.56 405 LEU A CA 1
ATOM 3221 C C . LEU A 1 405 ? 1.606 -0.809 37.655 1.00 85.56 405 LEU A C 1
ATOM 3223 O O . LEU A 1 405 ? 1.895 -1.951 37.987 1.00 85.56 405 LEU A O 1
ATOM 3227 N N . CYS A 1 406 ? 0.333 -0.418 37.511 1.00 85.12 406 CYS A N 1
ATOM 3228 C CA . CYS A 1 406 ? -0.794 -1.319 37.801 1.00 85.12 406 CYS A CA 1
ATOM 3229 C C . CYS A 1 406 ? -1.389 -2.019 36.572 1.00 85.12 406 CYS A C 1
ATOM 3231 O O . CYS A 1 406 ? -2.272 -2.854 36.720 1.00 85.12 406 CYS A O 1
ATOM 3233 N N . LEU A 1 407 ? -0.953 -1.678 35.355 1.00 79.00 407 LEU A N 1
ATOM 3234 C CA . LEU A 1 407 ? -1.445 -2.203 34.067 1.00 79.00 407 LEU A CA 1
ATOM 3235 C C . LEU A 1 407 ? -2.945 -1.965 33.784 1.00 79.00 407 LEU A C 1
ATOM 3237 O O . LEU A 1 407 ? -3.433 -2.275 32.694 1.00 79.00 407 LEU A O 1
ATOM 3241 N N . GLU A 1 408 ? -3.669 -1.360 34.722 1.00 80.38 408 GLU A N 1
ATOM 3242 C CA . GLU A 1 408 ? -5.057 -0.931 34.592 1.00 80.38 408 GLU A CA 1
ATOM 3243 C C . GLU A 1 408 ? -5.168 0.446 33.935 1.00 80.38 408 GLU A C 1
ATOM 3245 O O . GLU A 1 408 ? -4.181 1.161 33.762 1.00 80.38 408 GLU A O 1
ATOM 3250 N N . ARG A 1 409 ? -6.396 0.844 33.582 1.00 78.62 409 ARG A N 1
ATOM 3251 C CA . ARG A 1 409 ? -6.688 2.186 33.069 1.00 78.62 409 ARG A CA 1
ATOM 3252 C C . ARG A 1 409 ? -6.237 3.248 34.078 1.00 78.62 409 ARG A C 1
ATOM 3254 O O . ARG A 1 409 ? -6.517 3.118 35.264 1.00 78.62 409 ARG A O 1
ATOM 3261 N N . LEU A 1 410 ? -5.593 4.309 33.593 1.00 78.12 410 LEU A N 1
ATOM 3262 C CA . LEU A 1 410 ? -5.163 5.437 34.420 1.00 78.12 410 LEU A CA 1
ATOM 3263 C C . LEU A 1 410 ? -6.365 6.057 35.155 1.00 78.12 410 LEU A C 1
ATOM 3265 O O . LEU A 1 410 ? -7.211 6.699 34.525 1.00 78.12 410 LEU A O 1
ATOM 3269 N N . ARG A 1 411 ? -6.417 5.863 36.473 1.00 76.31 411 ARG A N 1
ATOM 3270 C CA . ARG A 1 411 ? -7.274 6.590 37.420 1.00 76.31 411 ARG A CA 1
ATOM 3271 C C . ARG A 1 411 ? -6.419 7.666 38.079 1.00 76.31 411 ARG A C 1
ATOM 3273 O O . ARG A 1 411 ? -5.242 7.403 38.308 1.00 76.31 411 ARG A O 1
ATOM 3280 N N . ASP A 1 412 ? -6.986 8.842 38.341 1.00 79.69 412 ASP A N 1
ATOM 3281 C CA . ASP A 1 412 ? -6.299 9.917 39.072 1.00 79.69 412 ASP A CA 1
ATOM 3282 C C . ASP A 1 412 ? -4.912 10.218 38.483 1.00 79.69 412 ASP A C 1
ATOM 3284 O O . ASP A 1 412 ? -3.872 9.889 39.049 1.00 79.69 412 ASP A O 1
ATOM 3288 N N . LYS A 1 413 ? -4.915 10.720 37.243 1.00 82.69 413 LYS A N 1
ATOM 3289 C CA . LYS A 1 413 ? -3.729 10.808 36.383 1.00 82.69 413 LYS A CA 1
ATOM 3290 C C . LYS A 1 413 ? -2.674 11.735 36.979 1.00 82.69 413 LYS A C 1
ATOM 3292 O O . LYS A 1 413 ? -2.958 12.890 37.278 1.00 82.69 413 LYS A O 1
ATOM 3297 N N . THR A 1 414 ? -1.436 11.268 36.981 1.00 82.31 414 THR A N 1
ATOM 3298 C CA . THR A 1 414 ? -0.269 12.038 37.412 1.00 82.31 414 THR A CA 1
ATOM 3299 C C . THR A 1 414 ? 0.774 12.029 36.324 1.00 82.31 414 THR A C 1
ATOM 3301 O O . THR A 1 414 ? 1.063 10.981 35.742 1.00 82.31 414 THR A O 1
ATOM 3304 N N . VAL A 1 415 ? 1.346 13.199 36.063 1.00 83.00 415 VAL A N 1
ATOM 3305 C CA . VAL A 1 415 ? 2.464 13.357 35.141 1.00 83.00 415 VAL A CA 1
ATOM 3306 C C . VAL A 1 415 ? 3.745 13.609 35.928 1.00 83.00 415 VAL A C 1
ATOM 3308 O O . VAL A 1 415 ? 3.792 14.443 36.836 1.00 83.00 415 VAL A O 1
ATOM 3311 N N . THR A 1 416 ? 4.788 12.849 35.606 1.00 83.81 416 THR A N 1
ATOM 3312 C CA . THR A 1 416 ? 6.140 13.099 36.114 1.00 83.81 416 THR A CA 1
ATOM 3313 C C . THR A 1 416 ? 6.769 14.292 35.377 1.00 83.81 416 THR A C 1
ATOM 3315 O O . THR A 1 416 ? 6.362 14.589 34.254 1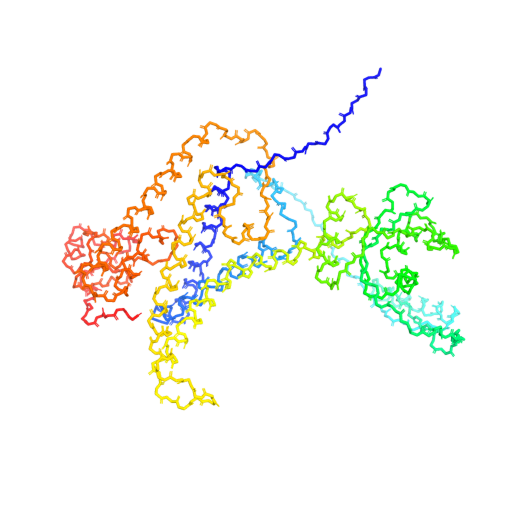.00 83.81 416 THR A O 1
ATOM 3318 N N . PRO A 1 417 ? 7.806 14.954 35.927 1.00 74.75 417 PRO A N 1
ATOM 3319 C CA . PRO A 1 417 ? 8.514 16.046 35.239 1.00 74.75 417 PRO A CA 1
ATOM 3320 C C . PRO A 1 417 ? 9.035 15.676 33.840 1.00 74.75 417 PRO A C 1
ATOM 3322 O O . PRO A 1 417 ? 9.108 16.526 32.960 1.00 74.75 417 PRO A O 1
ATOM 3325 N N . CYS A 1 418 ? 9.328 14.392 33.623 1.00 79.38 418 CYS A N 1
ATOM 3326 C CA . CYS A 1 418 ? 9.751 13.830 32.342 1.00 79.38 418 CYS A CA 1
ATOM 3327 C C . CYS A 1 418 ? 8.603 13.570 31.342 1.00 79.38 418 CYS A C 1
ATOM 3329 O O . CYS A 1 418 ? 8.840 13.108 30.229 1.00 79.38 418 CYS A O 1
ATOM 3331 N N . GLY A 1 419 ? 7.351 13.844 31.725 1.00 74.50 419 GLY A N 1
ATOM 3332 C CA . GLY A 1 419 ? 6.174 13.748 30.856 1.00 74.50 419 GLY A CA 1
ATOM 3333 C C . GLY A 1 419 ? 5.493 12.376 30.801 1.00 74.50 419 GLY A C 1
ATOM 3334 O O . GLY A 1 419 ? 4.580 12.189 29.997 1.00 74.50 419 GLY A O 1
ATOM 3335 N N . HIS A 1 420 ? 5.893 11.414 31.639 1.00 82.12 420 HIS A N 1
ATOM 3336 C CA . HIS A 1 420 ? 5.269 10.089 31.700 1.00 82.12 420 HIS A CA 1
ATOM 3337 C C . HIS A 1 420 ? 4.038 10.070 32.618 1.00 82.12 420 HIS A C 1
ATOM 3339 O O . HIS A 1 420 ? 4.008 10.740 33.648 1.00 82.12 420 HIS A O 1
ATOM 3345 N N . LEU A 1 421 ? 3.023 9.281 32.247 1.00 85.19 421 LEU A N 1
ATOM 3346 C CA . LEU A 1 421 ? 1.714 9.242 32.909 1.00 85.19 421 LEU A CA 1
ATOM 3347 C C . LEU A 1 421 ? 1.515 7.963 33.731 1.00 85.19 421 LEU A C 1
ATOM 3349 O O . LEU A 1 421 ? 1.679 6.852 33.223 1.00 85.19 421 LEU A O 1
ATOM 3353 N N . PHE A 1 422 ? 1.070 8.124 34.976 1.00 89.50 422 PHE A N 1
ATOM 3354 C CA . PHE A 1 422 ? 0.766 7.039 35.915 1.00 89.50 422 PHE A CA 1
ATOM 3355 C C . PHE A 1 422 ? -0.488 7.372 36.741 1.00 89.50 422 PHE A C 1
ATOM 3357 O O . PHE A 1 422 ? -0.978 8.498 36.690 1.00 89.50 422 PHE A O 1
ATOM 3364 N N . CYS A 1 423 ? -1.026 6.407 37.491 1.00 89.50 423 CYS A N 1
ATOM 3365 C CA . CYS A 1 423 ? -2.005 6.711 38.540 1.00 89.50 423 CYS A CA 1
ATOM 3366 C C . CYS A 1 423 ? -1.283 7.389 39.709 1.00 89.50 423 CYS A C 1
ATOM 3368 O O . CYS A 1 423 ? -0.172 6.967 40.038 1.00 89.50 423 CYS A O 1
ATOM 3370 N N . TRP A 1 424 ? -1.916 8.365 40.362 1.00 89.38 424 TRP A N 1
ATOM 3371 C CA . TRP A 1 424 ? -1.361 9.086 41.511 1.00 89.38 424 TRP A CA 1
ATOM 3372 C C . TRP A 1 424 ? -0.825 8.151 42.581 1.00 89.38 424 TRP A C 1
ATOM 3374 O O . TRP A 1 424 ? 0.369 8.192 42.852 1.00 89.38 424 TRP A O 1
ATOM 3384 N N . ASN A 1 425 ? -1.658 7.236 43.077 1.00 90.06 425 ASN A N 1
ATOM 3385 C CA . ASN A 1 425 ? -1.249 6.297 44.121 1.00 90.06 425 ASN A CA 1
ATOM 3386 C C . ASN A 1 425 ? -0.084 5.400 43.683 1.00 90.06 425 ASN A C 1
ATOM 3388 O O . ASN A 1 425 ? 0.804 5.118 44.475 1.00 90.06 425 ASN A O 1
ATOM 3392 N N . CYS A 1 426 ? -0.045 4.985 42.412 1.00 90.38 426 CYS A N 1
ATOM 3393 C CA . CYS A 1 426 ? 1.015 4.102 41.935 1.00 90.38 426 CYS A CA 1
ATOM 3394 C C . CYS A 1 426 ? 2.369 4.818 41.862 1.00 90.38 426 CYS A C 1
ATOM 3396 O O . CYS A 1 426 ? 3.385 4.257 42.262 1.00 90.38 426 CYS A O 1
ATOM 3398 N N . ILE A 1 427 ? 2.407 6.044 41.327 1.00 90.75 427 ILE A N 1
ATOM 3399 C CA . ILE A 1 427 ? 3.677 6.764 41.175 1.00 90.75 427 ILE A CA 1
ATOM 3400 C C . ILE A 1 427 ? 4.176 7.346 42.495 1.00 90.75 427 ILE A C 1
ATOM 3402 O O . ILE A 1 427 ? 5.384 7.386 42.703 1.00 90.75 427 ILE A O 1
ATOM 3406 N N . THR A 1 428 ? 3.287 7.757 43.402 1.00 87.06 428 THR A N 1
ATOM 3407 C CA . THR A 1 428 ? 3.696 8.230 44.730 1.00 87.06 428 THR A CA 1
ATOM 3408 C C . THR A 1 428 ? 4.307 7.098 45.550 1.00 87.06 428 THR A C 1
ATOM 3410 O O . THR A 1 428 ? 5.387 7.286 46.103 1.00 87.06 428 THR A O 1
ATOM 3413 N N . GLU A 1 429 ? 3.691 5.912 45.551 1.00 89.62 429 GLU A N 1
ATOM 3414 C CA . GLU A 1 429 ? 4.216 4.717 46.223 1.00 89.62 429 GLU A CA 1
ATOM 3415 C C . GLU A 1 429 ? 5.567 4.278 45.637 1.00 89.62 429 GLU A C 1
ATOM 3417 O O . GLU A 1 429 ? 6.520 4.015 46.374 1.00 89.62 429 GLU A O 1
ATOM 3422 N N . TRP A 1 430 ? 5.705 4.301 44.306 1.00 90.06 430 TRP A N 1
ATOM 3423 C CA . TRP A 1 430 ? 6.984 4.025 43.651 1.00 90.06 430 TRP A CA 1
ATOM 3424 C C . TRP A 1 430 ? 8.069 5.027 44.062 1.00 90.06 430 TRP A C 1
ATOM 3426 O O . TRP A 1 430 ? 9.138 4.611 44.510 1.00 90.06 430 TRP A O 1
ATOM 3436 N N . CYS A 1 431 ? 7.786 6.331 43.967 1.00 85.50 431 CYS A N 1
ATOM 3437 C CA . CYS A 1 431 ? 8.742 7.398 44.271 1.00 85.50 431 CYS A CA 1
ATOM 3438 C C . CYS A 1 431 ? 9.177 7.433 45.744 1.00 85.50 431 CYS A C 1
ATOM 3440 O O . CYS A 1 431 ? 10.251 7.959 46.028 1.00 85.50 431 CYS A O 1
ATOM 3442 N N . VAL A 1 432 ? 8.385 6.870 46.666 1.00 86.19 432 VAL A N 1
ATOM 3443 C CA . VAL A 1 432 ? 8.792 6.676 48.070 1.00 86.19 432 VAL A CA 1
ATOM 3444 C C . VAL A 1 432 ? 9.909 5.634 48.174 1.00 86.19 432 VAL A C 1
ATOM 3446 O O . VAL A 1 432 ? 10.855 5.826 48.932 1.00 86.19 432 VAL A O 1
ATOM 3449 N N . SER A 1 433 ? 9.831 4.547 47.399 1.00 86.12 433 SER A N 1
ATOM 3450 C CA . SER A 1 433 ? 10.852 3.488 47.403 1.00 86.12 433 SER A CA 1
ATOM 3451 C C . SER A 1 433 ? 12.084 3.831 46.557 1.00 86.12 433 SER A C 1
ATOM 3453 O O . SER A 1 433 ? 13.216 3.566 46.961 1.00 86.12 433 SER A O 1
ATOM 3455 N N . LYS A 1 434 ? 11.870 4.421 45.376 1.00 88.00 434 LYS A N 1
ATOM 3456 C CA . LYS A 1 434 ? 12.902 4.809 44.414 1.00 88.00 434 LYS A CA 1
ATOM 3457 C C . LYS A 1 434 ? 12.493 6.120 43.739 1.00 88.00 434 LYS A C 1
ATOM 3459 O O . LYS A 1 434 ? 11.572 6.102 42.921 1.00 88.00 434 LYS A O 1
ATOM 3464 N N . PRO A 1 435 ? 13.163 7.251 44.024 1.00 86.38 435 PRO A N 1
ATOM 3465 C CA . PRO A 1 435 ? 12.809 8.563 43.477 1.00 86.38 435 PRO A CA 1
ATOM 3466 C C . PRO A 1 435 ? 13.276 8.729 42.016 1.00 86.38 435 PRO A C 1
ATOM 3468 O O . PRO A 1 435 ? 13.992 9.665 41.664 1.00 86.38 435 PRO A O 1
ATOM 3471 N N . GLU A 1 436 ? 12.876 7.802 41.148 1.00 90.12 436 GLU A N 1
ATOM 3472 C CA . GLU A 1 436 ? 13.174 7.773 39.716 1.00 90.12 436 GLU A CA 1
ATOM 3473 C C . GLU A 1 436 ? 11.927 7.378 38.914 1.00 90.12 436 GLU A C 1
ATOM 3475 O O . GLU A 1 436 ? 11.070 6.626 39.381 1.00 90.12 436 GLU A O 1
ATOM 3480 N N . CYS A 1 437 ? 11.814 7.864 37.679 1.00 86.12 437 CYS A N 1
ATOM 3481 C CA . CYS A 1 437 ? 10.714 7.496 36.798 1.00 86.12 437 CYS A CA 1
ATOM 3482 C C . CYS A 1 437 ? 10.817 6.014 36.374 1.00 86.12 437 CYS A C 1
ATOM 3484 O O . CYS A 1 437 ? 11.832 5.630 35.793 1.00 86.12 437 CYS A O 1
ATOM 3486 N N . PRO A 1 438 ? 9.754 5.197 36.514 1.00 85.25 438 PRO A N 1
ATOM 3487 C CA . PRO A 1 438 ? 9.770 3.788 36.101 1.00 85.25 438 PRO A CA 1
ATOM 3488 C C . PRO A 1 438 ? 10.076 3.542 34.612 1.00 85.25 438 PRO A C 1
ATOM 3490 O O . PRO A 1 438 ? 10.487 2.445 34.244 1.00 85.25 438 PRO A O 1
ATOM 3493 N N . LEU A 1 439 ? 9.844 4.537 33.745 1.00 80.62 439 LEU A N 1
ATOM 3494 C CA . LEU A 1 439 ? 9.987 4.398 32.290 1.00 80.62 439 LEU A CA 1
ATOM 3495 C C . LEU A 1 439 ? 11.333 4.907 31.767 1.00 80.62 439 LEU A C 1
ATOM 3497 O O . LEU A 1 439 ? 11.983 4.211 30.993 1.00 80.62 439 LEU A O 1
ATOM 3501 N N . CYS A 1 440 ? 11.764 6.099 32.186 1.00 80.38 440 CYS A N 1
ATOM 3502 C CA . CYS A 1 440 ? 13.009 6.712 31.703 1.00 80.38 440 CYS A CA 1
ATOM 3503 C C . CYS A 1 440 ? 14.120 6.818 32.752 1.00 80.38 440 CYS A C 1
ATOM 3505 O O . CYS A 1 440 ? 15.213 7.252 32.406 1.00 80.38 440 CYS A O 1
ATOM 3507 N N . ARG A 1 441 ? 13.860 6.431 34.009 1.00 85.88 441 ARG A N 1
ATOM 3508 C CA . ARG A 1 441 ? 14.807 6.492 35.142 1.00 85.88 441 ARG A CA 1
ATOM 3509 C C . ARG A 1 441 ? 15.345 7.889 35.466 1.00 85.88 441 ARG A C 1
ATOM 3511 O O . ARG A 1 441 ? 16.321 8.031 36.189 1.00 85.88 441 ARG A O 1
ATOM 3518 N N . GLU A 1 442 ? 14.701 8.931 34.952 1.00 83.94 442 GLU A N 1
ATOM 3519 C CA . GLU A 1 442 ? 14.998 10.307 35.344 1.00 83.94 442 GLU A CA 1
ATOM 3520 C C . GLU A 1 442 ? 14.611 10.527 36.810 1.00 83.94 442 GLU A C 1
ATOM 3522 O O . GLU A 1 442 ? 13.596 9.988 37.258 1.00 83.94 442 GLU A O 1
ATOM 3527 N N . SER A 1 443 ? 15.404 11.288 37.566 1.00 85.00 443 SER A N 1
ATOM 3528 C CA . SER A 1 443 ? 15.150 11.520 38.989 1.00 85.00 443 SER A CA 1
ATOM 3529 C C . SER A 1 443 ? 13.870 12.339 39.195 1.00 85.00 443 SER A C 1
ATOM 3531 O O . SER A 1 443 ? 13.654 13.379 38.570 1.00 85.00 443 SER A O 1
ATOM 3533 N N . VAL A 1 444 ? 12.987 11.862 40.076 1.00 83.88 444 VAL A N 1
ATOM 3534 C CA . VAL A 1 444 ? 11.679 12.478 40.341 1.00 83.88 444 VAL A CA 1
ATOM 3535 C C . VAL A 1 444 ? 11.505 12.701 41.838 1.00 83.88 444 VAL A C 1
ATOM 3537 O O . VAL A 1 444 ? 11.523 11.761 42.626 1.00 83.88 444 VAL A O 1
ATOM 3540 N N . GLN A 1 445 ? 11.274 13.956 42.223 1.00 80.75 445 GLN A N 1
ATOM 3541 C CA . GLN A 1 445 ? 10.883 14.333 43.584 1.00 80.75 445 GLN A CA 1
ATOM 3542 C C . GLN A 1 445 ? 9.354 14.349 43.708 1.00 80.75 445 GLN A C 1
ATOM 3544 O O . GLN A 1 445 ? 8.677 14.849 42.807 1.00 80.75 445 GLN A O 1
ATOM 3549 N N . LEU A 1 446 ? 8.810 13.867 44.835 1.00 81.88 446 LEU A N 1
ATOM 3550 C CA . LEU A 1 446 ? 7.358 13.816 45.074 1.00 81.88 446 LEU A CA 1
ATOM 3551 C C . LEU A 1 446 ? 6.676 15.189 44.952 1.00 81.88 446 LEU A C 1
ATOM 3553 O O . LEU A 1 446 ? 5.581 15.276 44.408 1.00 81.88 446 LEU A O 1
ATOM 3557 N N . SER A 1 447 ? 7.340 16.266 45.376 1.00 76.62 447 SER A N 1
ATOM 3558 C CA . SER A 1 447 ? 6.833 17.645 45.276 1.00 76.62 447 SER A CA 1
ATOM 3559 C C . SER A 1 447 ? 6.663 18.148 43.839 1.00 76.62 447 SER A C 1
ATOM 3561 O O . SER A 1 447 ? 5.962 19.130 43.610 1.00 76.62 447 SER A O 1
ATOM 3563 N N . ARG A 1 448 ? 7.315 17.498 42.867 1.00 74.50 448 ARG A N 1
ATOM 3564 C CA . ARG A 1 448 ? 7.282 17.875 41.446 1.00 74.50 448 ARG A CA 1
ATOM 3565 C C . ARG A 1 448 ? 6.326 17.007 40.628 1.00 74.50 448 ARG A C 1
ATOM 3567 O O . ARG A 1 448 ? 6.262 17.166 39.411 1.00 74.50 448 ARG A O 1
ATOM 3574 N N . LEU A 1 449 ? 5.605 16.085 41.269 1.00 80.62 449 LEU A N 1
ATOM 3575 C CA . LEU A 1 449 ? 4.532 15.330 40.632 1.00 80.62 449 LEU A CA 1
ATOM 3576 C C . LEU A 1 449 ? 3.320 16.241 40.441 1.00 80.62 449 LEU A C 1
ATOM 3578 O O . LEU A 1 449 ? 2.837 16.852 41.391 1.00 80.62 449 LEU A O 1
ATOM 3582 N N . VAL A 1 450 ? 2.815 16.314 39.211 1.00 80.06 450 VAL A N 1
ATOM 3583 C CA . VAL A 1 450 ? 1.648 17.141 38.893 1.00 80.06 450 VAL A CA 1
ATOM 3584 C C . VAL A 1 450 ? 0.437 16.238 38.718 1.00 80.06 450 VAL A C 1
ATOM 3586 O O . VAL A 1 450 ? 0.395 15.396 37.816 1.00 80.06 450 VAL A O 1
ATOM 3589 N N . PHE A 1 451 ? -0.552 16.422 39.589 1.00 81.44 451 PHE A N 1
ATOM 3590 C CA . PHE A 1 451 ? -1.851 15.772 39.473 1.00 81.44 451 PHE A CA 1
ATOM 3591 C C . PHE A 1 451 ? -2.687 16.463 38.390 1.00 81.44 451 PHE A C 1
ATOM 3593 O O . PHE A 1 451 ? -2.840 17.685 38.389 1.00 81.44 451 PHE A O 1
ATOM 3600 N N . LEU A 1 452 ? -3.238 15.690 37.458 1.00 76.38 452 LEU A N 1
ATOM 3601 C CA . LEU A 1 452 ? -4.034 16.200 36.346 1.00 76.38 452 LEU A CA 1
ATOM 3602 C C . LEU A 1 452 ? -5.529 16.068 36.658 1.00 76.38 452 LEU A C 1
ATOM 3604 O O . LEU A 1 452 ? -6.136 15.021 36.428 1.00 76.38 452 LEU A O 1
ATOM 3608 N N . HIS A 1 453 ? -6.147 17.155 37.121 1.00 59.59 453 HIS A N 1
ATOM 3609 C CA . HIS A 1 453 ? -7.605 17.250 37.222 1.00 59.59 453 HIS A CA 1
ATOM 3610 C C . HIS A 1 453 ? -8.228 17.521 35.836 1.00 59.59 453 HIS A C 1
ATOM 3612 O O . HIS A 1 453 ? -7.756 18.383 35.100 1.00 59.59 453 HIS A O 1
ATOM 3618 N N . HIS A 1 454 ? -9.294 16.792 35.481 1.00 52.41 454 HIS A N 1
ATOM 3619 C CA . HIS A 1 454 ? -10.105 16.986 34.258 1.00 52.41 454 HIS A CA 1
ATOM 3620 C C . HIS A 1 454 ? -9.396 16.784 32.903 1.00 52.41 454 HIS A C 1
ATOM 3622 O O . HIS A 1 454 ? -9.822 17.319 31.882 1.00 52.41 454 HIS A O 1
ATOM 3628 N N . TYR A 1 455 ? -8.335 15.975 32.850 1.00 52.84 455 TYR A N 1
ATOM 3629 C CA . TYR A 1 455 ? -7.693 15.630 31.579 1.00 52.84 455 TYR A CA 1
ATOM 3630 C C . TYR A 1 455 ? -8.471 14.532 30.825 1.00 52.84 455 TYR A C 1
ATOM 3632 O O . TYR A 1 455 ? -8.221 13.332 31.013 1.00 52.84 455 TYR A O 1
ATOM 3640 N N . GLU A 1 456 ? -9.397 14.933 29.951 1.00 48.69 456 GLU A N 1
ATOM 3641 C CA . GLU A 1 456 ? -9.995 14.067 28.927 1.00 48.69 456 GLU A CA 1
ATOM 3642 C C . GLU A 1 456 ? -9.203 14.179 27.611 1.00 48.69 456 GLU A C 1
ATOM 3644 O O . GLU A 1 456 ? -9.114 15.263 27.036 1.00 48.69 456 GLU A O 1
ATOM 3649 N N . PRO A 1 457 ? -8.569 13.092 27.131 1.00 48.16 457 PRO A N 1
ATOM 3650 C CA . PRO A 1 457 ? -7.883 13.106 25.847 1.00 48.16 457 PRO A CA 1
ATOM 3651 C C . PRO A 1 457 ? -8.933 13.108 24.726 1.00 48.16 457 PRO A C 1
ATOM 3653 O O . PRO A 1 457 ? -9.654 12.123 24.572 1.00 48.16 457 PRO A O 1
ATOM 3656 N N . THR A 1 458 ? -9.023 14.214 23.984 1.00 35.38 458 THR A N 1
ATOM 3657 C CA . THR A 1 458 ? -9.799 14.329 22.735 1.00 35.38 458 THR A CA 1
ATOM 3658 C C . THR A 1 458 ? -9.201 13.490 21.622 1.00 35.38 458 THR A C 1
ATOM 3660 O O . THR A 1 458 ? -7.957 13.576 21.463 1.00 35.38 458 THR A O 1
#

Solvent-accessible surface area (backbone atoms only — not comparable to full-atom values): 27364 Å² total; per-residue (Å²): 134,86,81,80,75,79,72,77,84,74,66,47,71,41,48,50,70,56,52,51,52,51,49,53,51,54,50,51,55,49,49,52,44,31,50,54,52,47,52,55,44,29,74,74,61,34,66,72,54,36,66,78,43,40,70,62,50,46,45,49,36,42,44,53,51,41,42,60,74,55,58,62,70,66,68,94,64,82,64,85,77,87,73,77,93,80,89,82,89,84,88,82,89,82,86,88,85,76,72,49,79,44,82,41,79,56,86,50,71,70,62,49,53,53,52,53,52,52,43,48,55,49,21,64,76,63,78,39,56,59,46,82,44,73,46,71,84,80,95,74,84,86,81,75,87,79,78,82,79,80,80,93,84,66,77,36,28,29,21,34,36,39,43,46,93,89,43,94,65,50,21,33,67,46,63,44,63,43,52,65,67,67,53,54,58,56,35,71,36,80,86,26,59,64,32,45,46,28,46,73,78,48,79,52,71,68,63,93,68,57,65,81,35,52,43,80,75,44,82,33,95,41,74,66,50,23,52,53,50,36,55,50,50,43,69,73,66,60,42,69,52,45,68,59,61,55,56,55,49,48,51,42,33,50,48,34,42,40,50,63,48,48,38,62,56,50,51,52,52,49,53,51,51,51,49,53,54,70,67,52,92,68,92,62,103,67,84,74,54,71,68,56,50,52,53,52,60,64,44,50,59,53,53,58,51,45,54,54,52,52,52,52,53,47,47,23,50,20,33,62,71,31,74,42,85,45,70,40,38,55,76,59,64,66,72,61,64,34,89,57,72,89,71,66,66,74,86,51,53,65,60,40,33,51,52,10,53,52,44,46,50,51,52,51,52,51,51,52,53,52,50,50,46,45,76,73,61,79,58,76,75,65,67,54,59,68,62,47,60,71,71,79,39,84,78,71,83,77,83,69,68,39,11,85,82,78,69,42,69,54,52,67,37,23,35,41,88,88,69,50,67,30,21,42,73,58,49,52,57,44,36,72,78,44,46,39,39,96,87,79,60,49,79,42,58,80,90,58,51,44,75,52,81,88,80,73,89,126

InterPro domains:
  IPR001841 Zinc finger, RING-type [PS50089] (403-441)
  IPR001841 Zinc finger, RING-type [SM00184] (403-440)
  IPR006845 Pex, N-terminal [PF04757] (245-373)
  IPR013083 Zinc finger, RING/FYVE/PHD-type [G3DSA:3.30.40.10] (381-455)
  IPR017907 Zinc finger, RING-type, conserved site [PS00518] (418-427)
  IPR025654 Peroxisome biogenesis factor 2/10 [PTHR23350] (224-456)

Nearest PDB structures (foldseek):
  7t92-assembly1_C  TM=4.882E-01  e=8.304E-10  Thermothelomyces thermophilus ATCC 42464
  6s53-assembly2_H  TM=9.377E-01  e=1.599E-03  Homo sapiens
  5h7r-assembly1_D  TM=8.887E-01  e=9.203E-04  Homo sapiens
  5din-assembly1_A  TM=8.481E-01  e=1.028E-03  Homo sapiens
  4wz3-assembly1_B  TM=7.427E-01  e=1.920E-02  Legionella pneumophila str. Paris

Secondary structure (DSSP, 8-state):
----------PEEP-HHHHHHHHHHHHHHHHHHHHHHHHHHHHHHHHHHHHHHHHHHHHHHHHHHHIIIIIS--------------------------EEEEEEE---HHHHHHHHHHHHHHHHHTTSEEEEEEEPPPS-SS----PPPPPP-----EEEEEE-SS-SS-EEEEEESS-HHHHHHHHTSTTSHHHHHHHHHSTT---S-GGGGEEEEEE-SSHHHHHHHHHHHHHHH--TT-TTHHHHHHHHHHHHHIIIIIHHHHHHHHHHHHHHHHH-----SS---HHHHHHHHHHHHHHHHHHHHHHHHHHHHHHHH-S-SSHHHHHHTPPPEES-GGG--GGGHHHHHHHHHHHHHHHHHHHHHHHHHHHHH---THHHHHHHTTTS-SSSS---SB-TTT-SB--SEEE-TTS-EEEHHHHHHHHHH--B-TTT--B--GGG-EE-TT----

Mean predicted aligned error: 20.46 Å

Sequence (458 aa):
MCTCQKVPRMFAPAGQPELVRSNQKDVYYLGFLREGIAQIYRSVRGPFSWIKWKTELDLLADICYFGLTTISGYQTLVNSRVADQQPMQALGRLAKNDVTQVLVPFKDQDSTNIVMTQLKDLSIKLQTTIQPVFVSRKIGQDLKECETKPQLVNQQCVVYQFKCNLCDTGSYVGYTRGHLYACVDSHKSTSSSVCKHYDNDHAGAVPEDLLSCFKVLKKCMNKFDCLVNEMLYIKQLTPSLNVQMDSIRAKLRGSLFFLYSLGPYLIDKALTRLELWLQSQGNFPYGLHPRGRQTLSALIPFVRAGVVYVHRAHLALFYLNGIFYHIAKRITGIRYLLVRNSLRNDGSRPTYRLLGYLSVIQLIITLILTTYQHLKSGKPLERLVSQEKSASTNITSGSSMKCALCLERLRDKTVTPCGHLFCWNCITEWCVSKPECPLCRESVQLSRLVFLHHYEPT

pLDDT: mean 72.2, std 17.91, range [23.0, 94.06]